Protein AF-A0A9P5NWN6-F1 (afdb_monomer_lite)

Structure (mmCIF, N/CA/C/O backbone):
data_AF-A0A9P5NWN6-F1
#
_entry.id   AF-A0A9P5NWN6-F1
#
loop_
_atom_site.group_PDB
_atom_site.id
_atom_site.type_symbol
_atom_site.label_atom_id
_atom_site.label_alt_id
_atom_site.label_comp_id
_atom_site.label_asym_id
_atom_site.label_entity_id
_atom_site.label_seq_id
_atom_site.pdbx_PDB_ins_code
_atom_site.Cartn_x
_atom_site.Cartn_y
_atom_site.Cartn_z
_atom_site.occupancy
_atom_site.B_iso_or_equiv
_atom_site.auth_seq_id
_atom_site.auth_comp_id
_atom_site.auth_asym_id
_atom_site.auth_atom_id
_atom_site.pdbx_PDB_model_num
ATOM 1 N N . MET A 1 1 ? -27.347 -5.278 5.185 1.00 43.38 1 MET A N 1
ATOM 2 C CA . MET A 1 1 ? -27.147 -4.968 3.751 1.00 43.38 1 MET A CA 1
ATOM 3 C C . MET A 1 1 ? -25.757 -5.429 3.345 1.00 43.38 1 MET A C 1
ATOM 5 O O . MET A 1 1 ? -24.792 -4.898 3.877 1.00 43.38 1 MET A O 1
ATOM 9 N N . MET A 1 2 ? -25.639 -6.427 2.467 1.00 36.03 2 MET A N 1
ATOM 10 C CA . MET A 1 2 ? -24.333 -6.856 1.949 1.00 36.03 2 MET A CA 1
ATOM 11 C C . MET A 1 2 ? -23.896 -5.915 0.822 1.00 36.03 2 MET A C 1
ATOM 13 O O . MET A 1 2 ? -24.637 -5.725 -0.140 1.00 36.03 2 MET A O 1
ATOM 17 N N . LYS A 1 3 ? -22.703 -5.320 0.935 1.00 46.72 3 LYS A N 1
ATOM 18 C CA . LYS A 1 3 ? -22.084 -4.582 -0.174 1.00 46.72 3 LYS A CA 1
ATOM 19 C C . LYS A 1 3 ? -21.590 -5.601 -1.198 1.00 46.72 3 LYS A C 1
ATOM 21 O O . LYS A 1 3 ? -20.568 -6.240 -0.972 1.00 46.72 3 LYS A O 1
ATOM 26 N N . GLY A 1 4 ? -22.325 -5.763 -2.297 1.00 46.88 4 GLY A N 1
ATOM 27 C CA . GLY A 1 4 ? -21.893 -6.601 -3.411 1.00 46.88 4 GLY A CA 1
ATOM 28 C C . GLY A 1 4 ? -20.606 -6.050 -4.017 1.0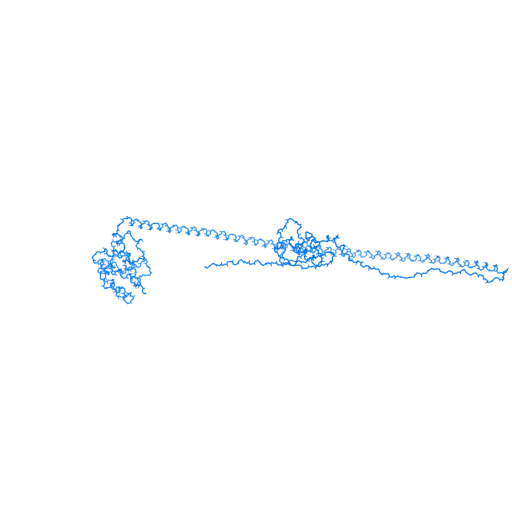0 46.88 4 GLY A C 1
ATOM 29 O O . GLY A 1 4 ? -20.608 -4.971 -4.607 1.00 46.88 4 GLY A O 1
ATOM 30 N N . THR A 1 5 ? -19.504 -6.780 -3.868 1.00 45.19 5 THR A N 1
ATOM 31 C CA . THR A 1 5 ? -18.236 -6.482 -4.533 1.00 45.19 5 THR A CA 1
ATOM 32 C C . THR A 1 5 ? -18.350 -6.844 -6.009 1.00 45.19 5 THR A C 1
ATOM 34 O O . THR A 1 5 ? -18.075 -7.969 -6.423 1.00 45.19 5 THR A O 1
ATOM 37 N N . THR A 1 6 ? -18.755 -5.873 -6.829 1.00 50.19 6 THR A N 1
ATOM 38 C CA . THR A 1 6 ? -18.629 -5.964 -8.287 1.00 50.19 6 THR A CA 1
ATOM 39 C 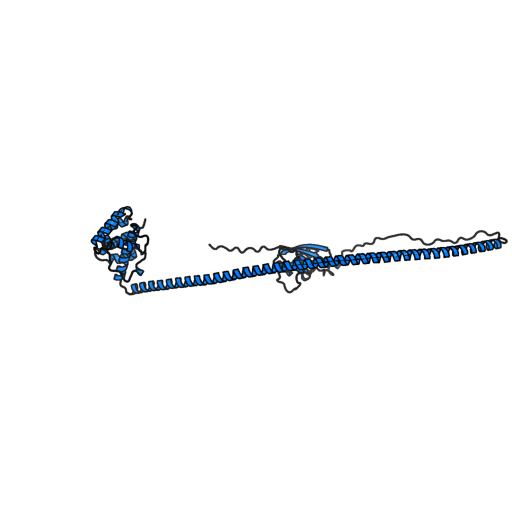C . THR A 1 6 ? -17.161 -6.189 -8.637 1.00 50.19 6 THR A C 1
ATOM 41 O O . THR A 1 6 ? -16.357 -5.259 -8.543 1.00 50.19 6 THR A O 1
ATOM 44 N N . ARG A 1 7 ? -16.803 -7.423 -9.022 1.00 41.00 7 ARG A N 1
ATOM 45 C CA . ARG A 1 7 ? -15.485 -7.714 -9.599 1.00 41.00 7 ARG A CA 1
ATOM 46 C C . ARG A 1 7 ? -15.265 -6.755 -10.776 1.00 41.00 7 ARG A C 1
ATOM 48 O O . ARG A 1 7 ? -16.168 -6.646 -11.609 1.00 41.00 7 ARG A O 1
ATOM 55 N N . PRO A 1 8 ? -14.115 -6.064 -10.864 1.00 49.09 8 PRO A N 1
ATOM 56 C CA . PRO A 1 8 ? -13.822 -5.248 -12.030 1.00 49.09 8 PRO A CA 1
ATOM 57 C C . PRO A 1 8 ? -13.827 -6.157 -13.261 1.00 49.09 8 PRO A C 1
ATOM 59 O O . PRO A 1 8 ? -13.114 -7.160 -13.295 1.00 49.09 8 PRO A O 1
ATOM 62 N N . GLN A 1 9 ? -14.649 -5.828 -14.259 1.00 56.06 9 GLN A N 1
ATOM 63 C CA . GLN A 1 9 ? -14.560 -6.484 -15.558 1.00 56.06 9 GLN A CA 1
ATOM 64 C C . GLN A 1 9 ? -13.173 -6.184 -16.125 1.00 56.06 9 GLN A C 1
ATOM 66 O O . GLN A 1 9 ? -12.845 -5.022 -16.378 1.00 56.06 9 GLN A O 1
ATOM 71 N N . ALA A 1 10 ? -12.359 -7.227 -16.299 1.00 63.12 10 ALA A N 1
ATOM 72 C CA . ALA A 1 10 ? -11.105 -7.112 -17.021 1.00 63.12 10 ALA A CA 1
ATOM 73 C C . ALA A 1 10 ? -11.423 -6.557 -18.414 1.00 63.12 10 ALA A C 1
ATOM 75 O O . ALA A 1 10 ? -12.224 -7.134 -19.154 1.00 63.12 10 ALA A O 1
ATOM 76 N N . ARG A 1 11 ? -10.850 -5.397 -18.752 1.00 72.12 11 ARG A N 1
ATOM 77 C CA . ARG A 1 11 ? -10.990 -4.844 -20.098 1.00 72.12 11 ARG A CA 1
ATOM 78 C C . ARG A 1 11 ? -10.279 -5.800 -21.043 1.00 72.12 11 ARG A C 1
ATOM 80 O O . ARG A 1 11 ? -9.064 -5.929 -20.957 1.00 72.12 11 ARG A O 1
ATOM 87 N N . ILE A 1 12 ? -11.036 -6.444 -21.927 1.00 78.19 12 ILE A N 1
ATOM 88 C CA . ILE A 1 12 ? -10.478 -7.272 -22.994 1.00 78.19 12 ILE A CA 1
ATOM 89 C C . ILE A 1 12 ? -9.645 -6.345 -23.882 1.00 78.19 12 ILE A C 1
ATOM 91 O O . ILE A 1 12 ? -10.190 -5.534 -24.633 1.00 78.19 12 ILE A O 1
ATOM 95 N N . GLN A 1 13 ? -8.323 -6.409 -23.735 1.00 87.06 13 GLN A N 1
ATOM 96 C CA . GLN A 1 13 ? -7.394 -5.688 -24.594 1.00 87.06 13 GLN A CA 1
ATOM 97 C C . GLN A 1 13 ? -7.451 -6.305 -25.994 1.00 87.06 13 GLN A C 1
ATOM 99 O O . GLN A 1 13 ? -7.489 -7.526 -26.141 1.00 87.06 13 GLN A O 1
ATOM 104 N N . SER A 1 14 ? -7.470 -5.464 -27.027 1.00 91.31 14 SER A N 1
ATOM 105 C CA . SER A 1 14 ? -7.452 -5.901 -28.423 1.00 91.31 14 SER A CA 1
ATOM 106 C C . SER A 1 14 ? -6.210 -5.356 -29.112 1.00 91.31 14 SER A C 1
ATOM 108 O O . SER A 1 14 ? -6.059 -4.136 -29.216 1.00 91.31 14 SER A O 1
ATOM 110 N N . PHE A 1 15 ? -5.365 -6.242 -29.620 1.00 93.12 15 PHE A N 1
ATOM 111 C CA . PHE A 1 15 ? -4.139 -5.883 -30.320 1.00 93.12 15 PHE A CA 1
ATOM 112 C C . PHE A 1 15 ? -4.365 -5.851 -31.836 1.00 93.12 15 PHE A C 1
ATOM 114 O O . PHE A 1 15 ? -5.193 -6.589 -32.374 1.00 93.12 15 PHE A O 1
ATOM 121 N N . SER A 1 16 ? -3.626 -4.986 -32.533 1.00 93.00 16 SER A N 1
ATOM 122 C CA . SER A 1 16 ? -3.608 -4.922 -33.998 1.00 93.00 16 SER A CA 1
ATOM 123 C C . SER A 1 16 ? -2.341 -5.602 -34.504 1.00 93.00 16 SER A C 1
ATOM 125 O O . SER A 1 16 ? -1.251 -5.062 -34.327 1.00 93.00 16 SER A O 1
ATOM 127 N N . VAL A 1 17 ? -2.480 -6.748 -35.168 1.00 94.19 17 VAL A N 1
ATOM 128 C CA . VAL A 1 17 ? -1.347 -7.475 -35.752 1.00 94.19 17 VAL A CA 1
ATOM 129 C C . VAL A 1 17 ? -1.220 -7.093 -37.223 1.00 94.19 17 VAL A C 1
ATOM 131 O O . VAL A 1 17 ? -2.177 -7.219 -37.986 1.00 94.19 17 VAL A O 1
ATOM 134 N N . THR A 1 18 ? -0.045 -6.610 -37.625 1.00 95.00 18 THR A N 1
ATOM 135 C CA . THR A 1 18 ? 0.286 -6.346 -39.029 1.00 95.00 18 THR A CA 1
ATOM 136 C C . THR A 1 18 ? 0.988 -7.570 -39.604 1.00 95.00 18 THR A C 1
ATOM 138 O O . THR A 1 18 ? 2.105 -7.903 -39.211 1.00 95.00 18 THR A O 1
ATOM 141 N N . CYS A 1 19 ? 0.324 -8.253 -40.524 1.00 91.88 19 CYS A N 1
ATOM 142 C CA . CYS A 1 19 ? 0.819 -9.450 -41.184 1.00 91.88 19 CYS A CA 1
ATOM 143 C C . CYS A 1 19 ? 1.574 -9.049 -42.455 1.00 91.88 19 CYS A C 1
ATOM 145 O O . CYS A 1 19 ? 1.021 -8.347 -43.300 1.00 91.88 19 CYS A O 1
ATOM 147 N N . HIS A 1 20 ? 2.823 -9.489 -42.584 1.00 90.69 20 HIS A N 1
ATOM 148 C CA . HIS A 1 20 ? 3.736 -9.201 -43.687 1.00 90.69 20 HIS A CA 1
ATOM 149 C C . HIS A 1 20 ? 3.943 -10.474 -44.505 1.00 90.69 20 HIS A C 1
ATOM 151 O O . HIS A 1 20 ? 4.492 -11.460 -44.004 1.00 90.69 20 HIS A O 1
ATOM 157 N N . PHE A 1 21 ? 3.506 -10.455 -45.763 1.00 84.94 21 PHE A N 1
ATOM 158 C CA . PHE A 1 21 ? 3.665 -11.579 -46.681 1.00 84.94 21 PHE A CA 1
ATOM 159 C C . PHE A 1 21 ? 4.867 -11.344 -47.604 1.00 84.94 21 PHE A C 1
ATOM 161 O O . PHE A 1 21 ? 4.819 -10.484 -48.489 1.00 84.94 21 PHE A O 1
ATOM 168 N N . ALA A 1 22 ? 5.943 -12.105 -47.385 1.00 77.44 22 ALA A N 1
ATOM 169 C CA . ALA A 1 22 ? 7.267 -11.819 -47.942 1.00 77.44 22 ALA A CA 1
ATOM 170 C C . ALA A 1 22 ? 7.325 -11.808 -49.484 1.00 77.44 22 ALA A C 1
ATOM 172 O O . ALA A 1 22 ? 8.003 -10.962 -50.057 1.00 77.44 22 ALA A O 1
ATOM 173 N N . GLU A 1 23 ? 6.601 -12.702 -50.165 1.00 73.06 23 GLU A N 1
ATOM 174 C CA . GLU A 1 23 ? 6.705 -12.862 -51.629 1.00 73.06 23 GLU A CA 1
ATOM 175 C C . GLU A 1 23 ? 5.893 -11.863 -52.456 1.00 73.06 23 GLU A C 1
ATOM 177 O O . GLU A 1 23 ? 6.243 -11.584 -53.600 1.00 73.06 23 GLU A O 1
ATOM 182 N N . ARG A 1 24 ? 4.788 -11.340 -51.914 1.00 70.25 24 ARG A N 1
ATOM 183 C CA . ARG A 1 24 ? 3.866 -10.443 -52.645 1.00 70.25 24 ARG A CA 1
ATOM 184 C C . ARG A 1 24 ? 3.896 -9.007 -52.128 1.00 70.25 24 ARG A C 1
ATOM 186 O O . ARG A 1 24 ? 3.017 -8.225 -52.480 1.00 70.25 24 ARG A O 1
A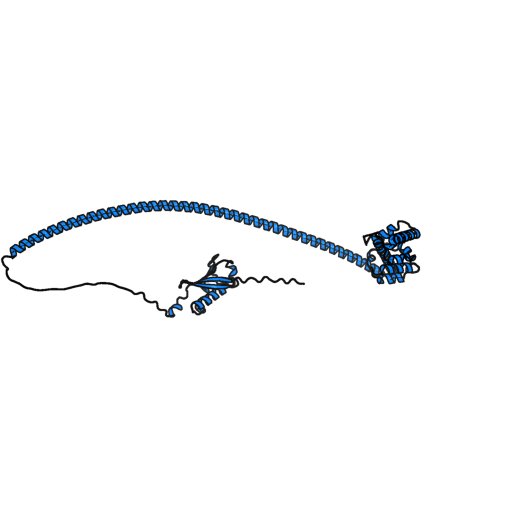TOM 193 N N . SER A 1 25 ? 4.844 -8.669 -51.247 1.00 79.81 25 SER A N 1
ATOM 194 C CA . SER A 1 25 ? 4.958 -7.351 -50.593 1.00 79.81 25 SER A CA 1
ATOM 195 C C . SER A 1 25 ? 3.626 -6.836 -50.021 1.00 79.81 25 SER A C 1
ATOM 197 O O . SER A 1 25 ? 3.357 -5.636 -49.998 1.00 79.81 25 SER A O 1
ATOM 199 N N . THR A 1 26 ? 2.757 -7.760 -49.606 1.00 81.94 26 THR A N 1
ATOM 200 C CA . THR A 1 26 ? 1.374 -7.481 -49.207 1.00 81.94 26 THR A CA 1
ATOM 201 C C . THR A 1 26 ? 1.302 -7.415 -47.689 1.00 81.94 26 THR A C 1
ATOM 203 O O . THR A 1 26 ? 1.923 -8.230 -47.001 1.00 81.94 26 THR A O 1
ATOM 206 N N . THR A 1 27 ? 0.543 -6.451 -47.165 1.00 89.12 27 THR A N 1
ATOM 207 C CA . THR A 1 27 ? 0.310 -6.315 -45.724 1.00 89.12 27 THR A CA 1
ATOM 208 C C . THR A 1 27 ? -1.176 -6.334 -45.401 1.00 89.12 27 THR A C 1
ATOM 210 O O . THR A 1 27 ? -1.978 -5.685 -46.071 1.00 89.12 27 THR A O 1
ATOM 213 N N . ILE A 1 28 ? -1.540 -7.087 -44.366 1.00 91.38 28 ILE A N 1
ATOM 214 C CA . ILE A 1 28 ? -2.910 -7.213 -43.850 1.00 91.38 28 ILE A CA 1
ATOM 215 C C . ILE A 1 28 ? -2.882 -6.813 -42.373 1.00 91.38 28 ILE A C 1
ATOM 217 O O . ILE A 1 28 ? -1.877 -7.018 -41.695 1.00 91.38 28 ILE A O 1
ATOM 221 N N . LYS A 1 29 ? -3.962 -6.218 -41.859 1.00 93.94 29 LYS A N 1
ATOM 222 C CA . LYS A 1 29 ? -4.098 -5.904 -40.431 1.00 93.94 29 LYS A CA 1
ATOM 223 C C . LYS A 1 29 ? -5.278 -6.657 -39.837 1.00 93.94 29 LYS A C 1
ATOM 225 O O . LYS A 1 29 ? -6.419 -6.317 -40.137 1.00 93.94 29 LYS A O 1
ATOM 230 N N . THR A 1 30 ? -4.986 -7.620 -38.968 1.00 94.44 30 THR A N 1
ATOM 231 C CA . THR A 1 30 ? -5.991 -8.325 -38.163 1.00 94.44 30 THR A CA 1
ATOM 232 C C . THR A 1 30 ? -6.085 -7.722 -36.758 1.00 94.44 30 THR A C 1
ATOM 234 O O . THR A 1 30 ? -5.161 -7.051 -36.283 1.00 94.44 30 THR A O 1
ATOM 237 N N . ARG A 1 31 ? -7.211 -7.951 -36.076 1.00 94.06 31 ARG A N 1
ATOM 238 C CA . ARG A 1 31 ? -7.398 -7.625 -34.656 1.00 94.06 31 ARG A CA 1
ATOM 239 C C . ARG A 1 31 ? -7.583 -8.898 -33.852 1.00 94.06 31 ARG A C 1
ATOM 241 O O . ARG A 1 31 ? -8.488 -9.676 -34.141 1.00 94.06 31 ARG A O 1
ATOM 248 N N . VAL A 1 32 ? -6.787 -9.057 -32.802 1.00 94.75 32 VAL A N 1
ATOM 249 C CA . VAL A 1 32 ? -6.764 -10.272 -31.977 1.00 94.75 32 VAL A CA 1
ATOM 250 C C . VAL A 1 32 ? -6.934 -9.911 -30.500 1.00 94.75 32 VAL A C 1
ATOM 252 O O . VAL A 1 32 ? -6.610 -8.795 -30.087 1.00 94.75 32 VAL A O 1
ATOM 255 N N . SER A 1 33 ? -7.507 -10.821 -29.710 1.00 94.56 33 SER A N 1
ATOM 256 C CA . SER A 1 33 ? -7.668 -10.617 -28.265 1.00 94.56 33 SER A CA 1
ATOM 257 C C . SER A 1 33 ? -6.319 -10.752 -27.562 1.00 94.56 33 SER A C 1
ATOM 259 O O . SER A 1 33 ? -5.540 -11.637 -27.903 1.00 94.56 33 SER A O 1
ATOM 261 N N . GLY A 1 34 ? -6.061 -9.934 -26.542 1.00 92.25 34 GLY A N 1
ATOM 262 C CA . GLY A 1 34 ? -4.917 -10.128 -25.643 1.00 92.25 34 GLY A CA 1
ATOM 263 C C . GLY A 1 34 ? -4.969 -11.458 -24.889 1.00 92.25 34 GLY A C 1
ATOM 264 O O . GLY A 1 34 ? -3.934 -12.025 -24.570 1.00 92.25 34 GLY A O 1
ATOM 265 N N . SER A 1 35 ? -6.182 -11.978 -24.677 1.00 94.38 35 SER A N 1
ATOM 266 C CA . SER A 1 35 ? -6.447 -13.271 -24.042 1.00 94.38 35 SER A CA 1
ATOM 267 C C . SER A 1 35 ? -6.341 -14.477 -24.985 1.00 94.38 35 SER A C 1
ATOM 269 O O . SER A 1 35 ? -6.775 -15.554 -24.593 1.00 94.38 35 SER A O 1
ATOM 271 N N . SER A 1 36 ? -5.892 -14.297 -26.230 1.00 94.50 36 SER A N 1
ATOM 272 C CA . SER A 1 36 ? -5.654 -15.414 -27.150 1.00 94.50 36 SER A CA 1
ATOM 273 C C . SER A 1 36 ? -4.233 -15.937 -26.998 1.00 94.50 36 SER A C 1
ATOM 275 O O . SER A 1 36 ? -3.295 -15.149 -26.846 1.00 94.50 36 SER A O 1
ATOM 277 N N . THR A 1 37 ? -4.073 -17.256 -27.076 1.00 94.62 37 THR A N 1
ATOM 278 C CA . THR A 1 37 ? -2.755 -17.904 -27.057 1.00 94.62 37 THR A CA 1
ATOM 279 C C . THR A 1 37 ? -2.029 -17.708 -28.388 1.00 94.62 37 THR A C 1
ATOM 281 O O . THR A 1 37 ? -2.663 -17.498 -29.426 1.00 94.62 37 THR A O 1
ATOM 284 N N . LEU A 1 38 ? -0.695 -17.785 -28.412 1.00 92.50 38 LEU A N 1
ATOM 285 C CA . LEU A 1 38 ? 0.066 -17.644 -29.665 1.00 92.50 38 LEU A CA 1
ATOM 286 C C . LEU A 1 38 ? -0.390 -18.620 -30.783 1.00 92.50 38 LEU A C 1
ATOM 288 O O . LEU A 1 38 ? -0.484 -18.170 -31.931 1.00 92.50 38 LEU A O 1
ATOM 292 N N . PRO A 1 39 ? -0.745 -19.897 -30.513 1.00 93.38 39 PRO A N 1
ATOM 293 C CA . PRO A 1 39 ? -1.383 -20.777 -31.500 1.00 93.38 39 PRO A CA 1
ATOM 294 C C . PRO A 1 39 ? -2.722 -20.260 -32.055 1.00 93.38 39 PRO A C 1
ATOM 296 O O . PRO A 1 39 ? -2.939 -20.326 -33.269 1.00 93.38 39 PRO A O 1
ATOM 299 N N . GLU A 1 40 ? -3.605 -19.696 -31.221 1.00 94.56 40 GLU A N 1
ATOM 300 C CA . GLU A 1 40 ? -4.854 -19.069 -31.687 1.00 94.56 40 GLU A CA 1
ATOM 301 C C . GLU A 1 40 ? -4.575 -17.854 -32.58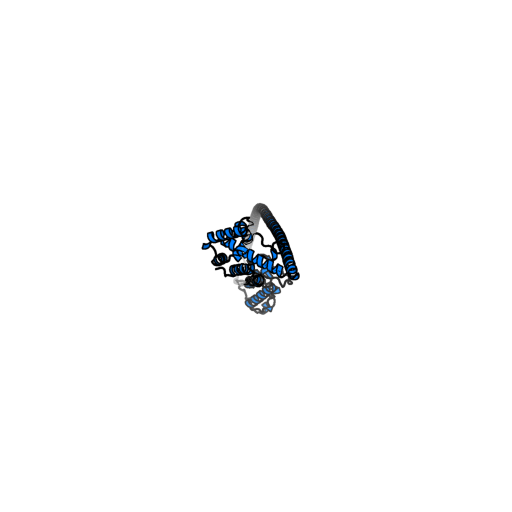0 1.00 94.56 40 GLU A C 1
ATOM 303 O O . GLU A 1 40 ? -5.197 -17.697 -33.634 1.00 94.56 40 GLU A O 1
ATOM 308 N N . VAL A 1 41 ? -3.614 -17.007 -32.185 1.00 93.81 41 VAL A N 1
ATOM 309 C CA . VAL A 1 41 ? -3.185 -15.839 -32.970 1.00 93.81 41 VAL A CA 1
ATOM 310 C C . VAL A 1 41 ? -2.703 -16.279 -34.355 1.00 93.81 41 VAL A C 1
ATOM 312 O O . VAL A 1 41 ? -3.166 -15.736 -35.361 1.00 93.81 41 VAL A O 1
ATOM 315 N N . ARG A 1 42 ? -1.827 -17.292 -34.426 1.00 92.75 42 ARG A N 1
ATOM 316 C CA . ARG A 1 42 ? -1.334 -17.870 -35.690 1.00 92.75 42 ARG A CA 1
ATOM 317 C C . ARG A 1 42 ? -2.475 -18.420 -36.549 1.00 92.75 42 ARG A C 1
ATOM 319 O O . ARG A 1 42 ? -2.565 -18.070 -37.723 1.00 92.75 42 ARG A O 1
ATOM 326 N N . SER A 1 43 ? -3.365 -19.221 -35.965 1.00 93.69 43 SER A N 1
ATOM 327 C CA . SER A 1 43 ? -4.495 -19.842 -36.677 1.00 93.69 43 SER A CA 1
ATOM 328 C C . SER A 1 43 ? -5.434 -18.788 -37.269 1.00 93.69 43 SER A C 1
ATOM 330 O O . SER A 1 43 ? -5.797 -18.851 -38.441 1.00 93.69 43 SER A O 1
ATOM 332 N N . ARG A 1 44 ? -5.743 -17.736 -36.504 1.00 94.81 44 ARG A N 1
ATOM 333 C CA . ARG A 1 44 ? -6.563 -16.616 -36.980 1.00 94.81 44 ARG A CA 1
ATOM 334 C C . ARG A 1 44 ? -5.908 -15.839 -38.124 1.00 94.81 44 ARG A C 1
ATOM 336 O O . ARG A 1 44 ? -6.595 -15.459 -39.070 1.00 94.81 44 ARG A O 1
ATOM 343 N N . ILE A 1 45 ? -4.596 -15.604 -38.051 1.00 93.19 45 ILE A N 1
ATOM 344 C CA . ILE A 1 45 ? -3.843 -14.962 -39.138 1.00 93.19 45 ILE A CA 1
ATOM 345 C C . ILE A 1 45 ? -3.862 -15.844 -40.391 1.00 93.19 45 ILE A C 1
ATOM 347 O O . ILE A 1 45 ? -4.036 -15.316 -41.488 1.00 93.19 45 ILE A O 1
ATOM 351 N N . ALA A 1 46 ? -3.720 -17.164 -40.241 1.00 92.06 46 ALA A N 1
ATOM 352 C CA . ALA A 1 46 ? -3.794 -18.106 -41.353 1.00 92.06 46 ALA A CA 1
ATOM 353 C C . ALA A 1 46 ? -5.169 -18.067 -42.042 1.00 92.06 46 ALA A C 1
ATOM 355 O O . ALA A 1 46 ? -5.227 -17.911 -43.262 1.00 92.06 46 ALA A O 1
ATOM 356 N N . ALA A 1 47 ? -6.260 -18.096 -41.270 1.00 93.00 47 ALA A N 1
ATOM 357 C CA . ALA A 1 47 ? -7.626 -18.002 -41.783 1.00 93.00 47 ALA A CA 1
ATOM 358 C C . ALA A 1 47 ? -7.906 -16.671 -42.514 1.00 93.00 47 ALA A C 1
ATOM 360 O O . ALA A 1 47 ? -8.411 -16.675 -43.639 1.00 93.00 47 ALA A O 1
ATOM 361 N N . GLU A 1 48 ? -7.539 -15.525 -41.923 1.00 92.19 48 GLU A N 1
ATOM 362 C CA . GLU A 1 48 ? -7.720 -14.209 -42.564 1.00 92.19 48 GLU A CA 1
ATOM 363 C C . GLU A 1 48 ? -6.834 -14.049 -43.816 1.00 92.19 48 GLU A C 1
ATOM 365 O O . GLU A 1 48 ? -7.270 -13.457 -44.808 1.00 92.19 48 GLU A O 1
ATOM 370 N N . LEU A 1 49 ? -5.620 -14.616 -43.825 1.00 88.94 49 LEU A N 1
ATOM 371 C CA . LEU A 1 49 ? -4.749 -14.628 -45.004 1.00 88.94 49 LEU A CA 1
ATOM 372 C C . LEU A 1 49 ? -5.311 -15.520 -46.119 1.00 88.94 49 LEU A C 1
ATOM 374 O O . LEU A 1 49 ? -5.338 -15.091 -47.272 1.00 88.94 49 LEU A O 1
ATOM 378 N N . ALA A 1 50 ? -5.787 -16.725 -45.791 1.00 89.50 50 ALA A N 1
ATOM 379 C CA . ALA A 1 50 ? -6.417 -17.632 -46.748 1.00 89.50 50 ALA A CA 1
ATOM 380 C C . ALA A 1 50 ? -7.646 -16.975 -47.394 1.00 89.50 50 ALA A C 1
ATOM 382 O O . ALA A 1 50 ? -7.749 -16.930 -48.622 1.00 89.50 50 ALA A O 1
ATOM 383 N N . GLN A 1 51 ? -8.507 -16.346 -46.584 1.00 91.81 51 GLN A N 1
ATOM 384 C CA . GLN A 1 51 ? -9.656 -15.577 -47.066 1.00 91.81 51 GLN A CA 1
ATOM 385 C C . GLN A 1 51 ? -9.242 -14.415 -47.986 1.00 91.81 51 GLN A C 1
ATOM 387 O O . GLN A 1 51 ? -9.888 -14.186 -49.008 1.00 91.81 51 GLN A O 1
ATOM 392 N N . HIS A 1 52 ? -8.175 -13.681 -47.652 1.00 87.81 52 HIS A N 1
ATOM 393 C CA . HIS A 1 52 ? -7.707 -12.547 -48.456 1.00 87.81 52 HIS A CA 1
ATOM 394 C C . HIS A 1 52 ? -7.032 -12.967 -49.772 1.00 87.81 52 HIS A C 1
ATOM 396 O O . HIS A 1 52 ? -7.091 -12.230 -50.755 1.00 87.81 52 HIS A O 1
ATOM 402 N N . LEU A 1 53 ? -6.392 -14.141 -49.805 1.00 85.88 53 LEU A N 1
ATOM 403 C CA . LEU A 1 53 ? -5.708 -14.678 -50.986 1.00 85.88 53 LEU A CA 1
ATOM 404 C C . LEU A 1 53 ? -6.581 -15.607 -51.847 1.00 85.88 53 LEU A C 1
ATOM 406 O O . LEU A 1 53 ? -6.158 -15.961 -52.947 1.00 85.88 53 LEU A O 1
ATOM 410 N N . GLY A 1 54 ? -7.773 -15.990 -51.379 1.00 88.00 54 GLY A N 1
ATOM 411 C CA . GLY A 1 54 ? -8.651 -16.947 -52.062 1.00 88.00 54 GLY A CA 1
ATOM 412 C C . GLY A 1 54 ? -8.158 -18.398 -51.992 1.00 88.00 54 GLY A C 1
ATOM 413 O O . GLY A 1 54 ? -8.434 -19.175 -52.903 1.00 88.00 54 GLY A O 1
ATOM 414 N N . LEU A 1 55 ? -7.410 -18.744 -50.941 1.00 86.62 55 LEU A N 1
ATOM 415 C CA . LEU A 1 55 ? -6.882 -20.088 -50.675 1.00 86.62 55 LEU A CA 1
ATOM 416 C C . LEU A 1 55 ? -7.785 -20.842 -49.687 1.00 86.62 55 LEU A C 1
ATOM 418 O O . LEU A 1 55 ? -8.620 -20.228 -49.017 1.00 86.62 55 LEU A O 1
ATOM 422 N N . GLN A 1 56 ? -7.610 -22.159 -49.553 1.00 87.31 56 GLN A N 1
ATOM 423 C CA . GLN A 1 56 ? -8.194 -22.877 -48.419 1.00 87.31 56 GLN A CA 1
ATOM 424 C C . GLN A 1 56 ? -7.353 -22.622 -47.163 1.00 87.31 56 GLN A C 1
ATOM 426 O O . GLN A 1 56 ? -6.144 -22.422 -47.235 1.00 87.31 56 GLN A O 1
ATOM 431 N N . GLU A 1 57 ? -7.980 -22.648 -45.987 1.00 84.38 57 GLU A N 1
ATOM 432 C CA . GLU A 1 57 ? -7.283 -22.442 -44.707 1.00 84.38 57 GLU A CA 1
ATOM 433 C C . GLU A 1 57 ? -6.163 -23.478 -44.486 1.00 84.38 57 GLU A C 1
ATOM 435 O O . GLU A 1 57 ? -5.094 -23.140 -43.986 1.00 84.38 57 GLU A O 1
ATOM 440 N N . ALA A 1 58 ? -6.360 -24.711 -44.968 1.00 83.81 58 ALA A N 1
ATOM 441 C CA . ALA A 1 58 ? -5.361 -25.780 -44.941 1.00 83.81 58 ALA A CA 1
ATOM 442 C C . ALA A 1 58 ? -4.111 -25.510 -45.809 1.00 83.81 58 ALA A C 1
ATOM 444 O O . ALA A 1 58 ? -3.078 -26.137 -45.580 1.00 83.81 58 ALA A O 1
ATOM 445 N N . ASP A 1 59 ? -4.173 -24.579 -46.771 1.00 83.25 59 ASP A N 1
ATOM 446 C CA . ASP A 1 59 ? -3.031 -24.200 -47.618 1.00 83.25 59 ASP A CA 1
ATOM 447 C C . ASP A 1 59 ? -2.067 -23.224 -46.908 1.00 83.25 59 ASP A C 1
ATOM 449 O O . ASP A 1 59 ? -0.990 -22.916 -47.428 1.00 83.25 59 ASP A O 1
ATOM 453 N N . VAL A 1 60 ? -2.438 -22.714 -45.724 1.00 85.00 60 VAL A N 1
ATOM 454 C CA . VAL A 1 60 ? -1.650 -21.751 -44.944 1.00 85.00 60 VAL A CA 1
ATOM 455 C C . VAL A 1 60 ? -1.175 -22.400 -43.639 1.00 85.00 60 VAL A C 1
ATOM 457 O O . VAL A 1 60 ? -1.901 -22.460 -42.651 1.00 85.00 60 VAL A O 1
ATOM 460 N N . GLU A 1 61 ? 0.079 -22.867 -43.620 1.00 88.25 61 GLU A N 1
ATOM 461 C CA . GLU A 1 61 ? 0.703 -23.516 -42.453 1.00 88.25 61 GLU A CA 1
ATOM 462 C C . GLU A 1 61 ? 0.819 -22.538 -41.260 1.00 88.25 61 GLU A C 1
ATOM 464 O O . GLU A 1 61 ? 1.802 -21.805 -41.124 1.00 88.25 61 GLU A O 1
ATOM 469 N N . ALA A 1 62 ? -0.182 -22.535 -40.371 1.00 87.69 62 ALA A N 1
ATOM 470 C CA . ALA A 1 62 ? -0.248 -21.638 -39.213 1.00 87.69 62 ALA A CA 1
ATOM 471 C C . ALA A 1 62 ? 0.970 -21.768 -38.277 1.00 87.69 62 ALA A C 1
ATOM 473 O O . ALA A 1 62 ? 1.475 -20.766 -37.772 1.00 87.69 62 ALA A O 1
ATOM 474 N N . THR A 1 63 ? 1.495 -22.984 -38.096 1.00 86.06 63 THR A N 1
ATOM 475 C CA . THR A 1 63 ? 2.718 -23.271 -37.319 1.00 86.06 63 THR A CA 1
ATOM 476 C C . THR A 1 63 ? 3.966 -22.585 -37.878 1.00 86.06 63 THR A C 1
ATOM 478 O O . THR A 1 63 ? 4.897 -22.322 -37.121 1.00 86.06 63 THR A O 1
ATOM 481 N N . GLY A 1 64 ? 3.986 -22.248 -39.171 1.00 86.25 64 GLY A N 1
ATOM 482 C CA . GLY A 1 64 ? 5.072 -21.502 -39.805 1.00 86.25 64 GLY A CA 1
ATOM 483 C C . GLY A 1 64 ? 5.035 -19.991 -39.547 1.00 86.25 64 GLY A C 1
ATOM 484 O O . GLY A 1 64 ? 5.995 -19.299 -39.883 1.00 86.25 64 GLY A O 1
ATOM 485 N N . ILE A 1 65 ? 3.960 -19.441 -38.973 1.00 90.12 65 ILE A N 1
ATOM 486 C CA . ILE A 1 65 ? 3.808 -17.989 -38.807 1.00 90.12 65 ILE A CA 1
ATOM 487 C C . ILE A 1 65 ? 4.683 -17.488 -37.651 1.00 90.12 65 ILE A C 1
ATOM 489 O O . ILE A 1 65 ? 4.468 -17.792 -36.472 1.00 90.12 65 ILE A O 1
ATOM 493 N N . ILE A 1 66 ? 5.675 -16.670 -38.004 1.00 91.81 66 ILE A N 1
ATOM 494 C CA . ILE A 1 66 ? 6.606 -16.032 -37.074 1.00 91.81 66 ILE A CA 1
ATOM 495 C C . ILE A 1 66 ? 5.927 -14.799 -36.475 1.00 91.81 66 ILE A C 1
ATOM 497 O O . ILE A 1 66 ? 5.507 -13.915 -37.218 1.00 91.81 66 ILE A O 1
ATOM 501 N N . ILE A 1 67 ? 5.848 -14.705 -35.147 1.00 92.75 67 ILE A N 1
ATOM 502 C CA . ILE A 1 67 ? 5.340 -13.511 -34.457 1.00 92.75 67 ILE A CA 1
ATOM 503 C C . ILE A 1 67 ? 6.526 -12.726 -33.890 1.00 92.75 67 ILE A C 1
ATOM 505 O O . ILE A 1 67 ? 7.454 -13.295 -33.317 1.00 92.75 67 ILE A O 1
ATOM 509 N N . ALA A 1 68 ? 6.487 -11.411 -34.060 1.00 92.88 68 ALA A N 1
ATOM 510 C CA . ALA A 1 68 ? 7.415 -10.453 -33.486 1.00 92.88 68 ALA A CA 1
ATOM 511 C C . ALA A 1 68 ? 6.649 -9.261 -32.892 1.00 92.88 68 ALA A C 1
ATOM 513 O O . ALA A 1 68 ? 5.530 -8.963 -33.317 1.00 92.88 68 ALA A O 1
ATOM 514 N N . SER A 1 69 ? 7.252 -8.556 -31.942 1.00 93.62 69 SER A N 1
ATOM 515 C CA . SER A 1 69 ? 6.740 -7.296 -31.397 1.00 93.62 69 SER A CA 1
ATOM 516 C C . SER A 1 69 ? 7.802 -6.198 -31.439 1.00 93.62 69 SER A C 1
ATOM 518 O O . SER A 1 69 ? 9.002 -6.481 -31.424 1.00 93.62 69 SER A O 1
ATOM 520 N N . ASP A 1 70 ? 7.368 -4.937 -31.480 1.00 89.88 70 ASP A N 1
ATOM 521 C CA . ASP A 1 70 ? 8.275 -3.776 -31.506 1.00 89.88 70 ASP A CA 1
ATOM 522 C C . ASP A 1 70 ? 9.210 -3.704 -30.281 1.00 89.88 70 ASP A C 1
ATOM 524 O O . ASP A 1 70 ? 10.313 -3.167 -30.369 1.00 89.88 70 ASP A O 1
ATOM 528 N N . ASP A 1 71 ? 8.767 -4.223 -29.131 1.00 89.25 71 ASP A N 1
ATOM 529 C CA . ASP A 1 71 ? 9.461 -4.136 -27.841 1.00 89.25 71 ASP A CA 1
ATOM 530 C C . ASP A 1 71 ? 10.399 -5.319 -27.548 1.00 89.25 71 ASP A C 1
ATOM 532 O O . ASP A 1 71 ? 11.420 -5.128 -26.884 1.00 89.25 71 ASP A O 1
ATOM 536 N N . LYS A 1 72 ? 10.085 -6.527 -28.039 1.00 85.19 72 LYS A N 1
ATOM 537 C CA . LYS A 1 72 ? 10.855 -7.759 -27.766 1.00 85.19 72 LYS A CA 1
ATOM 538 C C . LYS A 1 72 ? 11.487 -8.396 -29.008 1.00 85.19 72 LYS A C 1
ATOM 540 O O . LYS A 1 72 ? 12.286 -9.319 -28.870 1.00 85.19 72 LYS A O 1
ATOM 545 N N . GLY A 1 73 ? 11.196 -7.898 -30.209 1.00 90.25 73 GLY A N 1
ATOM 546 C CA . GLY A 1 73 ? 11.666 -8.496 -31.458 1.00 90.25 73 GLY A CA 1
ATOM 547 C C . GLY A 1 73 ? 10.944 -9.811 -31.751 1.00 90.25 73 GLY A C 1
ATOM 548 O O . GLY A 1 73 ? 9.743 -9.921 -31.527 1.00 90.25 73 GLY A O 1
ATOM 549 N N . PHE A 1 74 ? 11.656 -10.808 -32.279 1.00 89.44 74 PHE A N 1
ATOM 550 C CA . PHE A 1 74 ? 11.085 -12.132 -32.545 1.00 89.44 74 PHE A CA 1
ATOM 551 C C . PHE A 1 74 ? 10.709 -12.841 -31.242 1.00 89.44 74 PHE A C 1
ATOM 553 O O . PHE A 1 74 ? 11.553 -13.008 -30.362 1.00 89.44 74 PHE A O 1
ATOM 560 N N . LEU A 1 75 ? 9.457 -13.285 -31.140 1.00 85.00 75 LEU A N 1
ATOM 561 C CA . LEU A 1 75 ? 9.001 -14.064 -29.994 1.00 85.00 75 LEU A CA 1
ATOM 562 C C . LEU A 1 75 ? 9.552 -15.500 -30.098 1.00 85.00 75 LEU A C 1
ATOM 564 O O . LEU A 1 75 ? 9.685 -16.009 -31.219 1.00 85.00 75 LEU A O 1
ATOM 568 N N . PRO A 1 76 ? 9.914 -16.145 -28.970 1.00 74.88 76 PRO A N 1
ATOM 569 C CA . PRO A 1 76 ? 10.522 -17.473 -28.983 1.00 74.88 76 PRO A CA 1
ATOM 570 C C . PRO A 1 76 ? 9.627 -18.499 -29.684 1.00 74.88 76 PRO A C 1
ATOM 572 O O . PRO A 1 76 ? 8.399 -18.436 -29.632 1.00 74.88 76 PRO A O 1
ATOM 575 N N . TYR A 1 77 ? 10.273 -19.428 -30.387 1.00 65.00 77 TYR A N 1
ATOM 576 C CA . TYR A 1 77 ? 9.619 -20.345 -31.321 1.00 65.00 77 TYR A CA 1
ATOM 577 C C . TYR A 1 77 ? 9.285 -21.711 -30.715 1.00 65.00 77 TYR A C 1
ATOM 579 O O . TYR A 1 77 ? 8.993 -22.644 -31.460 1.00 65.00 77 TYR A O 1
ATOM 587 N N . ASP A 1 78 ? 9.350 -21.836 -29.391 1.00 67.56 78 ASP A N 1
ATOM 588 C CA . ASP A 1 78 ? 9.141 -23.108 -28.711 1.00 67.56 78 ASP A CA 1
ATOM 589 C C . ASP A 1 78 ? 7.684 -23.543 -28.884 1.00 67.56 78 ASP A C 1
ATOM 591 O O . ASP A 1 78 ? 6.749 -22.981 -28.316 1.00 67.56 78 ASP A O 1
ATOM 595 N N . THR A 1 79 ? 7.496 -24.552 -29.731 1.00 57.25 79 THR A N 1
ATOM 596 C CA . THR A 1 79 ? 6.195 -25.114 -30.119 1.00 57.25 79 THR A CA 1
ATOM 597 C C . THR A 1 79 ? 5.488 -25.864 -28.989 1.00 57.25 79 THR A C 1
ATOM 599 O O . THR A 1 79 ? 4.408 -26.394 -29.214 1.00 57.25 79 THR A O 1
ATOM 602 N N . GLU A 1 80 ? 6.103 -25.937 -27.810 1.00 66.94 80 GLU A N 1
ATOM 603 C CA . GLU A 1 80 ? 5.596 -26.638 -26.626 1.00 66.94 80 GLU A CA 1
ATOM 604 C C . GLU A 1 80 ? 4.829 -25.708 -25.666 1.00 66.94 80 GLU A C 1
ATOM 606 O O . GLU A 1 80 ? 4.121 -26.196 -24.789 1.00 66.94 80 GLU A O 1
ATOM 611 N N . ASP A 1 81 ? 4.924 -24.382 -25.834 1.00 78.31 81 ASP A N 1
ATOM 612 C CA . ASP A 1 81 ? 4.199 -23.409 -25.007 1.00 78.31 81 ASP A CA 1
ATOM 613 C C . ASP A 1 81 ? 2.854 -23.026 -25.660 1.00 78.31 81 ASP A C 1
ATOM 615 O O . ASP A 1 81 ? 2.700 -21.988 -26.313 1.00 78.31 81 ASP A O 1
ATOM 619 N N . GLU A 1 82 ? 1.877 -23.931 -25.540 1.00 83.19 82 GLU A N 1
ATOM 620 C CA . GLU A 1 82 ? 0.520 -23.746 -26.080 1.00 83.19 82 GLU A CA 1
ATOM 621 C C . GLU A 1 82 ? -0.305 -22.702 -25.299 1.00 83.19 82 GLU A C 1
ATOM 623 O O . GLU A 1 82 ? -1.234 -22.114 -25.860 1.00 83.19 82 GLU A O 1
ATOM 628 N N . ASP A 1 83 ? 0.056 -22.447 -24.036 1.00 91.19 83 ASP A N 1
ATOM 629 C CA . ASP A 1 83 ? -0.705 -21.631 -23.080 1.00 91.19 83 ASP A CA 1
ATOM 630 C C . ASP A 1 83 ? -0.293 -20.143 -23.053 1.00 91.19 83 ASP A C 1
ATOM 632 O O . ASP A 1 83 ? -1.036 -19.313 -22.520 1.00 91.19 83 ASP A O 1
ATOM 636 N N . THR A 1 84 ? 0.856 -19.763 -23.631 1.00 90.75 84 THR A N 1
ATOM 637 C CA . THR A 1 84 ? 1.327 -18.366 -23.633 1.00 90.75 84 THR A CA 1
ATOM 638 C C . THR A 1 84 ? 0.328 -17.409 -24.296 1.00 90.75 84 THR A C 1
ATOM 640 O O . THR A 1 84 ? 0.077 -17.461 -25.507 1.00 90.75 84 THR A O 1
ATOM 643 N N . LEU A 1 85 ? -0.195 -16.472 -23.496 1.00 93.06 85 LEU A N 1
ATOM 644 C CA . LEU A 1 85 ? -1.132 -15.428 -23.912 1.00 93.06 85 LEU A CA 1
ATOM 645 C C . LEU A 1 85 ? -0.420 -14.255 -24.590 1.00 93.06 85 LEU A C 1
ATOM 647 O O . LEU A 1 85 ? 0.653 -13.817 -24.169 1.00 93.06 85 LEU A O 1
ATOM 651 N N . LEU A 1 86 ? -1.069 -13.660 -25.592 1.00 91.38 86 LEU A N 1
ATOM 652 C CA . LEU A 1 86 ? -0.537 -12.502 -26.315 1.00 91.38 86 LEU A CA 1
ATOM 653 C C . LEU A 1 86 ? -0.239 -11.301 -25.393 1.00 91.38 86 LEU A C 1
ATOM 655 O O . LEU A 1 86 ? 0.756 -10.607 -25.607 1.00 91.38 86 LEU A O 1
ATOM 659 N N . SER A 1 87 ? -1.062 -11.082 -24.358 1.00 92.62 87 SER A N 1
ATOM 660 C CA . SER A 1 87 ? -0.878 -10.028 -23.343 1.00 92.62 87 SER A CA 1
ATOM 661 C C . SER A 1 87 ? 0.403 -10.159 -22.522 1.00 92.62 87 SER A C 1
ATOM 663 O O . SER A 1 87 ? 0.927 -9.161 -22.035 1.00 92.62 87 SER A O 1
ATOM 665 N N . ASP A 1 88 ? 0.908 -11.377 -22.356 1.00 90.56 88 ASP A N 1
ATOM 666 C CA . ASP A 1 88 ? 2.040 -11.645 -21.467 1.00 90.56 88 ASP A CA 1
ATOM 667 C C . ASP A 1 88 ? 3.361 -11.413 -22.219 1.00 90.56 88 ASP A C 1
ATOM 669 O O . ASP A 1 88 ? 4.389 -11.017 -21.650 1.00 90.56 88 ASP A O 1
ATOM 673 N N . VAL A 1 89 ? 3.319 -11.576 -23.546 1.00 87.50 89 VAL A N 1
ATOM 674 C CA . VAL A 1 89 ? 4.465 -11.346 -24.423 1.00 87.50 89 VAL A CA 1
ATOM 675 C C . VAL A 1 89 ? 4.509 -9.930 -24.997 1.00 87.50 89 VAL A C 1
ATOM 677 O O . VAL A 1 89 ? 5.614 -9.444 -25.217 1.00 87.50 89 VAL A O 1
ATOM 680 N N . VAL A 1 90 ? 3.393 -9.223 -25.173 1.00 87.88 90 VAL A N 1
ATOM 681 C CA . VAL A 1 90 ? 3.372 -7.901 -25.831 1.00 87.88 90 VAL A CA 1
ATOM 682 C C . VAL A 1 90 ? 2.883 -6.806 -24.883 1.00 87.88 90 VAL A C 1
ATOM 684 O O . VAL A 1 90 ? 1.775 -6.884 -24.362 1.00 87.88 90 VAL A O 1
ATOM 687 N N . GLY A 1 91 ? 3.677 -5.746 -24.689 1.00 85.25 91 GLY A N 1
ATOM 688 C CA . GLY A 1 91 ? 3.249 -4.595 -23.886 1.00 85.25 91 GLY A CA 1
ATOM 689 C C . GLY A 1 91 ? 2.098 -3.795 -24.519 1.00 85.25 91 GLY A C 1
ATOM 690 O O . GLY A 1 91 ? 2.012 -3.684 -25.740 1.00 85.25 91 GLY A O 1
ATOM 691 N N . ASP A 1 92 ? 1.270 -3.150 -23.684 1.00 82.69 92 ASP A N 1
ATOM 692 C CA . ASP A 1 92 ? 0.044 -2.385 -24.021 1.00 82.69 92 ASP A CA 1
ATOM 693 C C . ASP A 1 92 ? 0.107 -1.413 -25.227 1.00 82.69 92 ASP A C 1
ATOM 695 O O . ASP A 1 92 ? -0.935 -0.963 -25.708 1.00 82.69 92 ASP A O 1
ATOM 699 N N . GLN A 1 93 ? 1.302 -1.022 -25.683 1.00 79.50 93 GLN A N 1
ATOM 700 C CA . GLN A 1 93 ? 1.522 -0.058 -26.771 1.00 79.50 93 GLN A CA 1
ATOM 701 C C . GLN A 1 93 ? 2.385 -0.587 -27.929 1.00 79.50 93 GLN A C 1
ATOM 703 O O . GLN A 1 93 ? 2.613 0.157 -28.883 1.00 79.50 93 GLN A O 1
ATOM 708 N N . ALA A 1 94 ? 2.878 -1.826 -27.870 1.00 81.25 94 ALA A N 1
ATOM 709 C CA . ALA A 1 94 ? 3.748 -2.374 -28.908 1.00 81.25 94 ALA A CA 1
ATOM 710 C C . ALA A 1 94 ? 2.947 -2.830 -30.141 1.00 81.25 94 ALA A C 1
ATOM 712 O O . ALA A 1 94 ? 1.889 -3.458 -30.028 1.00 81.25 94 ALA A O 1
ATOM 713 N N . GLY A 1 95 ? 3.459 -2.532 -31.336 1.00 87.31 95 GLY A N 1
ATOM 714 C CA . GLY A 1 95 ? 2.978 -3.129 -32.573 1.00 87.31 95 GLY A CA 1
ATOM 715 C C . GLY A 1 95 ? 3.349 -4.607 -32.631 1.00 87.31 95 GLY A C 1
ATOM 716 O O . GLY A 1 95 ? 4.436 -5.012 -32.216 1.00 87.31 95 GLY A O 1
ATOM 717 N N . ILE A 1 96 ? 2.431 -5.421 -33.156 1.00 92.50 96 ILE A N 1
ATOM 718 C CA . ILE A 1 96 ? 2.649 -6.853 -33.369 1.00 92.50 96 ILE A CA 1
ATOM 719 C C . ILE A 1 96 ? 2.786 -7.101 -34.864 1.00 92.50 96 ILE A C 1
ATOM 721 O O . ILE A 1 96 ? 1.979 -6.631 -35.671 1.00 92.50 96 ILE A O 1
ATOM 725 N N . HIS A 1 97 ? 3.815 -7.850 -35.224 1.00 93.81 97 HIS A N 1
ATOM 726 C CA . HIS A 1 97 ? 4.205 -8.158 -36.585 1.00 93.81 97 HIS A CA 1
ATOM 727 C C . HIS A 1 97 ? 4.137 -9.670 -36.774 1.00 93.81 97 HIS A C 1
ATOM 729 O O . HIS A 1 97 ? 4.790 -10.417 -36.055 1.00 93.81 97 HIS A O 1
ATOM 735 N N . ALA A 1 98 ? 3.356 -10.129 -37.747 1.00 91.50 98 ALA A N 1
ATOM 736 C CA . ALA A 1 98 ? 3.345 -11.532 -38.143 1.00 91.50 98 ALA A CA 1
ATOM 737 C C . ALA A 1 98 ? 4.052 -11.668 -39.489 1.00 91.50 98 ALA A C 1
ATOM 739 O O . ALA A 1 98 ? 3.618 -11.073 -40.471 1.00 91.50 98 ALA A O 1
ATOM 740 N N . ILE A 1 99 ? 5.145 -12.416 -39.545 1.00 90.38 99 ILE A N 1
ATOM 741 C CA . ILE A 1 99 ? 5.883 -12.695 -40.776 1.00 90.38 99 ILE A CA 1
ATOM 742 C C . ILE A 1 99 ? 5.494 -14.099 -41.220 1.00 90.38 99 ILE A C 1
ATOM 744 O O . ILE A 1 99 ? 5.693 -15.070 -40.489 1.00 90.38 99 ILE A O 1
ATOM 748 N N . VAL A 1 100 ? 4.920 -14.194 -42.416 1.00 86.06 100 VAL A N 1
ATOM 749 C CA . VAL A 1 100 ? 4.492 -15.465 -43.005 1.00 86.06 100 VAL A CA 1
ATOM 750 C C . VAL A 1 100 ? 5.591 -15.927 -43.967 1.00 86.06 100 VAL A C 1
ATOM 752 O O . VAL A 1 100 ? 5.723 -15.339 -45.046 1.00 86.06 100 VAL A O 1
ATOM 755 N N . PRO A 1 101 ? 6.431 -16.913 -43.593 1.00 77.31 101 PRO A N 1
ATOM 756 C CA . PRO A 1 101 ? 7.463 -17.435 -44.478 1.00 77.31 101 PRO A CA 1
ATOM 757 C C . PRO A 1 101 ? 6.813 -18.236 -45.607 1.00 77.31 101 PRO A C 1
ATOM 759 O O . PRO A 1 101 ? 5.884 -19.015 -45.386 1.00 77.31 101 PRO A O 1
ATOM 762 N N . SER A 1 102 ? 7.303 -18.069 -46.832 1.00 63.19 102 SER A N 1
ATOM 763 C CA . SER A 1 102 ? 6.698 -18.709 -47.993 1.00 63.19 102 SER A CA 1
ATOM 764 C C . SER A 1 102 ? 7.110 -20.173 -48.148 1.00 63.19 102 SER A C 1
ATOM 766 O O . SER A 1 102 ? 7.977 -20.545 -48.934 1.00 63.19 102 SER A O 1
ATOM 768 N N . LYS A 1 103 ? 6.400 -21.045 -47.433 1.00 56.19 103 LYS A N 1
ATOM 769 C CA . LYS A 1 103 ? 6.284 -22.461 -47.811 1.00 56.19 103 LYS A CA 1
ATOM 770 C C . LYS A 1 103 ? 5.173 -22.731 -48.836 1.00 56.19 103 LYS A C 1
ATOM 772 O O . LYS A 1 103 ? 5.008 -23.869 -49.260 1.00 56.19 103 LYS A O 1
ATOM 777 N N . ILE A 1 104 ? 4.473 -21.699 -49.320 1.00 50.66 104 ILE A N 1
ATOM 778 C CA . ILE A 1 104 ? 3.512 -21.795 -50.438 1.00 50.66 104 ILE A CA 1
ATOM 779 C C . ILE A 1 104 ? 4.267 -21.822 -51.787 1.00 50.66 104 ILE A C 1
ATOM 781 O O . ILE A 1 104 ? 3.995 -21.055 -52.705 1.00 50.66 104 ILE A O 1
ATOM 785 N N . SER A 1 105 ? 5.228 -22.742 -51.913 1.00 43.56 105 SER A N 1
ATOM 786 C CA . SER A 1 105 ? 5.997 -23.006 -53.135 1.00 43.56 105 SER A CA 1
ATOM 787 C C . SER A 1 105 ? 5.780 -24.449 -53.599 1.00 43.56 105 SER A C 1
ATOM 789 O O . SER A 1 105 ? 6.711 -25.239 -53.728 1.00 43.56 105 SER A O 1
ATOM 791 N N . GLN A 1 106 ? 4.507 -24.800 -53.815 1.00 44.88 106 GLN A N 1
ATOM 792 C CA . GLN A 1 106 ? 4.116 -25.886 -54.724 1.00 44.88 106 GLN A CA 1
ATOM 793 C C . GLN A 1 106 ? 2.648 -25.773 -55.168 1.00 44.88 106 GLN A C 1
ATOM 795 O O . GLN A 1 106 ? 2.390 -25.811 -56.364 1.00 44.88 106 GLN A O 1
ATOM 800 N N . ALA A 1 107 ? 1.701 -25.495 -54.262 1.00 45.09 107 ALA A N 1
ATOM 801 C CA . ALA A 1 107 ? 0.276 -25.384 -54.620 1.00 45.09 107 ALA A CA 1
ATOM 802 C C . ALA A 1 107 ? -0.082 -24.145 -55.480 1.00 45.09 107 ALA A C 1
ATOM 804 O O . ALA A 1 107 ? -1.022 -24.178 -56.267 1.00 45.09 107 ALA A O 1
ATOM 805 N N . GLY A 1 108 ? 0.670 -23.043 -55.359 1.00 45.31 108 GLY A N 1
ATOM 806 C CA . GLY A 1 108 ? 0.374 -21.783 -56.061 1.00 45.31 108 GLY A CA 1
ATOM 807 C C . GLY A 1 108 ? 0.813 -21.716 -57.531 1.00 45.31 108 GLY A C 1
ATOM 808 O O . GLY A 1 108 ? 0.418 -20.784 -58.231 1.00 45.31 108 GLY A O 1
ATOM 809 N N . LEU A 1 109 ? 1.626 -22.668 -58.004 1.00 47.41 109 LEU A N 1
ATOM 810 C CA . LEU A 1 109 ? 2.131 -22.705 -59.387 1.00 47.41 109 LEU A CA 1
ATOM 811 C C . LEU A 1 109 ? 1.159 -23.390 -60.363 1.00 47.41 109 LEU A C 1
ATOM 813 O O . LEU A 1 109 ? 1.160 -23.057 -61.547 1.00 47.41 109 LEU A O 1
ATOM 817 N N . ASP A 1 110 ? 0.267 -24.249 -59.864 1.00 45.25 110 ASP A N 1
ATOM 818 C CA . ASP A 1 110 ? -0.738 -24.956 -60.675 1.00 45.25 110 ASP A CA 1
ATOM 819 C C . ASP A 1 110 ? -1.987 -24.101 -60.994 1.00 45.25 110 ASP A C 1
ATOM 821 O O . ASP A 1 110 ? -2.869 -24.525 -61.741 1.00 45.25 110 ASP A O 1
ATOM 825 N N . ALA A 1 111 ? -2.060 -22.863 -60.487 1.00 49.06 111 ALA A N 1
ATOM 826 C CA . ALA A 1 111 ? -3.194 -21.948 -60.674 1.00 49.06 111 ALA A CA 1
ATOM 827 C C . ALA A 1 111 ? -3.153 -21.102 -61.973 1.00 49.06 111 ALA A C 1
ATOM 829 O O . ALA A 1 111 ? -4.018 -20.252 -62.183 1.00 49.06 111 ALA A O 1
ATOM 830 N N . GLY A 1 112 ? -2.172 -21.319 -62.859 1.00 47.00 112 GLY A N 1
ATOM 831 C CA . GLY A 1 112 ? -2.263 -20.909 -64.271 1.00 47.00 112 GLY A CA 1
ATOM 832 C C . GLY A 1 112 ? -2.303 -19.401 -64.578 1.00 47.00 112 GLY A C 1
ATOM 833 O O . GLY A 1 112 ? -2.974 -18.999 -65.528 1.00 47.00 112 GLY A O 1
ATOM 834 N N . VAL A 1 113 ? -1.587 -18.556 -63.827 1.00 37.97 113 VAL A N 1
ATOM 835 C CA . VAL A 1 113 ? -1.468 -17.114 -64.139 1.00 37.97 113 VAL A CA 1
ATOM 836 C C . VAL A 1 113 ? -0.289 -16.864 -65.100 1.00 37.97 113 VAL A C 1
ATOM 838 O O . VAL A 1 113 ? 0.843 -17.214 -64.764 1.00 37.97 113 VAL A O 1
ATOM 841 N N . PRO A 1 114 ? -0.501 -16.260 -66.288 1.00 40.72 114 PRO A N 1
ATOM 842 C CA . PRO A 1 114 ? 0.542 -16.136 -67.304 1.00 40.72 114 PRO A CA 1
ATOM 843 C C . PRO A 1 114 ? 1.542 -15.014 -66.993 1.00 40.72 114 PRO A C 1
ATOM 845 O O . PRO A 1 114 ? 1.186 -13.838 -66.922 1.00 40.72 114 PRO A O 1
ATOM 848 N N . THR A 1 115 ? 2.827 -15.361 -66.912 1.00 35.91 115 THR A N 1
ATOM 849 C CA . THR A 1 115 ? 3.934 -14.398 -66.928 1.00 35.91 115 THR A CA 1
ATOM 850 C C . THR A 1 115 ? 4.149 -13.864 -68.343 1.00 35.91 115 THR A C 1
ATOM 852 O O . THR A 1 115 ? 4.896 -14.413 -69.154 1.00 35.91 115 THR A O 1
ATOM 855 N N . SER A 1 116 ? 3.478 -12.756 -68.655 1.00 36.62 116 SER A N 1
ATOM 856 C CA . SER A 1 116 ? 3.691 -12.020 -69.898 1.00 36.62 116 SER A CA 1
ATOM 857 C C . SER A 1 116 ? 5.123 -11.483 -69.989 1.00 36.62 116 SER A C 1
ATOM 859 O O . SER A 1 116 ? 5.511 -10.576 -69.257 1.00 36.62 116 SER A O 1
ATOM 861 N N . VAL A 1 117 ? 5.884 -12.054 -70.923 1.00 37.91 117 VAL A N 1
ATOM 862 C CA . VAL A 1 117 ? 6.440 -11.341 -72.086 1.00 37.91 117 VAL A CA 1
ATOM 863 C C . VAL A 1 117 ? 6.839 -9.878 -71.836 1.00 37.91 117 VAL A C 1
ATOM 865 O O . VAL A 1 117 ? 6.001 -8.982 -71.881 1.00 37.91 117 VAL A O 1
ATOM 868 N N . ILE A 1 118 ? 8.149 -9.633 -71.747 1.00 31.41 118 ILE A N 1
ATOM 869 C CA . ILE A 1 118 ? 8.757 -8.387 -72.232 1.00 31.41 118 ILE A CA 1
ATOM 870 C C . ILE A 1 118 ? 9.803 -8.767 -73.280 1.00 31.41 118 ILE A C 1
ATOM 872 O O . ILE A 1 118 ? 10.969 -9.023 -72.983 1.00 31.41 118 ILE A O 1
ATOM 876 N N . THR A 1 119 ? 9.349 -8.820 -74.528 1.00 32.88 119 THR A N 1
ATOM 877 C CA . THR A 1 119 ? 10.190 -8.815 -75.724 1.00 32.88 119 THR A CA 1
ATOM 878 C C . THR A 1 119 ? 9.842 -7.581 -76.537 1.00 32.88 119 THR A C 1
ATOM 880 O O . THR A 1 119 ? 8.826 -7.594 -77.224 1.00 32.88 119 THR A O 1
ATOM 883 N N . GLU A 1 120 ? 10.698 -6.561 -76.528 1.00 30.77 120 GLU A N 1
ATOM 884 C CA . GLU A 1 120 ? 10.750 -5.582 -77.618 1.00 30.77 120 GLU A CA 1
ATOM 885 C C . GLU A 1 120 ? 12.208 -5.337 -78.028 1.00 30.77 120 GLU A C 1
ATOM 887 O O . GLU A 1 120 ? 13.076 -4.996 -77.228 1.00 30.77 120 GLU A O 1
ATOM 892 N N . SER A 1 121 ? 12.472 -5.620 -79.304 1.00 31.91 121 SER A N 1
ATOM 893 C CA . SER A 1 121 ? 13.682 -5.262 -80.065 1.00 31.91 121 SER A CA 1
ATOM 894 C C . SER A 1 121 ? 13.386 -3.931 -80.807 1.00 31.91 121 SER A C 1
ATOM 896 O O . SER A 1 121 ? 12.483 -3.222 -80.369 1.00 31.91 121 SER A O 1
ATOM 898 N N . PRO A 1 122 ? 13.959 -3.587 -81.984 1.00 48.69 122 PRO A N 1
ATOM 899 C CA . PRO A 1 122 ? 15.242 -3.931 -82.619 1.00 48.69 122 PRO A CA 1
ATOM 900 C C . PRO A 1 122 ? 16.047 -2.660 -83.024 1.00 48.69 122 PRO A C 1
ATOM 902 O O . PRO A 1 122 ? 15.619 -1.532 -82.794 1.00 48.69 122 PRO A O 1
ATOM 905 N N . SER A 1 123 ? 17.227 -2.781 -83.653 1.00 30.39 123 SER A N 1
ATOM 906 C CA . SER A 1 123 ? 17.446 -2.566 -85.115 1.00 30.39 123 SER A CA 1
ATOM 907 C C . SER A 1 123 ? 18.783 -1.789 -85.333 1.00 30.39 123 SER A C 1
ATOM 909 O O . SER A 1 123 ? 19.384 -1.402 -84.335 1.00 30.39 123 SER A O 1
ATOM 911 N N . PHE A 1 124 ? 19.364 -1.534 -86.522 1.00 29.33 124 PHE A N 1
ATOM 912 C CA . PHE A 1 124 ? 19.011 -1.814 -87.931 1.00 29.33 124 PHE A CA 1
ATOM 913 C C . PHE A 1 124 ? 20.293 -1.785 -88.829 1.00 29.33 124 PHE A C 1
ATOM 915 O O . PHE A 1 124 ? 21.224 -1.051 -88.519 1.00 29.33 124 PHE A O 1
ATOM 922 N N . LEU A 1 125 ? 20.263 -2.489 -89.976 1.00 33.34 125 LEU A N 1
ATOM 923 C CA . LEU A 1 125 ? 21.072 -2.358 -91.220 1.00 33.34 125 LEU A CA 1
ATOM 924 C C . LEU A 1 125 ? 22.535 -2.862 -91.165 1.00 33.34 125 LEU A C 1
ATOM 926 O O . LEU A 1 125 ? 23.357 -2.294 -90.464 1.00 33.34 125 LEU A O 1
ATOM 930 N N . SER A 1 126 ? 22.974 -3.960 -91.801 1.00 32.03 126 SER A N 1
ATOM 931 C CA . SER A 1 126 ? 22.785 -4.522 -93.160 1.00 32.03 126 SER A CA 1
ATOM 932 C C . SER A 1 126 ? 23.379 -3.694 -94.308 1.00 32.03 126 SER A C 1
ATOM 934 O O . SER A 1 126 ? 22.732 -2.758 -94.764 1.00 32.03 126 SER A O 1
ATOM 936 N N . ASP A 1 127 ? 24.540 -4.121 -94.830 1.00 30.11 127 ASP A N 1
ATOM 937 C CA . ASP A 1 127 ? 24.771 -4.200 -96.286 1.00 30.11 127 ASP A CA 1
ATOM 938 C C . ASP A 1 127 ? 26.006 -5.058 -96.656 1.00 30.11 127 ASP A C 1
ATOM 940 O O . ASP A 1 127 ? 27.120 -4.781 -96.198 1.00 30.11 127 ASP A O 1
ATOM 944 N N . PRO A 1 128 ? 25.835 -6.108 -97.484 1.00 40.25 128 PRO A N 1
ATOM 945 C CA . PRO A 1 128 ? 26.926 -6.744 -98.218 1.00 40.25 128 PRO A CA 1
ATOM 946 C C . PRO A 1 128 ? 26.679 -6.833 -99.745 1.00 40.25 128 PRO A C 1
ATOM 948 O O . PRO A 1 128 ? 25.606 -7.220 -100.190 1.00 40.25 128 PRO A O 1
ATOM 951 N N . LEU A 1 129 ? 27.759 -6.650 -100.520 1.00 34.44 129 LEU A N 1
ATOM 952 C CA . LEU A 1 129 ? 27.969 -7.096 -101.918 1.00 34.44 129 LEU A CA 1
ATOM 953 C C . LEU A 1 129 ? 27.163 -6.457 -103.077 1.00 34.44 129 LEU A C 1
ATOM 955 O O . LEU A 1 129 ? 25.991 -6.737 -103.292 1.00 34.44 129 LEU A O 1
ATOM 959 N N . THR A 1 130 ? 27.904 -5.810 -103.986 1.00 32.91 130 THR A N 1
ATOM 960 C CA . THR A 1 130 ? 27.671 -5.744 -105.451 1.00 32.91 130 THR A CA 1
ATOM 961 C C . THR A 1 130 ? 29.057 -5.794 -106.139 1.00 32.91 130 THR A C 1
ATOM 963 O O . THR A 1 130 ? 29.979 -5.118 -105.695 1.00 32.91 130 THR A O 1
ATOM 966 N N . SER A 1 131 ? 29.394 -6.783 -106.990 1.00 30.06 131 SER A N 1
ATOM 967 C CA . SER A 1 131 ? 29.201 -6.852 -108.466 1.00 30.06 131 SER A CA 1
ATOM 968 C C . SER A 1 131 ? 29.672 -5.591 -109.221 1.00 30.06 131 SER A C 1
ATOM 970 O O . SER A 1 131 ? 29.299 -4.500 -108.819 1.00 30.06 131 SER A O 1
ATOM 972 N N . SER A 1 132 ? 30.419 -5.598 -110.336 1.00 31.86 132 SER A N 1
ATOM 973 C CA . SER A 1 132 ? 30.727 -6.591 -111.400 1.00 31.86 132 SER A CA 1
ATOM 974 C C . SER A 1 132 ? 32.002 -6.127 -112.157 1.00 31.86 132 SER A C 1
ATOM 976 O O . SER A 1 132 ? 32.245 -4.928 -112.221 1.00 31.86 132 SER A O 1
ATOM 978 N N . TRP A 1 133 ? 32.906 -6.944 -112.714 1.00 27.97 133 TRP A N 1
ATOM 979 C CA . TRP A 1 133 ? 32.783 -7.737 -113.959 1.00 27.97 133 TRP A CA 1
ATOM 980 C C . TRP A 1 133 ? 32.044 -7.070 -115.147 1.00 27.97 133 TRP A C 1
ATOM 982 O O . TRP A 1 133 ? 30.943 -7.464 -115.503 1.00 27.97 133 TRP A O 1
ATOM 992 N N . ASN A 1 134 ? 32.707 -6.107 -115.800 1.00 32.59 134 ASN A N 1
ATOM 993 C CA . ASN A 1 134 ? 32.533 -5.730 -117.218 1.00 32.59 134 ASN A CA 1
ATOM 994 C C . ASN A 1 134 ? 33.920 -5.269 -117.728 1.00 32.59 134 ASN A C 1
ATOM 996 O O . ASN A 1 134 ? 34.446 -4.286 -117.225 1.00 32.59 134 ASN A O 1
ATOM 1000 N N . ALA A 1 135 ? 34.697 -6.000 -118.533 1.00 31.11 135 ALA A N 1
ATOM 1001 C CA . ALA A 1 135 ? 34.448 -6.610 -119.846 1.00 31.11 135 ALA A CA 1
ATOM 1002 C C . ALA A 1 135 ? 34.451 -5.617 -121.038 1.00 31.11 135 ALA A C 1
ATOM 1004 O O . ALA A 1 135 ? 33.404 -5.216 -121.518 1.00 31.11 135 ALA A O 1
ATOM 1005 N N . ARG A 1 136 ? 35.669 -5.374 -121.564 1.00 32.28 136 ARG A N 1
ATOM 1006 C CA . ARG A 1 136 ? 36.050 -5.138 -122.984 1.00 32.28 136 ARG A CA 1
ATOM 1007 C C . ARG A 1 136 ? 35.477 -3.941 -123.777 1.00 32.28 136 ARG A C 1
ATOM 1009 O O . ARG A 1 136 ? 34.274 -3.826 -123.940 1.00 32.28 136 ARG A O 1
ATOM 1016 N N . MET A 1 137 ? 36.412 -3.221 -124.430 1.00 30.72 137 MET A N 1
ATOM 1017 C CA . MET A 1 137 ? 36.398 -2.500 -125.739 1.00 30.72 137 MET A CA 1
ATOM 1018 C C . MET A 1 137 ? 37.228 -1.203 -125.584 1.00 30.72 137 MET A C 1
ATOM 1020 O O . MET A 1 137 ? 36.977 -0.468 -124.640 1.00 30.72 137 MET A O 1
ATOM 1024 N N . MET A 1 138 ? 38.226 -0.816 -126.392 1.00 32.50 138 MET A N 1
ATOM 1025 C CA . MET A 1 138 ? 38.973 -1.377 -127.545 1.00 32.50 138 MET A CA 1
ATOM 1026 C C . MET A 1 138 ? 40.476 -1.052 -127.287 1.00 32.50 138 MET A C 1
ATOM 1028 O O . MET A 1 138 ? 40.757 -0.097 -126.573 1.00 32.50 138 MET A O 1
ATOM 1032 N N . THR A 1 139 ? 41.533 -1.766 -127.692 1.00 35.12 139 THR A N 1
ATOM 1033 C CA . THR A 1 139 ? 41.924 -2.378 -128.980 1.00 35.12 139 THR A CA 1
ATOM 1034 C C . THR A 1 139 ? 42.218 -1.383 -130.116 1.00 35.12 139 THR A C 1
ATOM 1036 O O . THR A 1 139 ? 41.367 -1.191 -130.971 1.00 35.12 139 THR A O 1
ATOM 1039 N N . LEU A 1 140 ? 43.439 -0.808 -130.133 1.00 32.16 140 LEU A N 1
ATOM 1040 C CA . LEU A 1 140 ? 44.340 -0.546 -131.293 1.00 32.16 140 LEU A CA 1
ATOM 1041 C C . LEU A 1 140 ? 45.272 0.656 -131.027 1.00 32.16 140 LEU A C 1
ATOM 1043 O O . LEU A 1 140 ? 44.814 1.766 -130.787 1.00 32.16 140 LEU A O 1
ATOM 1047 N N . GLY A 1 141 ? 46.593 0.432 -131.080 1.00 34.91 141 GLY A N 1
ATOM 1048 C CA . GLY A 1 141 ? 47.614 1.471 -130.836 1.00 34.91 141 GLY A CA 1
ATOM 1049 C C . GLY A 1 141 ? 48.870 0.994 -130.091 1.00 34.91 141 GLY A C 1
ATOM 1050 O O . GLY A 1 141 ? 49.499 1.775 -129.380 1.00 34.91 141 GLY A O 1
ATOM 1051 N N . ALA A 1 142 ? 49.215 -0.293 -130.194 1.00 42.00 142 ALA A N 1
ATOM 1052 C CA . ALA A 1 142 ? 50.248 -0.932 -129.383 1.00 42.00 142 ALA A CA 1
ATOM 1053 C C . ALA A 1 142 ? 51.487 -1.298 -130.214 1.00 42.00 142 ALA A C 1
ATOM 1055 O O . ALA A 1 142 ? 51.484 -2.345 -130.850 1.00 42.00 142 ALA A O 1
ATOM 1056 N N . GLN A 1 143 ? 52.525 -0.447 -130.172 1.00 42.84 143 GLN A N 1
ATOM 1057 C CA . GLN A 1 143 ? 53.947 -0.850 -130.298 1.00 42.84 143 GLN A CA 1
ATOM 1058 C C . GLN A 1 143 ? 54.989 0.267 -130.046 1.00 42.84 143 GLN A C 1
ATOM 1060 O O . GLN A 1 143 ? 56.178 0.016 -130.181 1.00 42.84 143 GLN A O 1
ATOM 1065 N N . LEU A 1 144 ? 54.581 1.474 -129.618 1.00 46.62 144 LEU A N 1
ATOM 1066 C CA . LEU A 1 144 ? 55.506 2.560 -129.215 1.00 46.62 144 LEU A CA 1
ATOM 1067 C C . LEU A 1 144 ? 55.149 3.235 -127.872 1.00 46.62 144 LEU A C 1
ATOM 1069 O O . LEU A 1 144 ? 55.695 4.278 -127.529 1.00 46.62 144 LEU A O 1
ATOM 1073 N N . LYS A 1 145 ? 54.211 2.653 -127.110 1.00 48.81 145 LYS A N 1
ATOM 1074 C CA . LYS A 1 145 ? 53.714 3.197 -125.830 1.00 48.81 145 LYS A CA 1
ATOM 1075 C C . LYS A 1 145 ? 54.159 2.411 -124.589 1.00 48.81 145 LYS A C 1
ATOM 1077 O O . LYS A 1 145 ? 53.901 2.877 -123.487 1.00 48.81 145 LYS A O 1
ATOM 1082 N N . ALA A 1 146 ? 54.783 1.243 -124.763 1.00 52.91 146 ALA A N 1
ATOM 1083 C CA . ALA A 1 146 ? 55.171 0.358 -123.662 1.00 52.91 146 ALA A CA 1
ATOM 1084 C C . ALA A 1 146 ? 56.312 0.961 -122.825 1.00 52.91 146 ALA A C 1
ATOM 1086 O O . ALA A 1 146 ? 56.144 1.165 -121.628 1.00 52.91 146 ALA A O 1
ATOM 1087 N N . ASP A 1 147 ? 57.406 1.358 -123.476 1.00 49.31 147 ASP A N 1
ATOM 1088 C CA . ASP A 1 147 ? 58.620 1.844 -122.806 1.00 49.31 147 ASP A CA 1
ATOM 1089 C C . ASP A 1 147 ? 58.386 3.145 -122.009 1.00 49.31 147 ASP A C 1
ATOM 1091 O O . ASP A 1 147 ? 58.969 3.345 -120.945 1.00 49.31 147 ASP A O 1
ATOM 1095 N N . LEU A 1 148 ? 57.482 4.017 -122.480 1.00 53.47 148 LEU A N 1
ATOM 1096 C CA . LEU A 1 148 ? 57.126 5.261 -121.783 1.00 53.47 148 LEU A CA 1
ATOM 1097 C C . LEU A 1 148 ? 56.228 5.012 -120.555 1.00 53.47 148 LEU A C 1
ATOM 1099 O O . LEU A 1 148 ? 56.341 5.716 -119.551 1.00 53.47 148 LEU A O 1
ATOM 1103 N N . LEU A 1 149 ? 55.342 4.012 -120.633 1.00 56.47 149 LEU A N 1
ATOM 1104 C CA . LEU A 1 149 ? 54.500 3.586 -119.512 1.00 56.47 149 LEU A CA 1
ATOM 1105 C C . LEU A 1 149 ? 55.335 2.900 -118.432 1.00 56.47 149 LEU A C 1
ATOM 1107 O O . LEU A 1 149 ? 55.176 3.225 -117.260 1.00 56.47 149 LEU A O 1
ATOM 1111 N N . GLU A 1 150 ? 56.280 2.037 -118.813 1.00 59.88 150 GLU A N 1
ATOM 1112 C CA . GLU A 1 150 ? 57.158 1.368 -117.850 1.00 59.88 150 GLU A CA 1
ATOM 1113 C C . GLU A 1 150 ? 58.040 2.375 -117.084 1.00 59.88 150 GLU A C 1
ATOM 1115 O O . GLU A 1 150 ? 58.289 2.214 -115.886 1.00 59.88 150 GLU A O 1
ATOM 1120 N N . GLU A 1 151 ? 58.470 3.470 -117.726 1.00 60.66 151 GLU A N 1
ATOM 1121 C CA . GLU A 1 151 ? 59.202 4.534 -117.030 1.00 60.66 151 GLU A CA 1
ATOM 1122 C C . GLU A 1 151 ? 58.304 5.383 -116.107 1.00 60.66 151 GLU A C 1
ATOM 1124 O O . GLU A 1 151 ? 58.736 5.753 -115.009 1.00 60.66 151 GLU A O 1
ATOM 1129 N N . GLN A 1 152 ? 57.049 5.658 -116.492 1.00 63.19 152 GLN A N 1
ATOM 1130 C CA . GLN A 1 152 ? 56.077 6.305 -115.598 1.00 63.19 152 GLN A CA 1
ATOM 1131 C C . GLN A 1 152 ? 55.747 5.421 -114.390 1.00 63.19 152 GLN A C 1
ATOM 1133 O O . GLN A 1 152 ? 55.814 5.904 -113.260 1.00 63.19 152 GLN A O 1
ATOM 1138 N N . GLU A 1 153 ? 55.481 4.130 -114.592 1.00 69.06 153 GLU A N 1
ATOM 1139 C CA . GLU A 1 153 ? 55.194 3.176 -113.515 1.00 69.06 153 GLU A CA 1
ATOM 1140 C C . GLU A 1 153 ? 56.372 3.047 -112.539 1.00 69.06 153 GLU A C 1
ATOM 1142 O O . GLU A 1 153 ? 56.166 3.051 -111.325 1.00 69.06 153 GLU A O 1
ATOM 1147 N N . ARG A 1 154 ? 57.621 3.040 -113.029 1.00 70.38 154 ARG A N 1
ATOM 1148 C CA . ARG A 1 154 ? 58.823 3.053 -112.170 1.00 70.38 154 ARG A CA 1
ATOM 1149 C C . ARG A 1 154 ? 58.973 4.351 -111.363 1.00 70.38 154 ARG A C 1
ATOM 1151 O O . ARG A 1 154 ? 59.465 4.303 -110.233 1.00 70.38 154 ARG A O 1
ATOM 1158 N N . ARG A 1 155 ? 58.551 5.506 -111.894 1.00 69.62 155 ARG A N 1
ATOM 1159 C CA . ARG A 1 155 ? 58.547 6.786 -111.152 1.00 69.62 155 ARG A CA 1
ATOM 1160 C C . ARG A 1 155 ? 57.401 6.852 -110.136 1.00 69.62 155 ARG A C 1
ATOM 1162 O O . ARG A 1 155 ? 57.628 7.275 -109.004 1.00 69.62 155 ARG A O 1
ATOM 1169 N N . GLU A 1 156 ? 56.208 6.375 -110.487 1.00 74.00 156 GLU A N 1
ATOM 1170 C CA . GLU A 1 156 ? 55.077 6.258 -109.557 1.00 74.00 156 GLU A CA 1
ATOM 1171 C C . GLU A 1 156 ? 55.347 5.257 -108.429 1.00 74.00 156 GLU A C 1
ATOM 1173 O O . GLU A 1 156 ? 54.988 5.521 -107.282 1.00 74.00 156 GLU A O 1
ATOM 1178 N N . ALA A 1 157 ? 56.014 4.135 -108.718 1.00 75.00 157 ALA A N 1
ATOM 1179 C CA . ALA A 1 157 ? 56.422 3.161 -107.711 1.00 75.00 157 ALA A CA 1
ATOM 1180 C C . ALA A 1 157 ? 57.348 3.793 -106.660 1.00 75.00 157 ALA A C 1
ATOM 1182 O O . ALA A 1 157 ? 57.064 3.686 -105.468 1.00 75.00 157 ALA A O 1
ATOM 1183 N N . LYS A 1 158 ? 58.380 4.535 -107.092 1.00 76.00 158 LYS A N 1
ATOM 1184 C CA . LYS A 1 158 ? 59.284 5.263 -106.183 1.00 76.00 158 LYS A CA 1
ATOM 1185 C C . LYS A 1 158 ? 58.568 6.335 -105.361 1.00 76.00 158 LYS A C 1
ATOM 1187 O O . LYS A 1 158 ? 58.803 6.438 -104.163 1.00 76.00 158 LYS A O 1
ATOM 1192 N N . LEU A 1 159 ? 57.658 7.101 -105.968 1.00 73.69 159 LEU A N 1
ATOM 1193 C CA . LEU A 1 159 ? 56.869 8.098 -105.234 1.00 73.69 159 LEU A CA 1
ATOM 1194 C C . LEU A 1 159 ? 55.931 7.452 -104.200 1.00 73.69 159 LEU A C 1
ATOM 1196 O O . LEU A 1 159 ? 55.790 7.984 -103.100 1.00 73.69 159 LEU A O 1
ATOM 1200 N N . ARG A 1 160 ? 55.336 6.290 -104.505 1.00 76.06 160 ARG A N 1
ATOM 1201 C CA . ARG A 1 160 ? 54.540 5.507 -103.541 1.00 76.06 160 ARG A CA 1
ATOM 1202 C C . ARG A 1 160 ? 55.397 4.910 -102.422 1.00 76.06 160 ARG A C 1
ATOM 1204 O O . ARG A 1 160 ? 54.911 4.791 -101.302 1.00 76.06 160 ARG A O 1
ATOM 1211 N N . GLU A 1 161 ? 56.640 4.530 -102.702 1.00 79.00 161 GLU A N 1
ATOM 1212 C CA . GLU A 1 161 ? 57.595 4.037 -101.701 1.00 79.00 161 GLU A CA 1
ATOM 1213 C C . GLU A 1 161 ? 58.029 5.166 -100.750 1.00 79.00 161 GLU A C 1
ATOM 1215 O O . GLU A 1 161 ? 57.849 5.045 -99.540 1.00 79.00 161 GLU A O 1
ATOM 1220 N N . GLU A 1 162 ? 58.432 6.328 -101.278 1.00 78.75 162 GLU A N 1
ATOM 1221 C CA . GLU A 1 162 ? 58.728 7.513 -100.459 1.00 78.75 162 GLU A CA 1
ATOM 1222 C C . GLU A 1 162 ? 57.522 8.001 -99.637 1.00 78.75 162 GLU A C 1
ATOM 1224 O O . GLU A 1 162 ? 57.692 8.466 -98.508 1.00 78.75 162 GLU A O 1
ATOM 1229 N N . GLN A 1 163 ? 56.301 7.914 -100.177 1.00 77.50 163 GLN A N 1
ATOM 1230 C CA . GLN A 1 163 ? 55.083 8.233 -99.424 1.00 77.50 163 GLN A CA 1
ATOM 1231 C C . GLN A 1 163 ? 54.859 7.248 -98.273 1.00 77.50 163 GLN A C 1
ATOM 1233 O O . GLN A 1 163 ? 54.622 7.693 -97.151 1.00 77.50 163 GLN A O 1
ATOM 1238 N N . LYS A 1 164 ? 55.010 5.937 -98.506 1.00 80.56 164 LYS A N 1
ATOM 1239 C CA . LYS A 1 164 ? 54.911 4.913 -97.451 1.00 80.56 164 LYS A CA 1
ATOM 1240 C C . LYS A 1 164 ? 55.951 5.114 -96.351 1.00 80.56 164 LYS A C 1
ATOM 1242 O O . LYS A 1 164 ? 55.598 5.019 -95.180 1.00 80.56 164 LYS A O 1
ATOM 1247 N N . ASP A 1 165 ? 57.189 5.457 -96.699 1.00 79.75 165 ASP A N 1
ATOM 1248 C CA . ASP A 1 165 ? 58.251 5.728 -95.722 1.00 79.75 165 ASP A CA 1
ATOM 1249 C C . ASP A 1 165 ? 57.988 6.997 -94.897 1.00 79.75 165 ASP A C 1
ATOM 1251 O O . ASP A 1 165 ? 58.252 7.031 -93.691 1.00 79.75 165 ASP A O 1
ATOM 1255 N N . ARG A 1 166 ? 57.435 8.050 -95.515 1.00 76.75 166 ARG A N 1
ATOM 1256 C CA . ARG A 1 166 ? 57.018 9.265 -94.794 1.00 76.75 166 ARG A CA 1
ATOM 1257 C C . ARG A 1 166 ? 55.811 8.997 -93.895 1.00 76.75 166 ARG A C 1
ATOM 1259 O O . ARG A 1 166 ? 55.812 9.444 -92.751 1.00 76.75 166 ARG A O 1
ATOM 1266 N N . GLU A 1 167 ? 54.821 8.235 -94.358 1.00 78.94 167 GLU A N 1
ATOM 1267 C CA . GLU A 1 167 ? 53.682 7.801 -93.538 1.00 78.94 167 GLU A CA 1
ATOM 1268 C C . GLU A 1 167 ? 54.109 6.891 -92.380 1.00 78.94 167 GLU A C 1
ATOM 1270 O O . GLU A 1 167 ? 53.590 7.033 -91.273 1.00 78.94 167 GLU A O 1
ATOM 1275 N N . ALA A 1 168 ? 55.073 5.991 -92.594 1.00 82.19 168 ALA A N 1
ATOM 1276 C CA . ALA A 1 168 ? 55.629 5.138 -91.549 1.00 82.19 168 ALA A CA 1
ATOM 1277 C C . ALA A 1 168 ? 56.306 5.973 -90.452 1.00 82.19 168 ALA A C 1
ATOM 1279 O O . ALA A 1 168 ? 55.964 5.817 -89.280 1.00 82.19 168 ALA A O 1
ATOM 1280 N N . LYS A 1 169 ? 57.172 6.925 -90.829 1.00 84.25 169 LYS A N 1
ATOM 1281 C CA . LYS A 1 169 ? 57.830 7.848 -89.885 1.00 84.25 169 LYS A CA 1
ATOM 1282 C C . LYS A 1 169 ? 56.834 8.736 -89.138 1.00 84.25 169 LYS A C 1
ATOM 1284 O O . LYS A 1 169 ? 56.967 8.913 -87.931 1.00 84.25 169 LYS A O 1
ATOM 1289 N N . LEU A 1 170 ? 55.805 9.252 -89.816 1.00 80.31 170 LEU A N 1
ATOM 1290 C CA . LEU A 1 170 ? 54.749 10.040 -89.170 1.00 80.31 170 LEU A CA 1
ATOM 1291 C C . LEU A 1 170 ? 53.906 9.200 -88.199 1.00 80.31 170 LEU A C 1
ATOM 1293 O O . LEU A 1 170 ? 53.567 9.686 -87.123 1.00 80.31 170 LEU A O 1
ATOM 1297 N N . ARG A 1 171 ? 53.603 7.937 -88.530 1.00 81.62 171 ARG A N 1
ATOM 1298 C CA . ARG A 1 171 ? 52.916 7.004 -87.618 1.00 81.62 171 ARG A CA 1
ATOM 1299 C C . ARG A 1 171 ? 53.777 6.619 -86.420 1.00 81.62 171 ARG A C 1
ATOM 1301 O O . ARG A 1 171 ? 53.243 6.463 -85.326 1.00 81.62 171 ARG A O 1
ATOM 1308 N N . GLU A 1 172 ? 55.081 6.452 -86.611 1.00 85.25 172 GLU A N 1
ATOM 1309 C CA . GLU A 1 172 ? 56.025 6.196 -85.523 1.00 85.25 172 GLU A CA 1
ATOM 1310 C C . GLU A 1 172 ? 56.096 7.407 -84.583 1.00 85.25 172 GLU A C 1
ATOM 1312 O O . GLU A 1 172 ? 55.864 7.256 -83.386 1.00 85.25 172 GLU A O 1
ATOM 1317 N N . GLU A 1 173 ? 56.254 8.623 -85.116 1.00 85.38 173 GLU A N 1
ATOM 1318 C CA . GLU A 1 173 ? 56.259 9.850 -84.311 1.00 85.38 173 GLU A CA 1
ATOM 1319 C C . GLU A 1 173 ? 54.911 10.109 -83.605 1.00 85.38 173 GLU A C 1
ATOM 1321 O O . GLU A 1 173 ? 54.889 10.558 -82.456 1.00 85.38 173 GLU A O 1
ATOM 1326 N N . GLN A 1 174 ? 53.778 9.797 -84.247 1.00 82.00 174 GLN A N 1
ATOM 1327 C CA . GLN A 1 174 ? 52.454 9.857 -83.614 1.00 82.00 174 GLN A CA 1
ATOM 1328 C C . GLN A 1 174 ? 52.345 8.884 -82.437 1.00 82.00 174 GLN A C 1
ATOM 1330 O O . GLN A 1 174 ? 52.001 9.326 -81.341 1.00 82.00 174 GLN A O 1
ATOM 1335 N N . LYS A 1 175 ? 52.719 7.609 -82.614 1.00 85.69 175 LYS A N 1
ATOM 1336 C CA . LYS A 1 175 ? 52.744 6.615 -81.524 1.00 85.69 175 LYS A CA 1
ATOM 1337 C C . LYS A 1 175 ? 53.635 7.058 -80.366 1.00 85.69 175 LYS A C 1
ATOM 1339 O O . LYS A 1 175 ? 53.264 6.905 -79.206 1.00 85.69 175 LYS A O 1
ATOM 1344 N N . ASP A 1 176 ? 54.780 7.656 -80.670 1.00 85.75 176 ASP A N 1
ATOM 1345 C CA . ASP A 1 176 ? 55.721 8.157 -79.671 1.00 85.75 176 ASP A CA 1
ATOM 1346 C C . ASP A 1 176 ? 55.147 9.340 -78.871 1.00 85.75 176 ASP A C 1
ATOM 1348 O O . ASP A 1 176 ? 55.310 9.430 -77.648 1.00 85.75 176 ASP A O 1
ATOM 1352 N N . ARG A 1 177 ? 54.430 10.249 -79.545 1.00 83.69 177 ARG A N 1
ATOM 1353 C CA . ARG A 1 177 ? 53.709 11.368 -78.916 1.00 83.69 177 ARG A CA 1
ATOM 1354 C C . ARG A 1 177 ? 52.522 10.874 -78.083 1.00 83.69 177 ARG A C 1
ATOM 1356 O O . ARG A 1 177 ? 52.340 11.360 -76.965 1.00 83.69 177 ARG A O 1
ATOM 1363 N N . GLU A 1 178 ? 51.767 9.896 -78.575 1.00 83.50 178 GLU A N 1
ATOM 1364 C CA . GLU A 1 178 ? 50.661 9.246 -77.861 1.00 83.50 178 GLU A CA 1
ATOM 1365 C C . GLU A 1 178 ? 51.156 8.524 -76.603 1.00 83.50 178 GLU A C 1
ATOM 1367 O O . GLU A 1 178 ? 50.643 8.792 -75.519 1.00 83.50 178 GLU A O 1
ATOM 1372 N N . ALA A 1 179 ? 52.218 7.720 -76.692 1.00 86.69 179 ALA A N 1
ATOM 1373 C CA . ALA A 1 179 ? 52.828 7.053 -75.541 1.00 86.69 179 ALA A CA 1
ATOM 1374 C C . ALA A 1 179 ? 53.340 8.059 -74.491 1.00 86.69 179 ALA A C 1
ATOM 1376 O O . ALA A 1 179 ? 53.124 7.887 -73.288 1.00 86.69 179 ALA A O 1
ATOM 1377 N N . LYS A 1 180 ? 53.964 9.166 -74.923 1.00 88.31 180 LYS A N 1
ATOM 1378 C CA . LYS A 1 180 ? 54.395 10.262 -74.030 1.00 88.31 180 LYS A CA 1
ATOM 1379 C C . LYS A 1 180 ? 53.210 10.977 -73.365 1.00 88.31 180 LYS A C 1
ATOM 1381 O O . LYS A 1 180 ? 53.319 11.359 -72.198 1.00 88.31 180 LYS A O 1
ATOM 1386 N N . LEU A 1 181 ? 52.086 11.152 -74.061 1.00 86.06 181 LEU A N 1
ATOM 1387 C CA . LEU A 1 181 ? 50.849 11.708 -73.495 1.00 86.06 181 LEU A CA 1
ATOM 1388 C C . LEU A 1 181 ? 50.184 10.731 -72.517 1.00 86.06 181 LEU A C 1
ATOM 1390 O O . LEU A 1 181 ? 49.840 11.132 -71.406 1.00 86.06 181 LEU A O 1
ATOM 1394 N N . GLN A 1 182 ? 50.073 9.455 -72.880 1.00 87.06 182 GLN A N 1
ATOM 1395 C CA . GLN A 1 182 ? 49.498 8.398 -72.049 1.00 87.06 182 GLN A CA 1
ATOM 1396 C C . GLN A 1 182 ? 50.288 8.226 -70.746 1.00 87.06 182 GLN A C 1
ATOM 1398 O O . GLN A 1 182 ? 49.695 8.222 -69.668 1.00 87.06 182 GLN A O 1
ATOM 1403 N N . ASN A 1 183 ? 51.623 8.217 -70.809 1.00 87.31 183 ASN A N 1
ATOM 1404 C CA . ASN A 1 183 ? 52.479 8.182 -69.620 1.00 87.31 183 ASN A CA 1
ATOM 1405 C C . ASN A 1 183 ? 52.305 9.429 -68.733 1.00 87.31 183 ASN A C 1
ATOM 1407 O O . ASN A 1 183 ? 52.243 9.304 -67.509 1.00 87.31 183 ASN A O 1
ATOM 1411 N N . LYS A 1 184 ? 52.153 10.629 -69.315 1.00 87.38 184 LYS A N 1
ATOM 1412 C CA . LYS A 1 184 ? 51.851 11.856 -68.549 1.00 87.38 184 LYS A CA 1
ATOM 1413 C C . LYS A 1 184 ? 50.469 11.817 -67.888 1.00 87.38 184 LYS A C 1
ATOM 1415 O O . LYS A 1 184 ? 50.329 12.303 -66.766 1.00 87.38 184 LYS A O 1
ATOM 1420 N N . LEU A 1 185 ? 49.459 11.250 -68.549 1.00 87.62 185 LEU A N 1
ATOM 1421 C CA . LEU A 1 185 ? 48.120 11.068 -67.980 1.00 87.62 185 LEU A CA 1
ATOM 1422 C C . LEU A 1 185 ? 48.133 10.044 -66.837 1.00 87.62 185 LEU A C 1
ATOM 1424 O O . LEU A 1 185 ? 47.591 10.324 -65.772 1.00 87.62 185 LEU A O 1
ATOM 1428 N N . MET A 1 186 ? 48.823 8.913 -67.012 1.00 87.50 186 MET A N 1
ATOM 1429 C CA . MET A 1 186 ? 48.995 7.895 -65.969 1.00 87.50 186 MET A CA 1
ATOM 1430 C C . MET A 1 186 ? 49.750 8.441 -64.749 1.00 87.50 186 MET A C 1
ATOM 1432 O O . MET A 1 186 ? 49.344 8.179 -63.618 1.00 87.50 186 MET A O 1
ATOM 1436 N N . ALA A 1 187 ? 50.790 9.258 -64.954 1.00 89.69 187 ALA A N 1
ATOM 1437 C CA . ALA A 1 187 ? 51.506 9.924 -63.865 1.00 89.69 187 ALA A CA 1
ATOM 1438 C C . ALA A 1 187 ? 50.599 10.884 -63.071 1.00 89.69 187 ALA A C 1
ATOM 1440 O O . ALA A 1 187 ? 50.557 10.806 -61.844 1.00 89.69 187 ALA A O 1
ATOM 1441 N N . LYS A 1 188 ? 49.807 11.725 -63.756 1.00 89.31 188 LYS A N 1
ATOM 1442 C CA . LYS A 1 188 ? 48.825 12.612 -63.102 1.00 89.31 188 LYS A CA 1
ATOM 1443 C C . LYS A 1 188 ? 47.737 11.839 -62.354 1.00 89.31 188 LYS A C 1
ATOM 1445 O O . LYS A 1 188 ? 47.380 12.218 -61.243 1.00 89.31 188 LYS A O 1
ATOM 1450 N N . ALA A 1 189 ? 47.236 10.744 -62.926 1.00 88.38 189 ALA A N 1
ATOM 1451 C CA . ALA A 1 189 ? 46.250 9.888 -62.271 1.00 88.38 189 ALA A CA 1
ATOM 1452 C C . ALA A 1 189 ? 46.823 9.206 -61.013 1.00 88.38 189 ALA A C 1
ATOM 1454 O O . ALA A 1 189 ? 46.128 9.087 -60.005 1.00 88.38 189 ALA A O 1
ATOM 1455 N N . ALA A 1 190 ? 48.094 8.794 -61.038 1.00 88.62 190 ALA A N 1
ATOM 1456 C CA . ALA A 1 190 ? 48.781 8.248 -59.868 1.00 88.62 190 ALA A CA 1
ATOM 1457 C C . ALA A 1 190 ? 49.009 9.307 -58.771 1.00 88.62 190 ALA A C 1
ATOM 1459 O O . ALA A 1 190 ? 48.875 9.002 -57.587 1.00 88.62 190 ALA A O 1
ATOM 1460 N N . GLU A 1 191 ? 49.312 10.552 -59.147 1.00 89.50 191 GLU A N 1
ATOM 1461 C CA . GLU A 1 191 ? 49.451 11.671 -58.208 1.00 89.50 191 GLU A CA 1
ATOM 1462 C C . GLU A 1 191 ? 48.111 12.044 -57.551 1.00 89.50 191 GLU A C 1
ATOM 1464 O O . GLU A 1 191 ? 48.050 12.182 -56.329 1.00 89.50 191 GLU A O 1
ATOM 1469 N N . GLN A 1 192 ? 47.020 12.108 -58.324 1.00 88.44 192 GLN A N 1
ATOM 1470 C CA . GLN A 1 192 ? 45.670 12.318 -57.785 1.00 88.44 192 GLN A CA 1
ATOM 1471 C C . GLN A 1 192 ? 45.264 11.209 -56.807 1.00 88.44 192 GLN A C 1
ATOM 1473 O O . GLN A 1 192 ? 44.830 11.513 -55.699 1.00 88.44 192 GLN A O 1
ATOM 1478 N N . ARG A 1 193 ? 45.494 9.932 -57.156 1.00 88.12 193 ARG A N 1
ATOM 1479 C CA . ARG A 1 193 ? 45.223 8.801 -56.249 1.00 88.12 193 ARG A CA 1
ATOM 1480 C C . ARG A 1 193 ? 45.957 8.938 -54.916 1.00 88.12 193 ARG A C 1
ATOM 1482 O O . ARG A 1 193 ? 45.326 8.762 -53.883 1.00 88.12 193 ARG A O 1
ATOM 1489 N N . LYS A 1 194 ? 47.235 9.333 -54.919 1.00 91.00 194 LYS A N 1
ATOM 1490 C CA . LYS A 1 194 ? 47.988 9.585 -53.675 1.00 91.00 194 LYS A CA 1
ATOM 1491 C C . LYS A 1 194 ? 47.383 10.713 -52.836 1.00 91.00 194 LYS A C 1
ATOM 1493 O O . LYS A 1 194 ? 47.261 10.562 -51.625 1.00 91.00 194 LYS A O 1
ATOM 1498 N N . GLN A 1 195 ? 46.976 11.821 -53.461 1.00 89.62 195 GLN A N 1
ATOM 1499 C CA . GLN A 1 195 ? 46.330 12.928 -52.744 1.00 89.62 195 GLN A CA 1
ATOM 1500 C C . GLN A 1 195 ? 44.970 12.526 -52.159 1.00 89.62 195 GLN A C 1
ATOM 1502 O O . GLN A 1 195 ? 44.613 12.966 -51.067 1.00 89.62 195 GLN A O 1
ATOM 1507 N N . ASP A 1 196 ? 44.200 11.698 -52.863 1.00 88.44 196 ASP A N 1
ATOM 1508 C CA . ASP A 1 196 ? 42.893 11.240 -52.390 1.00 88.44 196 ASP A CA 1
ATOM 1509 C C . ASP A 1 196 ? 43.020 10.145 -51.317 1.00 88.44 196 ASP A C 1
ATOM 1511 O O . ASP A 1 196 ? 42.267 10.161 -50.343 1.00 88.44 196 ASP A O 1
ATOM 1515 N N . GLU A 1 197 ? 44.029 9.272 -51.407 1.00 89.81 197 GLU A N 1
ATOM 1516 C CA . GLU A 1 197 ? 44.431 8.348 -50.336 1.00 89.81 197 GLU A CA 1
ATOM 1517 C C . GLU A 1 197 ? 44.857 9.102 -49.066 1.00 89.81 197 GLU A C 1
ATOM 1519 O O . GLU A 1 197 ? 44.424 8.744 -47.967 1.00 89.81 197 GLU A O 1
ATOM 1524 N N . GLU A 1 198 ? 45.641 10.178 -49.192 1.00 91.25 198 GLU A N 1
ATOM 1525 C CA . GLU A 1 198 ? 46.060 11.010 -48.058 1.00 91.25 198 GLU A CA 1
ATOM 1526 C C . GLU A 1 198 ? 44.868 11.736 -47.410 1.00 91.25 198 GLU A C 1
ATOM 1528 O O . GLU A 1 198 ? 44.685 11.661 -46.190 1.00 91.25 198 GLU A O 1
ATOM 1533 N N . LYS A 1 199 ? 43.989 12.360 -48.209 1.00 90.94 199 LYS A N 1
ATOM 1534 C CA . LYS A 1 199 ? 42.738 12.968 -47.710 1.00 90.94 199 LYS A CA 1
ATOM 1535 C C . LYS A 1 199 ? 41.852 11.933 -47.015 1.00 90.94 199 LYS A C 1
ATOM 1537 O O . LYS A 1 199 ? 41.339 12.206 -45.929 1.00 90.94 199 LYS A O 1
ATOM 1542 N N . ALA A 1 200 ? 41.697 10.741 -47.595 1.00 89.06 200 ALA A N 1
ATOM 1543 C CA . ALA A 1 200 ? 40.926 9.653 -47.000 1.00 89.06 200 ALA A CA 1
ATOM 1544 C C . ALA A 1 200 ? 41.550 9.161 -45.682 1.00 89.06 200 ALA A C 1
ATOM 1546 O O . ALA A 1 200 ? 40.824 8.898 -44.723 1.00 89.06 200 ALA A O 1
ATOM 1547 N N . ALA A 1 201 ? 42.880 9.082 -45.588 1.00 90.88 201 ALA A N 1
ATOM 1548 C CA . ALA A 1 201 ? 43.582 8.723 -44.357 1.00 90.88 201 ALA A CA 1
ATOM 1549 C C . ALA A 1 201 ? 43.407 9.784 -43.254 1.00 90.88 201 ALA A C 1
ATOM 1551 O O . ALA A 1 201 ? 43.152 9.431 -42.099 1.00 90.88 201 ALA A O 1
ATOM 1552 N N . VAL A 1 202 ? 43.480 11.076 -43.594 1.00 91.38 202 VAL A N 1
ATOM 1553 C CA . VAL A 1 202 ? 43.203 12.182 -42.658 1.00 91.38 202 VAL A CA 1
ATOM 1554 C C . VAL A 1 202 ? 41.745 12.160 -42.195 1.00 91.38 202 VAL A C 1
ATOM 1556 O O . VAL A 1 202 ? 41.483 12.312 -41.001 1.00 91.38 202 VAL A O 1
ATOM 1559 N N . GLN A 1 203 ? 40.798 11.929 -43.105 1.00 88.25 203 GLN A N 1
ATOM 1560 C CA . GLN A 1 203 ? 39.377 11.866 -42.768 1.00 88.25 203 GLN A CA 1
ATOM 1561 C C . GLN A 1 203 ? 39.067 10.678 -41.844 1.00 88.25 203 GLN A C 1
ATOM 1563 O O . GLN A 1 203 ? 38.461 10.870 -40.792 1.00 88.25 203 GLN A O 1
ATOM 1568 N N . ARG A 1 204 ? 39.592 9.481 -42.150 1.00 89.94 204 ARG A N 1
ATOM 1569 C CA . ARG A 1 204 ? 39.479 8.292 -41.282 1.00 89.94 204 ARG A CA 1
ATOM 1570 C C . ARG A 1 204 ? 40.015 8.539 -39.870 1.00 89.94 204 ARG A C 1
ATOM 1572 O O . ARG A 1 204 ? 39.392 8.091 -38.914 1.00 89.94 204 ARG A O 1
ATOM 1579 N N . LYS A 1 205 ? 41.128 9.271 -39.717 1.00 92.88 205 LYS A N 1
ATOM 1580 C CA . LYS A 1 205 ? 41.657 9.649 -38.391 1.00 92.88 205 LYS A CA 1
ATOM 1581 C C . LYS A 1 205 ? 40.699 10.571 -37.629 1.00 92.88 205 LYS A C 1
ATOM 1583 O O . LYS A 1 205 ? 40.415 10.299 -36.468 1.00 92.88 205 LYS A O 1
ATOM 1588 N N . LYS A 1 206 ? 40.159 11.607 -38.282 1.00 92.31 206 LYS A N 1
ATOM 1589 C CA . LYS A 1 206 ? 39.181 12.529 -37.668 1.00 92.31 206 LYS A CA 1
ATOM 1590 C C . LYS A 1 206 ? 37.895 11.822 -37.248 1.00 92.31 206 LYS A C 1
ATOM 1592 O O . LYS A 1 206 ? 37.341 12.130 -36.197 1.00 92.31 206 LYS A O 1
ATOM 1597 N N . ASP A 1 207 ? 37.407 10.890 -38.060 1.00 90.06 207 ASP A N 1
ATOM 1598 C CA . ASP A 1 207 ? 36.170 10.172 -37.754 1.00 90.06 207 ASP A CA 1
ATOM 1599 C C . ASP A 1 207 ? 36.386 9.096 -36.675 1.00 90.06 207 ASP A C 1
ATOM 1601 O O . ASP A 1 207 ? 35.518 8.919 -35.822 1.00 90.06 207 ASP A O 1
ATOM 1605 N N . ALA A 1 208 ? 37.570 8.472 -36.614 1.00 93.12 208 ALA A N 1
ATOM 1606 C CA . ALA A 1 208 ? 37.969 7.616 -35.493 1.00 93.12 208 ALA A CA 1
ATOM 1607 C C . ALA A 1 208 ? 38.078 8.395 -34.166 1.00 93.12 208 ALA A C 1
ATOM 1609 O O . ALA A 1 208 ? 37.562 7.938 -33.148 1.00 93.12 208 ALA A O 1
ATOM 1610 N N . GLU A 1 209 ? 38.679 9.589 -34.176 1.00 93.75 209 GLU A N 1
ATOM 1611 C CA . GLU A 1 209 ? 38.779 10.461 -32.995 1.00 93.75 209 GLU A CA 1
ATOM 1612 C C . GLU A 1 209 ? 37.390 10.891 -32.489 1.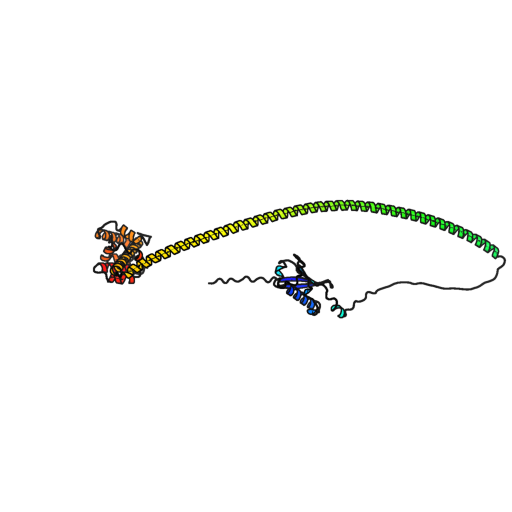00 93.75 209 GLU A C 1
ATOM 1614 O O . GLU A 1 209 ? 37.090 10.764 -31.300 1.00 93.75 209 GLU A O 1
ATOM 1619 N N . LYS A 1 210 ? 36.491 11.308 -33.393 1.00 93.94 210 LYS A N 1
ATOM 1620 C CA . LYS A 1 210 ? 35.087 11.600 -33.051 1.00 93.94 210 LYS A CA 1
ATOM 1621 C C . LYS A 1 210 ? 34.368 10.386 -32.463 1.00 93.94 210 LYS A C 1
ATOM 1623 O O . LYS A 1 210 ? 33.646 10.538 -31.480 1.00 93.94 210 LYS A O 1
ATOM 1628 N N . ALA A 1 211 ? 34.560 9.198 -33.039 1.00 91.56 211 ALA A N 1
ATOM 1629 C CA . ALA A 1 211 ? 33.956 7.966 -32.537 1.00 91.56 211 ALA A CA 1
ATOM 1630 C C . ALA A 1 211 ? 34.477 7.599 -31.135 1.00 91.56 211 ALA A C 1
ATOM 1632 O O . ALA A 1 211 ? 33.698 7.164 -30.288 1.00 91.56 211 ALA A O 1
ATOM 1633 N N . GLU A 1 212 ? 35.763 7.824 -30.847 1.00 94.44 212 GLU A N 1
ATOM 1634 C CA . GLU A 1 212 ? 36.328 7.602 -29.513 1.00 94.44 212 GLU A CA 1
ATOM 1635 C C . GLU A 1 212 ? 35.785 8.606 -28.482 1.00 94.44 212 GLU A C 1
ATOM 1637 O O . GLU A 1 212 ? 35.413 8.211 -27.373 1.00 94.44 212 GLU A O 1
ATOM 1642 N N . VAL A 1 213 ? 35.683 9.891 -28.842 1.00 94.56 213 VAL A N 1
ATOM 1643 C CA . VAL A 1 213 ? 35.075 10.929 -27.990 1.00 94.56 213 VAL A CA 1
ATOM 1644 C C . VAL A 1 213 ? 33.606 10.611 -27.702 1.00 94.56 213 VAL A C 1
ATOM 1646 O O . VAL A 1 213 ? 33.189 10.666 -26.543 1.00 94.56 213 VAL A O 1
ATOM 1649 N N . GLN A 1 214 ? 32.838 10.218 -28.721 1.00 92.50 214 GLN A N 1
ATOM 1650 C CA . GLN A 1 214 ? 31.438 9.832 -28.559 1.00 92.50 214 GLN A CA 1
ATOM 1651 C C . GLN A 1 214 ? 31.308 8.597 -27.655 1.00 92.50 214 GLN A C 1
ATOM 1653 O O . GLN A 1 214 ? 30.585 8.649 -26.665 1.00 92.50 214 GLN A O 1
ATOM 1658 N N . ARG A 1 215 ? 32.112 7.548 -27.876 1.00 92.81 215 ARG A N 1
ATOM 1659 C CA . ARG A 1 215 ? 32.136 6.353 -27.013 1.00 92.81 215 ARG A CA 1
ATOM 1660 C C . ARG A 1 215 ? 32.479 6.679 -25.555 1.00 92.81 215 ARG A C 1
ATOM 1662 O O . ARG A 1 215 ? 31.889 6.096 -24.649 1.00 92.81 215 ARG A O 1
ATOM 1669 N N . LYS A 1 216 ? 33.413 7.604 -25.299 1.00 95.19 216 LYS A N 1
ATOM 1670 C CA . LYS A 1 216 ? 33.738 8.069 -23.934 1.00 95.19 216 LYS A CA 1
ATOM 1671 C C . LYS A 1 216 ? 32.571 8.818 -23.290 1.00 95.19 216 LYS A C 1
ATOM 1673 O O . LYS A 1 216 ? 32.330 8.636 -22.097 1.00 95.19 216 LYS A O 1
ATOM 1678 N N . LYS A 1 217 ? 31.837 9.623 -24.064 1.00 95.62 217 LYS A N 1
ATOM 1679 C CA . LYS A 1 217 ? 30.618 10.296 -23.603 1.00 95.62 217 LYS A CA 1
ATOM 1680 C C . LYS A 1 217 ? 29.521 9.283 -23.268 1.00 95.62 217 LYS A C 1
ATOM 1682 O O . LYS A 1 217 ? 29.019 9.304 -22.149 1.00 95.62 217 LYS A O 1
ATOM 1687 N N . ASP A 1 218 ? 29.233 8.354 -24.176 1.00 92.88 218 ASP A N 1
ATOM 1688 C CA . ASP A 1 218 ? 28.192 7.335 -23.999 1.00 92.88 218 ASP A CA 1
ATOM 1689 C C . ASP A 1 218 ? 28.480 6.436 -22.787 1.00 92.88 218 ASP A C 1
ATOM 1691 O O . ASP A 1 218 ? 27.583 6.169 -21.992 1.00 92.88 218 ASP A O 1
ATOM 1695 N N . LEU A 1 219 ? 29.743 6.049 -22.563 1.00 94.88 219 LEU A N 1
ATOM 1696 C CA . LEU A 1 219 ? 30.164 5.333 -21.349 1.00 94.88 219 LEU A CA 1
ATOM 1697 C C . LEU A 1 219 ? 29.993 6.172 -20.071 1.00 94.88 219 LEU A C 1
ATOM 1699 O O . LEU A 1 219 ? 29.608 5.635 -19.032 1.00 94.88 219 LEU A O 1
ATOM 1703 N N . SER A 1 220 ? 30.273 7.478 -20.124 1.00 96.44 220 SER A N 1
ATOM 1704 C CA . SER A 1 220 ? 30.087 8.385 -18.983 1.00 96.44 220 SER A CA 1
ATOM 1705 C C . SER A 1 220 ? 28.609 8.551 -18.627 1.00 96.44 220 SER A C 1
ATOM 1707 O O . SER A 1 220 ? 28.248 8.481 -17.452 1.00 96.44 220 SER A O 1
ATOM 1709 N N . ASP A 1 221 ? 27.750 8.730 -19.629 1.00 95.00 221 ASP A N 1
ATOM 1710 C CA . ASP A 1 221 ? 26.316 8.924 -19.434 1.00 95.00 221 ASP A CA 1
ATOM 1711 C C . ASP A 1 221 ? 25.618 7.603 -19.055 1.00 95.00 221 ASP A C 1
ATOM 1713 O O . ASP A 1 221 ? 24.794 7.594 -18.139 1.00 95.00 221 ASP A O 1
ATOM 1717 N N . ALA A 1 222 ? 26.032 6.463 -19.624 1.00 94.19 222 ALA A N 1
ATOM 1718 C CA . ALA A 1 222 ? 25.607 5.134 -19.177 1.00 94.19 222 ALA A CA 1
ATOM 1719 C C . ALA A 1 222 ? 25.973 4.876 -17.706 1.00 94.19 222 ALA A C 1
ATOM 1721 O O . ALA A 1 222 ? 25.127 4.407 -16.943 1.00 94.19 222 ALA A O 1
ATOM 1722 N N . LYS A 1 223 ? 27.190 5.245 -17.273 1.00 97.19 223 LYS A N 1
ATOM 1723 C CA . LYS A 1 223 ? 27.594 5.119 -15.866 1.00 97.19 223 LYS A CA 1
ATOM 1724 C C . LYS A 1 223 ? 26.746 5.999 -14.942 1.00 97.19 223 LYS A C 1
ATOM 1726 O O . LYS A 1 223 ? 26.231 5.497 -13.952 1.00 97.19 223 LYS A O 1
ATOM 1731 N N . LYS A 1 224 ? 26.526 7.277 -15.279 1.00 96.25 224 LYS A N 1
ATOM 1732 C CA . LYS A 1 224 ? 25.646 8.164 -14.488 1.00 96.25 224 LYS A CA 1
ATOM 1733 C C . LYS A 1 224 ? 24.225 7.609 -14.371 1.00 96.25 224 LYS A C 1
ATOM 1735 O O . LYS A 1 224 ? 23.615 7.721 -13.311 1.00 96.25 224 LYS A O 1
ATOM 1740 N N . ASN A 1 225 ? 23.702 7.019 -15.447 1.00 94.56 225 ASN A N 1
ATOM 1741 C CA . ASN A 1 225 ? 22.380 6.399 -15.453 1.00 94.56 225 ASN A CA 1
ATOM 1742 C C . ASN A 1 225 ? 22.333 5.143 -14.570 1.00 94.56 225 ASN A C 1
ATOM 1744 O O . ASN A 1 225 ? 21.359 4.972 -13.839 1.00 94.56 225 ASN A O 1
ATOM 1748 N N . ALA A 1 226 ? 23.385 4.316 -14.578 1.00 96.06 226 ALA A N 1
ATOM 1749 C CA . ALA A 1 226 ? 23.525 3.177 -13.671 1.00 96.06 226 ALA A CA 1
ATOM 1750 C C . ALA A 1 226 ? 23.594 3.631 -12.201 1.00 96.06 226 ALA A C 1
ATOM 1752 O O . ALA A 1 226 ? 22.756 3.210 -11.407 1.00 96.06 226 ALA A O 1
ATOM 1753 N N . ASP A 1 227 ? 24.486 4.570 -11.864 1.00 97.06 227 ASP A N 1
ATOM 1754 C CA . ASP A 1 227 ? 24.629 5.133 -10.510 1.00 97.06 227 ASP A CA 1
ATOM 1755 C C . ASP A 1 227 ? 23.298 5.756 -10.012 1.00 97.06 227 ASP A C 1
ATOM 1757 O O . ASP A 1 227 ? 22.922 5.640 -8.842 1.00 97.06 227 ASP A O 1
ATOM 1761 N N . ALA A 1 228 ? 22.547 6.423 -10.898 1.00 96.62 228 ALA A N 1
ATOM 1762 C CA . ALA A 1 228 ? 21.245 7.011 -10.579 1.00 96.62 228 ALA A CA 1
ATOM 1763 C C . ALA A 1 228 ? 20.128 5.963 -10.419 1.00 96.62 228 ALA A C 1
ATOM 1765 O O . ALA A 1 228 ? 19.207 6.167 -9.622 1.00 96.62 228 ALA A O 1
ATOM 1766 N N . TRP A 1 229 ? 20.184 4.859 -11.167 1.00 94.75 229 TRP A N 1
ATOM 1767 C CA . TRP A 1 229 ? 19.250 3.741 -11.036 1.00 94.75 229 TRP A CA 1
ATOM 1768 C C . TRP A 1 229 ? 19.516 2.942 -9.757 1.00 94.75 229 TRP A C 1
ATOM 1770 O O . TRP A 1 229 ? 18.574 2.668 -9.016 1.00 94.75 229 TRP A O 1
ATOM 1780 N N . GLU A 1 230 ? 20.783 2.681 -9.429 1.00 97.69 230 GLU A N 1
ATOM 1781 C CA . GLU A 1 230 ? 21.195 2.023 -8.186 1.00 97.69 230 GLU A CA 1
ATOM 1782 C C . GLU A 1 230 ? 20.717 2.809 -6.956 1.00 97.69 230 GLU A C 1
ATOM 1784 O O . GLU A 1 230 ? 20.062 2.246 -6.081 1.00 97.69 230 GLU A O 1
ATOM 1789 N N . ARG A 1 231 ? 20.916 4.135 -6.926 1.00 97.50 231 ARG A N 1
ATOM 1790 C CA . ARG A 1 231 ? 20.390 4.995 -5.845 1.00 97.50 231 ARG A CA 1
ATOM 1791 C C . ARG A 1 231 ? 18.866 4.938 -5.727 1.00 97.50 231 ARG A C 1
ATOM 1793 O O . ARG A 1 231 ? 18.340 4.923 -4.617 1.00 97.50 231 ARG A O 1
ATOM 1800 N N . LYS A 1 232 ? 18.136 4.897 -6.849 1.00 97.19 232 LYS A N 1
ATOM 1801 C CA . LYS A 1 232 ? 16.671 4.723 -6.838 1.00 97.19 232 LYS A CA 1
ATOM 1802 C C . LYS A 1 232 ? 16.266 3.349 -6.303 1.00 97.19 232 LYS A C 1
ATOM 1804 O O . LYS A 1 232 ? 15.244 3.256 -5.629 1.00 97.19 232 LYS A O 1
ATOM 1809 N N . LEU A 1 233 ? 17.040 2.305 -6.596 1.00 97.00 233 LEU A N 1
ATOM 1810 C CA . LEU A 1 233 ? 16.800 0.957 -6.091 1.00 97.00 233 LEU A CA 1
ATOM 1811 C C . LEU A 1 233 ? 17.059 0.883 -4.579 1.00 97.00 233 LEU A C 1
ATOM 1813 O O . LEU A 1 233 ? 16.189 0.420 -3.852 1.00 97.00 233 LEU A O 1
ATOM 1817 N N . GLN A 1 234 ? 18.178 1.432 -4.098 1.00 97.81 234 GLN A N 1
ATOM 1818 C CA . GLN A 1 234 ? 18.506 1.531 -2.669 1.00 97.81 234 GLN A CA 1
ATOM 1819 C C . GLN A 1 234 ? 17.433 2.302 -1.880 1.00 97.81 234 GLN A C 1
ATOM 1821 O O . GLN A 1 234 ? 17.002 1.846 -0.824 1.00 97.81 234 GLN A O 1
ATOM 1826 N N . LEU A 1 235 ? 16.934 3.427 -2.411 1.00 97.69 235 LEU A N 1
ATOM 1827 C CA . LEU A 1 235 ? 15.832 4.174 -1.787 1.00 97.69 235 LEU A CA 1
ATOM 1828 C C . LEU A 1 235 ? 14.524 3.370 -1.731 1.00 97.69 235 LEU A C 1
ATOM 1830 O O . LEU A 1 235 ? 13.816 3.448 -0.732 1.00 97.69 235 LEU A O 1
ATOM 1834 N N . LYS A 1 236 ? 14.206 2.584 -2.770 1.00 97.00 236 LYS A N 1
ATOM 1835 C CA . LYS A 1 236 ? 13.034 1.691 -2.766 1.00 97.00 236 LYS A CA 1
ATOM 1836 C C . LYS A 1 236 ? 13.182 0.521 -1.798 1.00 97.00 236 LYS A C 1
ATOM 1838 O O . LYS A 1 236 ? 12.195 0.144 -1.183 1.00 97.00 236 LYS A O 1
ATOM 1843 N N . ILE A 1 237 ? 14.378 -0.056 -1.682 1.00 97.38 237 ILE A N 1
ATOM 1844 C CA . ILE A 1 237 ? 14.663 -1.116 -0.707 1.00 97.38 237 ILE A CA 1
ATOM 1845 C C . ILE A 1 237 ? 14.414 -0.570 0.699 1.00 97.38 237 ILE A C 1
ATOM 1847 O O . ILE A 1 237 ? 13.605 -1.142 1.419 1.00 97.38 237 ILE A O 1
ATOM 1851 N N . LYS A 1 238 ? 14.970 0.604 1.022 1.00 98.12 238 LYS A N 1
ATOM 1852 C CA . LYS A 1 238 ? 14.750 1.240 2.323 1.00 98.12 238 LYS A CA 1
ATOM 1853 C C . LYS A 1 238 ? 13.274 1.562 2.607 1.00 98.12 238 LYS A C 1
ATOM 1855 O O . LYS A 1 238 ? 12.796 1.293 3.698 1.00 98.12 238 LYS A O 1
ATOM 1860 N N . ASP A 1 239 ? 12.534 2.108 1.639 1.00 97.62 239 ASP A N 1
ATOM 1861 C CA . ASP A 1 239 ? 11.092 2.387 1.799 1.00 97.62 239 ASP A CA 1
ATOM 1862 C C . ASP A 1 239 ? 10.270 1.105 2.051 1.00 97.62 239 ASP A C 1
ATOM 1864 O O . ASP A 1 239 ? 9.297 1.117 2.804 1.00 97.62 239 ASP A O 1
ATOM 1868 N N . LEU A 1 240 ? 10.684 -0.025 1.464 1.00 96.69 240 LEU A N 1
ATOM 1869 C CA . LEU A 1 240 ? 10.082 -1.333 1.729 1.00 96.69 240 LEU A CA 1
ATOM 1870 C C . LEU A 1 240 ? 10.488 -1.897 3.099 1.00 96.69 240 LEU A C 1
ATOM 1872 O O . LEU A 1 240 ? 9.625 -2.446 3.778 1.00 96.69 240 LEU A O 1
ATOM 1876 N N . GLU A 1 241 ? 11.742 -1.734 3.526 1.00 97.38 241 GLU A N 1
ATOM 1877 C CA . GLU A 1 241 ? 12.224 -2.106 4.867 1.00 97.38 241 GLU A CA 1
ATOM 1878 C C . GLU A 1 241 ? 11.468 -1.326 5.959 1.00 97.38 241 GLU A C 1
ATOM 1880 O O . GLU A 1 241 ? 10.821 -1.942 6.807 1.00 97.38 241 GLU A O 1
ATOM 1885 N N . ASP A 1 242 ? 11.423 0.011 5.860 1.00 97.69 242 ASP A N 1
ATOM 1886 C CA . ASP A 1 242 ? 10.668 0.903 6.758 1.00 97.69 242 ASP A CA 1
ATOM 1887 C C . ASP A 1 242 ? 9.166 0.525 6.812 1.00 97.69 242 ASP A C 1
ATOM 1889 O O . ASP A 1 242 ? 8.487 0.727 7.824 1.00 97.69 242 ASP A O 1
ATOM 1893 N N . LYS A 1 243 ? 8.607 -0.006 5.714 1.00 96.81 243 LYS A N 1
ATOM 1894 C CA . LYS A 1 243 ? 7.207 -0.450 5.636 1.00 96.81 243 LYS A CA 1
ATOM 1895 C C . LYS A 1 243 ? 6.982 -1.832 6.251 1.00 96.81 243 LYS A C 1
ATOM 1897 O O . LYS A 1 243 ? 5.925 -2.045 6.846 1.00 96.81 243 LYS A O 1
ATOM 1902 N N . VAL A 1 244 ? 7.930 -2.758 6.107 1.00 97.19 244 VAL A N 1
ATOM 1903 C CA . VAL A 1 244 ? 7.883 -4.071 6.768 1.00 97.19 244 VAL A CA 1
ATOM 1904 C C . VAL A 1 244 ? 7.974 -3.886 8.280 1.00 97.19 244 VAL A C 1
ATOM 1906 O O . VAL A 1 244 ? 7.111 -4.405 8.982 1.00 97.19 244 VAL A O 1
ATOM 1909 N N . GLU A 1 245 ? 8.904 -3.060 8.770 1.00 98.19 245 GLU A N 1
ATOM 1910 C CA . GLU A 1 245 ? 9.054 -2.782 10.207 1.00 98.19 245 GLU A CA 1
ATOM 1911 C C . GLU A 1 245 ? 7.750 -2.247 10.829 1.00 98.19 245 GLU A C 1
ATOM 1913 O O . GLU A 1 245 ? 7.309 -2.732 11.870 1.00 98.19 245 GLU A O 1
ATOM 1918 N N . ARG A 1 246 ? 7.066 -1.307 10.159 1.00 97.12 246 ARG A N 1
ATOM 1919 C CA . ARG A 1 246 ? 5.760 -0.796 10.623 1.00 97.12 246 ARG A CA 1
ATOM 1920 C C . ARG A 1 246 ? 4.677 -1.872 10.669 1.00 97.12 246 ARG A C 1
ATOM 1922 O O . ARG A 1 246 ? 3.915 -1.914 11.626 1.00 97.12 246 ARG A O 1
ATOM 1929 N N . LEU A 1 247 ? 4.608 -2.746 9.662 1.00 95.06 247 LEU A N 1
ATOM 1930 C CA . LEU A 1 247 ? 3.628 -3.838 9.636 1.00 95.06 247 LEU A CA 1
ATOM 1931 C C . LEU A 1 247 ? 3.914 -4.897 10.711 1.00 95.06 247 LEU A C 1
ATOM 1933 O O . LEU A 1 247 ? 2.978 -5.495 11.243 1.00 95.06 247 LEU A O 1
ATOM 1937 N N . GLU A 1 248 ? 5.183 -5.121 11.057 1.00 97.19 248 GLU A N 1
ATOM 1938 C CA . GLU A 1 248 ? 5.569 -5.975 12.182 1.00 97.19 248 GLU A CA 1
ATOM 1939 C C . GLU A 1 248 ? 5.184 -5.343 13.528 1.00 97.19 248 GLU A C 1
ATOM 1941 O O . GLU A 1 248 ? 4.593 -6.032 14.364 1.00 97.19 248 GLU A O 1
ATOM 1946 N N . GLN A 1 249 ? 5.419 -4.037 13.705 1.00 97.25 249 GLN A N 1
ATOM 1947 C CA . GLN A 1 249 ? 4.981 -3.274 14.883 1.00 97.25 249 GLN A CA 1
ATOM 1948 C C . GLN A 1 249 ? 3.450 -3.324 15.047 1.00 97.25 249 GLN A C 1
ATOM 1950 O O . GLN A 1 249 ? 2.969 -3.804 16.078 1.00 97.25 249 GLN A O 1
ATOM 1955 N N . ASP A 1 250 ? 2.684 -2.981 14.002 1.00 94.50 250 ASP A N 1
ATOM 1956 C CA . ASP A 1 250 ? 1.214 -3.077 13.976 1.00 94.50 250 ASP A CA 1
ATOM 1957 C C . ASP A 1 250 ? 0.724 -4.490 14.353 1.00 94.50 250 ASP A C 1
ATOM 1959 O O . ASP A 1 250 ? -0.241 -4.655 15.106 1.00 94.50 250 ASP A O 1
ATOM 1963 N N . ALA A 1 251 ? 1.394 -5.538 13.858 1.00 95.81 251 ALA A N 1
ATOM 1964 C CA . ALA A 1 251 ? 1.051 -6.924 14.166 1.00 95.81 251 ALA A CA 1
ATOM 1965 C C . ALA A 1 251 ? 1.393 -7.326 15.614 1.00 95.81 251 ALA A C 1
ATOM 1967 O O . ALA A 1 251 ? 0.714 -8.191 16.181 1.00 95.81 251 ALA A O 1
ATOM 1968 N N . THR A 1 252 ? 2.423 -6.735 16.230 1.00 96.50 252 THR A N 1
ATOM 1969 C CA . THR A 1 252 ? 2.712 -6.927 17.662 1.00 96.50 252 THR A CA 1
ATOM 1970 C C . THR A 1 252 ? 1.715 -6.193 18.555 1.00 96.50 252 THR A C 1
ATOM 1972 O O . THR A 1 252 ? 1.209 -6.800 19.503 1.00 96.50 252 THR A O 1
ATOM 1975 N N . ASP A 1 253 ? 1.340 -4.963 18.205 1.00 95.38 253 ASP A N 1
ATOM 1976 C CA . ASP A 1 253 ? 0.368 -4.167 18.959 1.00 95.38 253 ASP A CA 1
ATOM 1977 C C . ASP A 1 253 ? -1.031 -4.792 18.908 1.00 95.38 253 ASP A C 1
ATOM 1979 O O . ASP A 1 253 ? -1.675 -4.950 19.946 1.00 95.38 253 ASP A O 1
ATOM 1983 N N . GLN A 1 254 ? -1.474 -5.276 17.742 1.00 94.31 254 GLN A N 1
ATOM 1984 C CA . GLN A 1 254 ? -2.739 -6.014 17.620 1.00 94.31 254 GLN A CA 1
ATOM 1985 C C . GLN A 1 254 ? -2.758 -7.298 18.462 1.00 94.31 254 GLN A C 1
ATOM 1987 O O . GLN A 1 254 ? -3.781 -7.623 19.069 1.00 94.31 254 GLN A O 1
ATOM 1992 N N . LYS A 1 255 ? -1.637 -8.031 18.548 1.00 96.12 255 LYS A N 1
ATOM 1993 C CA . LYS A 1 255 ? -1.525 -9.215 19.422 1.00 96.12 255 LYS A CA 1
ATOM 1994 C C . LYS A 1 255 ? -1.592 -8.834 20.901 1.00 96.12 255 LYS A C 1
ATOM 1996 O O . LYS A 1 255 ? -2.225 -9.553 21.677 1.00 96.12 255 LYS A O 1
ATOM 2001 N N . LEU A 1 256 ? -0.970 -7.722 21.293 1.00 96.81 256 LEU A N 1
ATOM 2002 C CA . LEU A 1 256 ? -1.021 -7.218 22.664 1.00 96.81 256 LEU A CA 1
ATOM 2003 C C . LEU A 1 256 ? -2.434 -6.748 23.036 1.00 96.81 256 LEU A C 1
ATOM 2005 O O . LEU A 1 256 ? -2.945 -7.145 24.082 1.00 96.81 256 LEU A O 1
ATOM 2009 N N . GLU A 1 257 ? -3.096 -5.982 22.167 1.00 95.75 257 GLU A N 1
ATOM 2010 C CA . GLU A 1 257 ? -4.473 -5.517 22.370 1.00 95.75 257 GLU A CA 1
ATOM 2011 C C . GLU A 1 257 ? -5.457 -6.699 22.440 1.00 95.75 257 GLU A C 1
ATOM 2013 O O . GLU A 1 257 ? -6.310 -6.752 23.328 1.00 95.75 257 GLU A O 1
ATOM 2018 N N . ALA A 1 258 ? -5.310 -7.698 21.560 1.00 94.62 258 ALA A N 1
ATOM 2019 C CA . ALA A 1 258 ? -6.107 -8.923 21.599 1.00 94.62 258 ALA A CA 1
ATOM 2020 C C . ALA A 1 258 ? -5.907 -9.699 22.912 1.00 94.62 258 ALA A C 1
ATOM 2022 O O . ALA A 1 258 ? -6.885 -10.154 23.508 1.00 94.62 258 ALA A O 1
ATOM 2023 N N . LYS A 1 259 ? -4.664 -9.799 23.406 1.00 96.44 259 LYS A N 1
ATOM 2024 C CA . LYS A 1 259 ? -4.363 -10.424 24.702 1.00 96.44 259 LYS A CA 1
ATOM 2025 C C . LYS A 1 259 ? -4.996 -9.652 25.864 1.00 96.44 259 LYS A C 1
ATOM 2027 O O . LYS A 1 259 ? -5.646 -10.265 26.703 1.00 96.44 259 LYS A O 1
ATOM 2032 N N . GLN A 1 260 ? -4.877 -8.324 25.889 1.00 95.88 260 GLN A N 1
ATOM 2033 C CA . GLN A 1 260 ? -5.492 -7.479 26.922 1.00 95.88 260 GLN A CA 1
ATOM 2034 C C . GLN A 1 260 ? -7.024 -7.587 26.921 1.00 95.88 260 GLN A C 1
ATOM 2036 O O . GLN A 1 260 ? -7.630 -7.727 27.983 1.00 95.88 260 GLN A O 1
ATOM 2041 N N . LYS A 1 261 ? -7.660 -7.589 25.740 1.00 93.94 261 LYS A N 1
ATOM 2042 C CA . LYS A 1 261 ? -9.108 -7.822 25.593 1.00 93.94 261 LYS A CA 1
ATOM 2043 C C . LYS A 1 261 ? -9.513 -9.213 26.077 1.00 93.94 261 LYS A C 1
ATOM 2045 O O . LYS A 1 261 ? -10.545 -9.342 26.733 1.00 93.94 261 LYS A O 1
ATOM 2050 N N . HIS A 1 262 ? -8.711 -10.239 25.792 1.00 92.81 262 HIS A N 1
ATOM 2051 C CA . HIS A 1 262 ? -8.962 -11.598 26.269 1.00 92.81 262 HIS A CA 1
ATOM 2052 C C . HIS A 1 262 ? -8.862 -11.690 27.798 1.00 92.81 262 HIS A C 1
ATOM 2054 O O . HIS A 1 262 ? -9.808 -12.155 28.425 1.00 92.81 262 HIS A O 1
ATOM 2060 N N . GLU A 1 263 ? -7.801 -11.152 28.409 1.00 94.44 263 GLU A N 1
ATOM 2061 C CA . GLU A 1 263 ? -7.650 -11.089 29.873 1.00 94.44 263 GLU A CA 1
ATOM 2062 C C . GLU A 1 263 ? -8.790 -10.306 30.546 1.00 94.44 263 GLU A C 1
ATOM 2064 O O . GLU A 1 263 ? -9.311 -10.731 31.575 1.00 94.44 263 GLU A O 1
ATOM 2069 N N . ALA A 1 264 ? -9.215 -9.176 29.969 1.00 91.19 264 ALA A N 1
ATOM 2070 C CA . ALA A 1 264 ? -10.345 -8.400 30.482 1.00 91.19 264 ALA A CA 1
ATOM 2071 C C . ALA A 1 264 ? -11.674 -9.170 30.379 1.00 91.19 264 ALA A C 1
ATOM 2073 O O . ALA A 1 264 ? -12.476 -9.146 31.311 1.00 91.19 264 ALA A O 1
ATOM 2074 N N . THR A 1 265 ? -11.887 -9.892 29.273 1.00 90.25 265 THR A N 1
ATOM 2075 C CA . THR A 1 265 ? -13.064 -10.755 29.083 1.00 90.25 265 THR A CA 1
ATOM 2076 C C . THR A 1 265 ? -13.051 -11.924 30.066 1.00 90.25 265 THR A C 1
ATOM 2078 O O . THR A 1 265 ? -14.088 -12.251 30.632 1.00 90.25 265 THR A O 1
ATOM 2081 N N . GLN A 1 266 ? -11.884 -12.523 30.312 1.00 93.12 266 GLN A N 1
ATOM 2082 C CA . GLN A 1 266 ? -11.731 -13.618 31.263 1.00 93.12 266 GLN A CA 1
ATOM 2083 C C . GLN A 1 266 ? -12.037 -13.162 32.696 1.00 93.12 266 GLN A C 1
ATOM 2085 O O . GLN A 1 266 ? -12.872 -13.784 33.342 1.00 93.12 266 GLN A O 1
ATOM 2090 N N . ARG A 1 267 ? -11.481 -12.028 33.152 1.00 90.06 267 ARG A N 1
ATOM 2091 C CA . ARG A 1 267 ? -11.817 -11.442 34.468 1.00 90.06 267 ARG A CA 1
ATOM 2092 C C . ARG A 1 267 ? -13.310 -11.143 34.612 1.00 90.06 267 ARG A C 1
ATOM 2094 O O . ARG A 1 267 ? -13.869 -11.319 35.687 1.00 90.06 267 ARG A O 1
ATOM 2101 N N . TYR A 1 268 ? -13.961 -10.695 33.535 1.00 86.88 268 TYR A N 1
ATOM 2102 C CA . TYR A 1 268 ? -15.406 -10.470 33.538 1.00 86.88 268 TYR A CA 1
ATOM 2103 C C . TYR A 1 268 ? -16.192 -11.783 33.678 1.00 86.88 268 TYR A C 1
ATOM 2105 O O . TYR A 1 268 ? -17.108 -11.851 34.492 1.00 86.88 268 TYR A O 1
ATOM 2113 N N . ILE A 1 269 ? -15.809 -12.836 32.948 1.00 89.00 269 ILE A N 1
ATOM 2114 C CA . ILE A 1 269 ? -16.411 -14.174 33.075 1.00 89.00 269 ILE A CA 1
ATOM 2115 C C . ILE A 1 269 ? -16.211 -14.737 34.487 1.00 89.00 269 ILE A C 1
ATOM 2117 O O . ILE A 1 269 ? -17.166 -15.253 35.058 1.00 89.00 269 ILE A O 1
ATOM 2121 N N . GLU A 1 270 ? -15.013 -14.599 35.059 1.00 87.94 270 GLU A N 1
ATOM 2122 C CA . GLU A 1 270 ? -14.702 -15.007 36.436 1.00 87.94 270 GLU A CA 1
ATOM 2123 C C . GLU A 1 270 ? -15.603 -14.262 37.438 1.00 87.94 270 GLU A C 1
ATOM 2125 O O . GLU A 1 270 ? -16.306 -14.907 38.209 1.00 87.94 270 GLU A O 1
ATOM 2130 N N . SER A 1 271 ? -15.726 -12.930 37.336 1.00 82.00 271 SER A N 1
ATOM 2131 C CA . SER A 1 271 ? -16.646 -12.164 38.199 1.00 82.00 271 SER A CA 1
ATOM 2132 C C . SER A 1 271 ? -18.125 -12.535 38.025 1.00 82.00 271 SER A C 1
ATOM 2134 O O . SER A 1 271 ? -18.887 -12.500 38.986 1.00 82.00 271 SER A O 1
ATOM 2136 N N . LEU A 1 272 ? -18.542 -12.915 36.811 1.00 78.56 272 LEU A N 1
ATOM 2137 C CA . LEU A 1 272 ? -19.915 -13.342 36.546 1.00 78.56 272 LEU A CA 1
ATOM 2138 C C . LEU A 1 272 ? -20.186 -14.743 37.117 1.00 78.56 272 LEU A C 1
ATOM 2140 O O . LEU A 1 272 ? -21.312 -15.024 37.516 1.00 78.56 272 LEU A O 1
ATOM 2144 N N . ALA A 1 273 ? -19.173 -15.615 37.152 1.00 80.19 273 ALA A N 1
ATOM 2145 C CA . ALA A 1 273 ? -19.255 -16.910 37.815 1.00 80.19 273 ALA A CA 1
ATOM 2146 C C . ALA A 1 273 ? -19.392 -16.731 39.334 1.00 80.19 273 ALA A C 1
ATOM 2148 O O . ALA A 1 273 ? -20.327 -17.283 39.905 1.00 80.19 273 ALA A O 1
ATOM 2149 N N . ASP A 1 274 ? -18.569 -15.875 39.952 1.00 72.56 274 ASP A N 1
ATOM 2150 C CA . ASP A 1 274 ? -18.675 -15.537 41.381 1.00 72.56 274 ASP A CA 1
ATOM 2151 C C . ASP A 1 274 ? -20.068 -14.967 41.737 1.00 72.56 274 ASP A C 1
ATOM 2153 O O . ASP A 1 274 ? -20.690 -15.390 42.715 1.00 72.56 274 ASP A O 1
ATOM 2157 N N . ASP A 1 275 ? -20.604 -14.047 40.920 1.00 69.94 275 ASP A N 1
ATOM 2158 C CA . ASP A 1 275 ? -21.959 -13.491 41.083 1.00 69.94 275 ASP A CA 1
ATOM 2159 C C . ASP A 1 275 ? -23.060 -14.569 40.949 1.00 69.94 275 ASP A C 1
ATOM 2161 O O . ASP A 1 275 ? -24.076 -14.521 41.656 1.00 69.94 275 ASP A O 1
ATOM 2165 N N . ILE A 1 276 ? -22.887 -15.540 40.041 1.00 71.50 276 ILE A N 1
ATOM 2166 C CA . ILE A 1 276 ? -23.823 -16.658 39.838 1.00 71.50 276 ILE A CA 1
ATOM 2167 C C . ILE A 1 276 ? -23.758 -17.643 41.004 1.00 71.50 276 ILE A C 1
ATOM 2169 O O . ILE A 1 276 ? -24.816 -18.045 41.493 1.00 71.50 276 ILE A O 1
ATOM 2173 N N . ASP A 1 277 ? -22.570 -18.012 41.473 1.00 68.94 277 ASP A N 1
ATOM 2174 C CA . ASP A 1 277 ? -22.394 -18.939 42.592 1.00 68.94 277 ASP A CA 1
ATOM 2175 C C . ASP A 1 277 ? -22.958 -18.325 43.880 1.00 68.94 277 ASP A C 1
ATOM 2177 O O . ASP A 1 277 ? -23.792 -18.948 44.540 1.00 68.94 277 ASP A O 1
ATOM 2181 N N . ALA A 1 278 ? -22.666 -17.049 44.161 1.00 65.62 278 ALA A N 1
ATOM 2182 C CA . ALA A 1 278 ? -23.257 -16.321 45.287 1.00 65.62 278 ALA A CA 1
ATOM 2183 C C . ALA A 1 278 ? -24.797 -16.246 45.213 1.00 65.62 278 ALA A C 1
ATOM 2185 O O . ALA A 1 278 ? -25.487 -16.398 46.226 1.00 65.62 278 ALA A O 1
ATOM 2186 N N . ALA A 1 279 ? -25.367 -16.041 44.020 1.00 63.84 279 ALA A N 1
ATOM 2187 C CA . ALA A 1 279 ? -26.817 -16.075 43.824 1.00 63.84 279 ALA A CA 1
ATOM 2188 C C . ALA A 1 279 ? -27.404 -17.496 43.953 1.00 63.84 279 ALA A C 1
ATOM 2190 O O . ALA A 1 279 ? -28.542 -17.650 44.407 1.00 63.84 279 ALA A O 1
ATOM 2191 N N . THR A 1 280 ? -26.647 -18.525 43.572 1.00 66.25 280 THR A N 1
ATOM 2192 C CA . THR A 1 280 ? -27.067 -19.933 43.601 1.00 66.25 280 THR A CA 1
ATOM 2193 C C . THR A 1 280 ? -27.053 -20.482 45.022 1.00 66.25 280 THR A C 1
ATOM 2195 O O . THR A 1 280 ? -28.056 -21.059 45.439 1.00 66.25 280 THR A O 1
ATOM 2198 N N . ASP A 1 281 ? -26.005 -20.214 45.803 1.00 59.34 281 ASP A N 1
ATOM 2199 C CA . ASP A 1 281 ? -25.945 -20.525 47.237 1.00 59.34 281 ASP A CA 1
ATOM 2200 C C . ASP A 1 281 ? -27.097 -19.854 47.994 1.00 59.34 281 ASP A C 1
ATOM 2202 O O . ASP A 1 281 ? -27.798 -20.487 48.789 1.00 59.34 281 ASP A O 1
ATOM 2206 N N . PHE A 1 282 ? -27.371 -18.583 47.683 1.00 60.53 282 PHE A N 1
ATOM 2207 C CA . PHE A 1 282 ? -28.481 -17.851 48.285 1.00 60.53 282 PHE A CA 1
ATOM 2208 C C . PHE A 1 282 ? -29.853 -18.485 47.980 1.00 60.53 282 PHE A C 1
ATOM 2210 O O . PHE A 1 282 ? -30.727 -18.531 48.851 1.00 60.53 282 PHE A O 1
ATOM 2217 N N . LEU A 1 283 ? -30.054 -19.000 46.762 1.00 64.25 283 LEU A N 1
ATOM 2218 C CA . LEU A 1 283 ? -31.268 -19.733 46.386 1.00 64.25 283 LEU A CA 1
ATOM 2219 C C . LEU A 1 283 ? -31.323 -21.134 47.020 1.00 64.25 283 LEU A C 1
ATOM 2221 O O . LEU A 1 283 ? -32.397 -21.557 47.451 1.00 64.25 283 LEU A O 1
ATOM 2225 N N . ALA A 1 284 ? -30.191 -21.833 47.116 1.00 61.12 284 ALA A N 1
ATOM 2226 C CA . ALA A 1 284 ? -30.090 -23.189 47.658 1.00 61.12 284 ALA A CA 1
ATOM 2227 C C . ALA A 1 284 ? -30.369 -23.260 49.170 1.00 61.12 284 ALA A C 1
ATOM 2229 O O . ALA A 1 284 ? -30.921 -24.252 49.647 1.00 61.12 284 ALA A O 1
ATOM 2230 N N . ILE A 1 285 ? -30.044 -22.202 49.922 1.00 63.16 285 ILE A N 1
ATOM 2231 C CA . ILE A 1 285 ? -30.300 -22.110 51.371 1.00 63.16 285 ILE A CA 1
ATOM 2232 C C . ILE A 1 285 ? -31.806 -21.995 51.696 1.00 63.16 285 ILE A C 1
ATOM 2234 O O . ILE A 1 285 ? -32.223 -22.314 52.810 1.00 63.16 285 ILE A O 1
ATOM 2238 N N . GLY A 1 286 ? -32.645 -21.564 50.746 1.00 63.34 286 GLY A N 1
ATOM 2239 C CA . GLY A 1 286 ? -34.105 -21.527 50.915 1.00 63.34 286 GLY A CA 1
ATOM 2240 C C . GLY A 1 286 ? -34.630 -20.514 51.947 1.00 63.34 286 GLY A C 1
ATOM 2241 O O . GLY A 1 286 ? -35.809 -20.558 52.301 1.00 63.34 286 GLY A O 1
ATOM 2242 N N . ASP A 1 287 ? -33.796 -19.587 52.433 1.00 73.50 287 ASP A N 1
ATOM 2243 C CA . ASP A 1 287 ? -34.199 -18.557 53.401 1.00 73.50 287 ASP A CA 1
ATOM 2244 C C . ASP A 1 287 ? -35.009 -17.437 52.718 1.00 73.50 287 ASP A C 1
ATOM 2246 O O . ASP A 1 287 ? -34.526 -16.326 52.458 1.00 73.50 287 ASP A O 1
ATOM 2250 N N . GLU A 1 288 ? -36.291 -17.720 52.456 1.00 78.38 288 GLU A N 1
ATOM 2251 C CA . GLU A 1 288 ? -37.254 -16.734 51.949 1.00 78.38 288 GLU A CA 1
ATOM 2252 C C . GLU A 1 288 ? -37.315 -15.472 52.825 1.00 78.38 288 GLU A C 1
ATOM 2254 O O . GLU A 1 288 ? -37.568 -14.380 52.312 1.00 78.38 288 GLU A O 1
ATOM 2259 N N . ALA A 1 289 ? -37.061 -15.581 54.134 1.00 78.94 289 ALA A N 1
ATOM 2260 C CA . ALA A 1 289 ? -37.074 -14.432 55.030 1.00 78.94 289 ALA A CA 1
ATOM 2261 C C . ALA A 1 289 ? -35.864 -13.515 54.790 1.00 78.94 289 ALA A C 1
ATOM 2263 O O . ALA A 1 289 ? -36.022 -12.289 54.832 1.00 78.94 289 ALA A O 1
ATOM 2264 N N . SER A 1 290 ? -34.682 -14.062 54.484 1.00 74.81 290 SER A N 1
ATOM 2265 C CA . SER A 1 290 ? -33.532 -13.289 53.991 1.00 74.81 290 SER A CA 1
ATOM 2266 C C . SER A 1 290 ? -33.801 -12.682 52.624 1.00 74.81 290 SER A C 1
ATOM 2268 O O . SER A 1 290 ? -33.580 -11.480 52.461 1.00 74.81 290 SER A O 1
ATOM 2270 N N . LEU A 1 291 ? -34.359 -13.442 51.675 1.00 77.25 291 LEU A N 1
ATOM 2271 C CA . LEU A 1 291 ? -34.714 -12.901 50.357 1.00 77.25 291 LEU A CA 1
ATOM 2272 C C . LEU A 1 291 ? -35.690 -11.727 50.493 1.00 77.25 291 LEU A C 1
ATOM 2274 O O . LEU A 1 291 ? -35.506 -10.674 49.882 1.00 77.25 291 LEU A O 1
ATOM 2278 N N . ASP A 1 292 ? -36.693 -11.859 51.358 1.00 83.00 292 ASP A N 1
ATOM 2279 C CA . ASP A 1 292 ? -37.653 -10.798 51.628 1.00 83.00 292 ASP A CA 1
ATOM 2280 C C . ASP A 1 292 ? -37.013 -9.593 52.320 1.00 83.00 292 ASP A C 1
ATOM 2282 O O . ASP A 1 292 ? -37.383 -8.449 52.037 1.00 83.00 292 ASP A O 1
ATOM 2286 N N . ARG A 1 293 ? -36.063 -9.808 53.236 1.00 81.12 293 ARG A N 1
ATOM 2287 C CA . ARG A 1 293 ? -35.279 -8.725 53.850 1.00 81.12 293 ARG A CA 1
ATOM 2288 C C . ARG A 1 293 ? -34.476 -7.956 52.786 1.00 81.12 293 ARG A C 1
ATOM 2290 O O . ARG A 1 293 ? -34.537 -6.726 52.782 1.00 81.12 293 ARG A O 1
ATOM 2297 N N . ILE A 1 294 ? -33.812 -8.648 51.855 1.00 78.19 294 ILE A N 1
ATOM 2298 C CA . ILE A 1 294 ? -33.055 -8.040 50.743 1.00 78.19 294 ILE A CA 1
ATOM 2299 C C . ILE A 1 294 ? -33.984 -7.282 49.786 1.00 78.19 294 ILE A C 1
ATOM 2301 O O . ILE A 1 294 ? -33.742 -6.110 49.498 1.00 78.19 294 ILE A O 1
ATOM 2305 N N . LYS A 1 295 ? -35.095 -7.892 49.356 1.00 84.50 295 LYS A N 1
ATOM 2306 C CA . LYS A 1 295 ? -36.101 -7.257 48.482 1.00 84.50 295 LYS A CA 1
ATOM 2307 C C . LYS A 1 295 ? -36.629 -5.943 49.063 1.00 84.50 295 LYS A C 1
ATOM 2309 O O . LYS A 1 295 ? -36.671 -4.933 48.364 1.00 84.50 295 LYS A O 1
ATOM 2314 N N . ARG A 1 296 ? -36.987 -5.932 50.355 1.00 86.12 296 ARG A N 1
ATOM 2315 C CA . ARG A 1 296 ? -37.455 -4.724 51.064 1.00 86.12 296 ARG A CA 1
ATOM 2316 C C . ARG A 1 296 ? -36.367 -3.659 51.178 1.00 86.12 296 ARG A C 1
ATOM 2318 O O . ARG A 1 296 ? -36.670 -2.481 51.009 1.00 86.12 296 ARG A O 1
ATOM 2325 N N . ARG A 1 297 ? -35.111 -4.058 51.403 1.00 85.19 297 ARG A N 1
ATOM 2326 C CA . ARG A 1 297 ? -33.974 -3.130 51.397 1.00 85.19 297 ARG A CA 1
ATOM 2327 C C . ARG A 1 297 ? -33.761 -2.502 50.018 1.00 85.19 297 ARG A C 1
ATOM 2329 O O . ARG A 1 297 ? -33.678 -1.284 49.944 1.00 85.19 297 ARG A O 1
ATOM 2336 N N . ASN A 1 298 ? -33.725 -3.285 48.938 1.00 85.00 298 ASN A N 1
ATOM 2337 C CA . ASN A 1 298 ? -33.541 -2.729 47.594 1.00 85.00 298 ASN A CA 1
ATOM 2338 C C . ASN A 1 298 ? -34.690 -1.790 47.190 1.00 85.00 298 ASN A C 1
ATOM 2340 O O . ASN A 1 298 ? -34.439 -0.753 46.582 1.00 85.00 298 ASN A O 1
ATOM 2344 N N . LEU A 1 299 ? -35.933 -2.107 47.573 1.00 89.06 299 LEU A N 1
ATOM 2345 C CA . LEU A 1 299 ? -37.062 -1.189 47.407 1.00 89.06 299 LEU A CA 1
ATOM 2346 C C . LEU A 1 299 ? -36.780 0.161 48.086 1.00 89.06 299 LEU A C 1
ATOM 2348 O O . LEU A 1 299 ? -36.925 1.207 47.456 1.00 89.06 299 LEU A O 1
ATOM 2352 N N . LEU A 1 300 ? -36.335 0.139 49.345 1.00 90.69 300 LEU A N 1
ATOM 2353 C CA . LEU A 1 300 ? -36.001 1.345 50.101 1.00 90.69 300 LEU A CA 1
ATOM 2354 C C . LEU A 1 300 ? -34.837 2.122 49.465 1.00 90.69 300 LEU A C 1
ATOM 2356 O O . LEU A 1 300 ? -34.973 3.320 49.219 1.00 90.69 300 LEU A O 1
ATOM 2360 N N . ASP A 1 301 ? -33.730 1.445 49.150 1.00 88.31 301 ASP A N 1
ATOM 2361 C CA . ASP A 1 301 ? -32.546 2.046 48.525 1.00 88.31 301 ASP A CA 1
ATOM 2362 C C . ASP A 1 301 ? -32.909 2.689 47.167 1.00 88.31 301 ASP A C 1
ATOM 2364 O O . ASP A 1 301 ? -32.491 3.811 46.882 1.00 88.31 301 ASP A O 1
ATOM 2368 N N . ARG A 1 302 ? -33.780 2.058 46.365 1.00 88.81 302 ARG A N 1
ATOM 2369 C CA . ARG A 1 302 ? -34.275 2.600 45.086 1.00 88.81 302 ARG A CA 1
ATOM 2370 C C . ARG A 1 302 ? -35.183 3.821 45.248 1.00 88.81 302 ARG A C 1
ATOM 2372 O O . ARG A 1 302 ? -35.095 4.740 44.430 1.00 88.81 302 ARG A O 1
ATOM 2379 N N . VAL A 1 303 ? -36.036 3.863 46.275 1.00 92.06 303 VAL A N 1
ATOM 2380 C CA . VAL A 1 303 ? -36.821 5.072 46.591 1.00 92.06 303 VAL A CA 1
ATOM 2381 C C . VAL A 1 303 ? -35.881 6.199 47.012 1.00 92.06 303 VAL A C 1
ATOM 2383 O O . VAL A 1 303 ? -35.983 7.294 46.468 1.00 92.06 303 VAL A O 1
ATOM 2386 N N . GLN A 1 304 ? -34.930 5.926 47.912 1.00 93.44 304 GLN A N 1
ATOM 2387 C CA . GLN A 1 304 ? -33.938 6.905 48.373 1.00 93.44 304 GLN A CA 1
ATOM 2388 C C . GLN A 1 304 ? -33.098 7.456 47.211 1.00 93.44 304 GLN A C 1
ATOM 2390 O O . GLN A 1 304 ? -32.932 8.666 47.110 1.00 93.44 304 GLN A O 1
ATOM 2395 N N . ALA A 1 305 ? -32.636 6.598 46.296 1.00 90.56 305 ALA A N 1
ATOM 2396 C CA . ALA A 1 305 ? -31.910 7.016 45.097 1.00 90.56 305 ALA A CA 1
ATOM 2397 C C . ALA A 1 305 ? -32.772 7.878 44.159 1.00 90.56 305 ALA A C 1
ATOM 2399 O O . ALA A 1 305 ? -32.320 8.918 43.690 1.00 90.56 305 ALA A O 1
ATOM 2400 N N . THR A 1 306 ? -34.030 7.485 43.925 1.00 91.75 306 THR A N 1
ATOM 2401 C CA . THR A 1 306 ? -34.961 8.260 43.084 1.00 91.75 306 THR A CA 1
ATOM 2402 C C . THR A 1 306 ? -35.233 9.637 43.694 1.00 91.75 306 THR A C 1
ATOM 2404 O O . THR A 1 306 ? -35.150 10.638 42.988 1.00 91.75 306 THR A O 1
ATOM 2407 N N . LEU A 1 307 ? -35.485 9.705 45.006 1.00 94.25 307 LEU A N 1
ATOM 2408 C CA . LEU A 1 307 ? -35.676 10.970 45.717 1.00 94.25 307 LEU A CA 1
ATOM 2409 C C . LEU A 1 307 ? -34.400 11.824 45.724 1.00 94.25 307 LEU A C 1
ATOM 2411 O O . LEU A 1 307 ? -34.504 13.025 45.519 1.00 94.25 307 LEU A O 1
ATOM 2415 N N . ALA A 1 308 ? -33.206 11.247 45.898 1.00 94.62 308 ALA A N 1
ATOM 2416 C CA . ALA A 1 308 ? -31.954 12.004 45.813 1.00 94.62 308 ALA A CA 1
ATOM 2417 C C . ALA A 1 308 ? -31.742 12.648 44.441 1.00 94.62 308 ALA A C 1
ATOM 2419 O O . ALA A 1 308 ? -31.404 13.830 44.390 1.00 94.62 308 ALA A O 1
ATOM 2420 N N . SER A 1 309 ? -31.990 11.924 43.346 1.00 93.19 309 SER A N 1
ATOM 2421 C CA . SER A 1 309 ? -31.925 12.515 42.006 1.00 93.19 309 SER A CA 1
ATOM 2422 C C . SER A 1 309 ? -32.997 13.595 41.805 1.00 93.19 309 SER A C 1
ATOM 2424 O O . SER A 1 309 ? -32.674 14.666 41.304 1.00 93.19 309 SER A O 1
ATOM 2426 N N . SER A 1 310 ? -34.243 13.385 42.255 1.00 92.94 310 SER A N 1
ATOM 2427 C CA . SER A 1 310 ? -35.299 14.415 42.177 1.00 92.94 310 SER A CA 1
ATOM 2428 C C . SER A 1 310 ? -35.032 15.649 43.048 1.00 92.94 310 SER A C 1
ATOM 2430 O O . SER A 1 310 ? -35.480 16.738 42.714 1.00 92.94 310 SER A O 1
ATOM 2432 N N . LEU A 1 311 ? -34.309 15.504 44.160 1.00 94.75 311 LEU A N 1
ATOM 2433 C CA . LEU A 1 311 ? -33.931 16.614 45.038 1.00 94.75 311 LEU A CA 1
ATOM 2434 C C . LEU A 1 311 ? -32.668 17.352 44.555 1.00 94.75 311 LEU A C 1
ATOM 2436 O O . LEU A 1 311 ? -32.394 18.452 45.038 1.00 94.75 311 LEU A O 1
ATOM 2440 N N . GLY A 1 312 ? -31.912 16.783 43.608 1.00 94.94 312 GLY A N 1
ATOM 2441 C CA . GLY A 1 312 ? -30.606 17.298 43.180 1.00 94.94 312 GLY A CA 1
ATOM 2442 C C . GLY A 1 312 ? -29.478 17.023 44.183 1.00 94.94 312 GLY A C 1
ATOM 2443 O O . GLY A 1 312 ? -28.518 17.781 44.249 1.00 94.94 312 GLY A O 1
ATOM 2444 N N . LEU A 1 313 ? -29.601 15.965 44.994 1.00 95.00 313 LEU A N 1
ATOM 2445 C CA . LEU A 1 313 ? -28.565 15.533 45.944 1.00 95.00 313 LEU A CA 1
ATOM 2446 C C . LEU A 1 313 ? -27.467 14.685 45.285 1.00 95.00 313 LEU A C 1
ATOM 2448 O O . LEU A 1 313 ? -26.412 14.499 45.885 1.00 95.00 313 LEU A O 1
ATOM 2452 N N . SER A 1 314 ? -27.742 14.103 44.112 1.00 93.44 314 SER A N 1
ATOM 2453 C CA . SER A 1 314 ? -26.852 13.140 43.463 1.00 93.44 314 SER A CA 1
ATOM 2454 C C . SER A 1 314 ? -27.110 12.988 41.965 1.00 93.44 314 SER A C 1
ATOM 2456 O O . SER A 1 314 ? -28.224 12.641 41.557 1.00 93.44 314 SER A O 1
ATOM 2458 N N . ASP A 1 315 ? -26.044 13.140 41.178 1.00 89.00 315 ASP A N 1
ATOM 2459 C CA . ASP A 1 315 ? -25.995 12.764 39.759 1.00 89.00 315 ASP A CA 1
ATOM 2460 C C . ASP A 1 315 ? -25.591 11.287 39.559 1.00 89.00 315 ASP A C 1
ATOM 2462 O O . ASP A 1 315 ? -25.894 10.683 38.525 1.00 89.00 315 ASP A O 1
ATOM 2466 N N . ASP A 1 316 ? -24.934 10.673 40.552 1.00 86.69 316 ASP A N 1
ATOM 2467 C CA . ASP A 1 316 ? -24.475 9.283 40.493 1.00 86.69 316 ASP A CA 1
ATOM 2468 C C . ASP A 1 316 ? -25.533 8.320 41.051 1.00 86.69 316 ASP A C 1
ATOM 2470 O O . ASP A 1 316 ? -25.762 8.208 42.257 1.00 86.69 316 ASP A O 1
ATOM 2474 N N . ARG A 1 317 ? -26.135 7.538 40.150 1.00 79.19 317 ARG A N 1
ATOM 2475 C CA . ARG A 1 317 ? -27.153 6.528 40.475 1.00 79.19 317 ARG A CA 1
ATOM 2476 C C . ARG A 1 317 ? -26.696 5.497 41.510 1.00 79.19 317 ARG A C 1
ATOM 2478 O O . ARG A 1 317 ? -27.555 4.976 42.222 1.00 79.19 317 ARG A O 1
ATOM 2485 N N . TYR A 1 318 ? -25.401 5.192 41.594 1.00 77.94 318 TYR A N 1
ATOM 2486 C CA . TYR A 1 318 ? -24.862 4.218 42.547 1.00 77.94 318 TYR A CA 1
ATOM 2487 C C . TYR A 1 318 ? -24.705 4.813 43.955 1.00 77.94 318 TYR A C 1
ATOM 2489 O O . TYR A 1 318 ? -24.895 4.109 44.947 1.00 77.94 318 TYR A O 1
ATOM 2497 N N . LEU A 1 319 ? -24.436 6.119 44.061 1.00 83.69 319 LEU A N 1
ATOM 2498 C CA . LEU A 1 319 ? -24.246 6.822 45.337 1.00 83.69 319 LEU A CA 1
ATOM 2499 C C . LEU A 1 319 ? -25.507 7.545 45.840 1.00 83.69 319 LEU A C 1
ATOM 2501 O O . LEU A 1 319 ? -25.594 7.856 47.029 1.00 83.69 319 LEU A O 1
ATOM 2505 N N . ALA A 1 320 ? -26.520 7.749 44.996 1.00 88.69 320 ALA A N 1
ATOM 2506 C CA . ALA A 1 320 ? -27.723 8.520 45.315 1.00 88.69 320 ALA A CA 1
ATOM 2507 C C . ALA A 1 320 ? -28.444 8.085 46.609 1.00 88.69 320 ALA A C 1
ATOM 2509 O O . ALA A 1 320 ? -28.805 8.924 47.433 1.00 88.69 320 ALA A O 1
ATOM 2510 N N . SER A 1 321 ? -28.599 6.779 46.858 1.00 90.31 321 SER A N 1
ATOM 2511 C CA . SER A 1 321 ? -29.184 6.269 48.115 1.00 90.31 321 SER A CA 1
ATOM 2512 C C . SER A 1 321 ? -28.305 6.553 49.347 1.00 90.31 321 SER A C 1
ATOM 2514 O O . SER A 1 321 ? -28.809 6.746 50.457 1.00 90.31 321 SER A O 1
ATOM 2516 N N . HIS A 1 322 ? -26.979 6.579 49.187 1.00 89.38 322 HIS A N 1
ATOM 2517 C CA . HIS A 1 322 ? -26.058 6.959 50.258 1.00 89.38 322 HIS A CA 1
ATOM 2518 C C . HIS A 1 322 ? -26.200 8.449 50.583 1.00 89.38 322 HIS A C 1
ATOM 2520 O O . HIS A 1 322 ? -26.539 8.796 51.715 1.00 89.38 322 HIS A O 1
ATOM 2526 N N . GLN A 1 323 ? -26.075 9.300 49.564 1.00 92.88 323 GLN A N 1
ATOM 2527 C CA . GLN A 1 323 ? -26.139 10.758 49.683 1.00 92.88 323 GLN A CA 1
ATOM 2528 C C . GLN A 1 323 ? -27.506 11.239 50.204 1.00 92.88 323 GLN A C 1
ATOM 2530 O O . GLN A 1 323 ? -27.562 12.139 51.042 1.00 92.88 323 GLN A O 1
ATOM 2535 N N . PHE A 1 324 ? -28.607 10.559 49.854 1.00 95.19 324 PHE A N 1
ATOM 2536 C CA . PHE A 1 324 ? -29.918 10.767 50.488 1.00 95.19 324 PHE A CA 1
ATOM 2537 C C . PHE A 1 324 ? -29.874 10.606 52.018 1.00 95.19 324 PHE A C 1
ATOM 2539 O O . PHE A 1 324 ? -30.415 11.421 52.766 1.00 95.19 324 PHE A O 1
ATOM 2546 N N . ARG A 1 325 ? -29.234 9.538 52.510 1.00 93.38 325 ARG A N 1
ATOM 2547 C CA . ARG A 1 325 ? -29.162 9.232 53.949 1.00 93.38 325 ARG A CA 1
ATOM 2548 C C . ARG A 1 325 ? -28.207 10.150 54.703 1.00 93.38 325 ARG A C 1
ATOM 2550 O O . ARG A 1 325 ? -28.440 10.367 55.897 1.00 93.38 325 ARG A O 1
ATOM 2557 N N . GLU A 1 326 ? -27.185 10.664 54.022 1.00 94.25 326 GLU A N 1
ATOM 2558 C CA . GLU A 1 326 ? -26.264 11.690 54.521 1.00 94.25 326 GLU A CA 1
ATOM 2559 C C . GLU A 1 326 ? -26.938 13.060 54.631 1.00 94.25 326 GLU A C 1
ATOM 2561 O O . GLU A 1 326 ? -26.748 13.731 55.643 1.00 94.25 326 GLU A O 1
ATOM 2566 N N . ALA A 1 327 ? -27.794 13.440 53.674 1.00 96.19 327 ALA A N 1
ATOM 2567 C CA . ALA A 1 327 ? -28.552 14.696 53.710 1.00 96.19 327 ALA A CA 1
ATOM 2568 C C . ALA A 1 327 ? -29.494 14.800 54.930 1.00 96.19 327 ALA A C 1
ATOM 2570 O O . ALA A 1 327 ? -29.674 15.874 55.497 1.00 96.19 327 ALA A O 1
ATOM 2571 N N . LEU A 1 328 ? -30.020 13.670 55.423 1.00 96.19 328 LEU A N 1
ATOM 2572 C CA . LEU A 1 328 ? -30.770 13.604 56.692 1.00 96.19 328 LEU A CA 1
ATOM 2573 C C . LEU A 1 328 ? -29.880 13.798 57.948 1.00 96.19 328 LEU A C 1
ATOM 2575 O O . LEU A 1 328 ? -30.373 13.913 59.078 1.00 96.19 328 LEU A O 1
ATOM 2579 N N . GLY A 1 329 ? -28.559 13.852 57.771 1.00 93.81 329 GLY A N 1
ATOM 2580 C CA . GLY A 1 329 ? -27.548 14.102 58.795 1.00 93.81 329 GLY A CA 1
ATOM 2581 C C . GLY A 1 329 ? -27.252 12.903 59.708 1.00 93.81 329 GLY A C 1
ATOM 2582 O O . GLY A 1 329 ? -27.841 11.833 59.570 1.00 93.81 329 GLY A O 1
ATOM 2583 N N . PRO A 1 330 ? -26.352 13.054 60.695 1.00 93.00 330 PRO A N 1
ATOM 2584 C CA . PRO A 1 330 ? -25.840 11.942 61.501 1.00 93.00 330 PRO A CA 1
ATOM 2585 C C . PRO A 1 330 ? -26.684 11.598 62.744 1.00 93.00 330 PRO A C 1
ATOM 2587 O O . PRO A 1 330 ? -26.193 10.890 63.622 1.00 93.00 330 PRO A O 1
ATOM 2590 N N . SER A 1 331 ? -27.928 12.080 62.867 1.00 93.00 331 SER A N 1
ATOM 2591 C CA . SER A 1 331 ? -28.748 11.799 64.061 1.00 93.00 331 SER A CA 1
ATOM 2592 C C . SER A 1 331 ? -29.087 10.307 64.182 1.00 93.00 331 SER A C 1
ATOM 2594 O O . SER A 1 331 ? -29.250 9.609 63.177 1.00 93.00 331 SER A O 1
ATOM 2596 N N . SER A 1 332 ? -29.165 9.803 65.415 1.00 88.69 332 SER A N 1
ATOM 2597 C CA . SER A 1 332 ? -29.714 8.484 65.759 1.00 88.69 332 SER A CA 1
ATOM 2598 C C . SER A 1 332 ? -31.219 8.525 66.052 1.00 88.69 332 SER A C 1
ATOM 2600 O O . SER A 1 332 ? -31.860 7.475 66.037 1.00 88.69 332 SER A O 1
ATOM 2602 N N . SER A 1 333 ? -31.792 9.710 66.289 1.00 95.31 333 SER A N 1
ATOM 2603 C CA . SER A 1 333 ? -33.221 9.892 66.542 1.00 95.31 333 SER A CA 1
ATOM 2604 C C . SER A 1 333 ? -34.014 9.773 65.241 1.00 95.31 333 SER A C 1
ATOM 2606 O O . SER A 1 333 ? -33.822 10.551 64.302 1.00 95.31 333 SER A O 1
ATOM 2608 N N . LEU A 1 334 ? -34.925 8.797 65.181 1.00 92.88 334 LEU A N 1
ATOM 2609 C CA . LEU A 1 334 ? -35.811 8.608 64.030 1.00 92.88 334 LEU A CA 1
ATOM 2610 C C . LEU A 1 334 ? -36.721 9.826 63.816 1.00 92.88 334 LEU A C 1
ATOM 2612 O O . LEU A 1 334 ? -36.961 10.216 62.678 1.00 92.88 334 LEU A O 1
ATOM 2616 N N . GLU A 1 335 ? -37.183 10.448 64.902 1.00 95.62 335 GLU A N 1
ATOM 2617 C CA . GLU A 1 335 ? -38.045 11.630 64.849 1.00 95.62 335 GLU A CA 1
ATOM 2618 C C . GLU A 1 335 ? -37.324 12.842 64.250 1.00 95.62 335 GLU A C 1
ATOM 2620 O O . GLU A 1 335 ? -37.850 13.472 63.337 1.00 95.62 335 GLU A O 1
ATOM 2625 N N . GLU A 1 336 ? -36.081 13.116 64.659 1.00 96.25 336 GLU A N 1
ATOM 2626 C CA . GLU A 1 336 ? -35.283 14.200 64.066 1.00 96.25 336 GLU A CA 1
ATOM 2627 C C . GLU A 1 336 ? -35.022 13.971 62.574 1.00 96.25 336 GLU A C 1
ATOM 2629 O O . GLU A 1 336 ? -35.170 14.891 61.766 1.00 96.25 336 GLU A O 1
ATOM 2634 N N . ARG A 1 337 ? -34.665 12.738 62.184 1.00 96.12 337 ARG A N 1
ATOM 2635 C CA . ARG A 1 337 ? -34.459 12.382 60.770 1.00 96.12 337 ARG A CA 1
ATOM 2636 C C . ARG A 1 337 ? -35.754 12.498 59.964 1.00 96.12 337 ARG A C 1
ATOM 2638 O O . ARG A 1 337 ? -35.706 12.932 58.818 1.00 96.12 337 ARG A O 1
ATOM 2645 N N . ARG A 1 338 ? -36.904 12.152 60.553 1.00 95.62 338 ARG A N 1
ATOM 2646 C CA . ARG A 1 338 ? -38.229 12.282 59.927 1.00 95.62 338 ARG A CA 1
ATOM 2647 C C . ARG A 1 338 ? -38.639 13.744 59.748 1.00 95.62 338 ARG A C 1
ATOM 2649 O O . ARG A 1 338 ? -39.207 14.075 58.711 1.00 95.62 338 ARG A O 1
ATOM 2656 N N . THR A 1 339 ? -38.333 14.611 60.711 1.00 95.75 339 THR A N 1
ATOM 2657 C CA . THR A 1 339 ? -38.550 16.062 60.592 1.00 95.75 339 THR A CA 1
ATOM 2658 C C . THR A 1 339 ? -37.688 16.648 59.476 1.00 95.75 339 THR A C 1
ATOM 2660 O O . THR A 1 339 ? -38.241 17.240 58.555 1.00 95.75 339 THR A O 1
ATOM 2663 N N . ARG A 1 340 ? -36.379 16.356 59.452 1.00 96.75 340 ARG A N 1
ATOM 2664 C CA . ARG A 1 340 ? -35.480 16.781 58.358 1.00 96.75 340 ARG A CA 1
ATOM 2665 C C . ARG A 1 340 ? -35.910 16.258 56.991 1.00 96.75 340 ARG A C 1
ATOM 2667 O O . ARG A 1 340 ? -35.813 16.974 56.003 1.00 96.75 340 ARG A O 1
ATOM 2674 N N . LEU A 1 341 ? -36.402 15.018 56.920 1.00 96.25 341 LEU A N 1
ATOM 2675 C CA . LEU A 1 341 ? -36.941 14.453 55.683 1.00 96.25 341 LEU A CA 1
ATOM 2676 C C . LEU A 1 341 ? -38.166 15.240 55.196 1.00 96.25 341 LEU A C 1
ATOM 2678 O O . LEU A 1 341 ? -38.270 15.504 54.003 1.00 96.25 341 LEU A O 1
ATOM 2682 N N . ARG A 1 342 ? -39.076 15.634 56.095 1.00 95.50 342 ARG A N 1
ATOM 2683 C CA . ARG A 1 342 ? -40.219 16.487 55.734 1.00 95.50 342 ARG A CA 1
ATOM 2684 C C . ARG A 1 342 ? -39.762 17.858 55.257 1.00 95.50 342 ARG A C 1
ATOM 2686 O O . ARG A 1 342 ? -40.127 18.227 54.154 1.00 95.50 342 ARG A O 1
ATOM 2693 N N . GLU A 1 343 ? -38.906 18.541 56.014 1.00 95.62 343 GLU A N 1
ATOM 2694 C CA . GLU A 1 343 ? -38.336 19.845 55.637 1.00 95.62 343 GLU A CA 1
ATOM 2695 C C . GLU A 1 343 ? -37.672 19.793 54.250 1.00 95.62 343 GLU A C 1
ATOM 2697 O O . GLU A 1 343 ? -37.933 20.638 53.397 1.00 95.62 343 GLU A O 1
ATOM 2702 N N . MET A 1 344 ? -36.869 18.758 53.984 1.00 95.94 344 MET A N 1
ATOM 2703 C CA . MET A 1 344 ? -36.204 18.547 52.695 1.00 95.94 344 MET A CA 1
ATOM 2704 C C . MET A 1 344 ? -37.189 18.319 51.536 1.00 95.94 344 MET A C 1
ATOM 2706 O O . MET A 1 344 ? -36.928 18.784 50.428 1.00 95.94 344 MET A O 1
ATOM 2710 N N . LEU A 1 345 ? -38.310 17.628 51.773 1.00 94.44 345 LEU A N 1
ATOM 2711 C CA . LEU A 1 345 ? -39.353 17.411 50.764 1.00 94.44 345 LEU A CA 1
ATOM 2712 C C . LEU A 1 345 ? -40.254 18.647 50.582 1.00 94.44 345 LEU A C 1
ATOM 2714 O O . LEU A 1 345 ? -40.584 18.987 49.450 1.00 94.44 345 LEU A O 1
ATOM 2718 N N . ASP A 1 346 ? -40.620 19.347 51.659 1.00 94.12 346 ASP A N 1
ATOM 2719 C CA . ASP A 1 346 ? -41.427 20.575 51.616 1.00 94.12 346 ASP A CA 1
ATOM 2720 C C . ASP A 1 346 ? -40.683 21.711 50.892 1.00 94.12 346 ASP A C 1
ATOM 2722 O O . ASP A 1 346 ? -41.262 22.358 50.020 1.00 94.12 346 ASP A O 1
ATOM 2726 N N . ASN A 1 347 ? -39.381 21.890 51.155 1.00 94.56 347 ASN A N 1
ATOM 2727 C CA . ASN A 1 347 ? -38.535 22.889 50.481 1.00 94.56 347 ASN A CA 1
ATOM 2728 C C . ASN A 1 347 ? -38.424 22.683 48.957 1.00 94.56 347 ASN A C 1
ATOM 2730 O O . ASN A 1 347 ? -38.080 23.614 48.235 1.00 94.56 347 ASN A O 1
ATOM 2734 N N . LYS A 1 348 ? -38.679 21.462 48.473 1.00 93.88 348 LYS A N 1
ATOM 2735 C CA . LYS A 1 348 ? -38.539 21.033 47.070 1.00 93.88 348 LYS A CA 1
ATOM 2736 C C . LYS A 1 348 ? -39.875 20.621 46.440 1.00 93.88 348 LYS A C 1
ATOM 2738 O O . LYS A 1 348 ? -39.901 20.051 45.352 1.00 93.88 348 LYS A O 1
ATOM 2743 N N . LYS A 1 349 ? -40.997 20.902 47.106 1.00 92.25 349 LYS A N 1
ATOM 2744 C CA . LYS A 1 349 ? -42.326 20.355 46.787 1.00 92.25 349 LYS A CA 1
ATOM 2745 C C . LYS A 1 349 ? -42.825 20.635 45.366 1.00 92.25 349 LYS A C 1
ATOM 2747 O O . LYS A 1 349 ? -43.593 19.836 44.841 1.00 92.25 349 LYS A O 1
ATOM 2752 N N . GLU A 1 350 ? -42.402 21.743 44.760 1.00 91.62 350 GLU A N 1
ATOM 2753 C CA . GLU A 1 350 ? -42.764 22.119 43.384 1.00 91.62 350 GLU A CA 1
ATOM 2754 C C . GLU A 1 350 ? -41.894 21.428 42.317 1.00 91.62 350 GLU A C 1
ATOM 2756 O O . GLU A 1 350 ? -42.355 21.215 41.199 1.00 91.62 350 GLU A O 1
ATOM 2761 N N . GLU A 1 351 ? -40.663 21.036 42.665 1.00 90.12 351 GLU A N 1
ATOM 2762 C CA . GLU A 1 35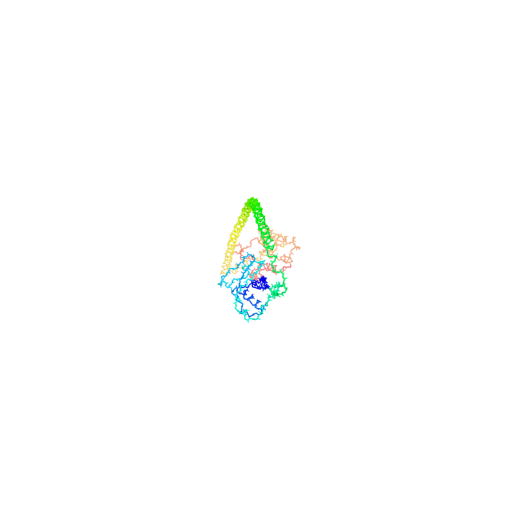1 ? -39.737 20.295 41.791 1.00 90.12 351 GLU A CA 1
ATOM 2763 C C . GLU A 1 351 ? -39.948 18.772 41.868 1.00 90.12 351 GLU A C 1
ATOM 2765 O O . GLU A 1 351 ? -39.540 18.022 40.979 1.00 90.12 351 GLU A O 1
ATOM 2770 N N . LEU A 1 352 ? -40.568 18.295 42.950 1.00 88.25 352 LEU A N 1
ATOM 2771 C CA . LEU A 1 352 ? -40.774 16.876 43.204 1.00 88.25 352 LEU A CA 1
ATOM 2772 C C . LEU A 1 352 ? -41.867 16.265 42.302 1.00 88.25 352 LEU A C 1
ATOM 2774 O O . LEU A 1 352 ? -42.915 16.879 42.089 1.00 88.25 352 LEU A O 1
ATOM 2778 N N . PRO A 1 353 ? -41.694 15.006 41.846 1.00 87.81 353 PRO A N 1
ATOM 2779 C CA . PRO A 1 353 ? -42.754 14.263 41.168 1.00 87.81 353 PRO A CA 1
ATOM 2780 C C . PRO A 1 353 ? -44.033 14.196 42.023 1.00 87.81 353 PRO A C 1
ATOM 2782 O O . PRO A 1 353 ? -43.963 14.103 43.254 1.00 87.81 353 PRO A O 1
ATOM 2785 N N . LYS A 1 354 ? -45.215 14.176 41.393 1.00 86.81 354 LYS A N 1
ATOM 2786 C CA . LYS A 1 354 ? -46.524 14.104 42.090 1.00 86.81 354 LYS A CA 1
ATOM 2787 C C . LYS A 1 354 ? -46.620 12.875 43.003 1.00 86.81 354 LYS A C 1
ATOM 2789 O O . LYS A 1 354 ? -47.289 12.882 44.035 1.00 86.81 354 LYS A O 1
ATOM 2794 N N . GLU A 1 355 ? -45.892 11.835 42.633 1.00 85.56 355 GLU A N 1
ATOM 2795 C CA . GLU A 1 355 ? -45.703 10.571 43.321 1.00 85.56 355 GLU A CA 1
ATOM 2796 C C . GLU A 1 355 ? -44.970 10.765 44.664 1.00 85.56 355 GLU A C 1
ATOM 2798 O O . GLU A 1 355 ? -45.310 10.126 45.660 1.00 85.56 355 GLU A O 1
ATOM 2803 N N . ALA A 1 356 ? -44.002 11.684 44.744 1.00 86.56 356 ALA A N 1
ATOM 2804 C CA . ALA A 1 356 ? -43.298 11.993 45.990 1.00 86.56 356 ALA A CA 1
ATOM 2805 C C . ALA A 1 356 ? -44.202 12.761 46.971 1.00 86.56 356 ALA A C 1
ATOM 2807 O O . ALA A 1 356 ? -44.155 12.514 48.178 1.00 86.56 356 ALA A O 1
ATOM 2808 N N . ALA A 1 357 ? -45.108 13.607 46.467 1.00 84.94 357 ALA A N 1
ATOM 2809 C CA . ALA A 1 357 ? -46.130 14.254 47.294 1.00 84.94 357 ALA A CA 1
ATOM 2810 C C . ALA A 1 357 ? -47.117 13.242 47.922 1.00 84.94 357 ALA A C 1
ATOM 2812 O O . ALA A 1 357 ? -47.644 13.483 49.011 1.00 84.94 357 ALA A O 1
ATOM 2813 N N . PHE A 1 358 ? -47.333 12.071 47.307 1.00 87.44 358 PHE A N 1
ATOM 2814 C CA . PHE A 1 358 ? -48.084 10.980 47.941 1.00 87.44 358 PHE A CA 1
ATOM 2815 C C . PHE A 1 358 ? -47.340 10.399 49.156 1.00 87.44 358 PHE A C 1
ATOM 2817 O O . PHE A 1 358 ? -47.967 10.177 50.193 1.00 87.44 358 PHE A O 1
ATOM 2824 N N . LEU A 1 359 ? -46.012 10.223 49.081 1.00 90.19 359 LEU A N 1
ATOM 2825 C CA . LEU A 1 359 ? -45.201 9.723 50.205 1.00 90.19 359 LEU A CA 1
ATOM 2826 C C . LEU A 1 359 ? -45.248 10.649 51.430 1.00 90.19 359 LEU A C 1
ATOM 2828 O O . LEU A 1 359 ? -45.261 10.160 52.559 1.00 90.19 359 LEU A O 1
ATOM 2832 N N . MET A 1 360 ? -45.337 11.969 51.234 1.00 88.38 360 MET A N 1
ATOM 2833 C CA . MET A 1 360 ? -45.438 12.943 52.335 1.00 88.38 360 MET A CA 1
ATOM 2834 C C . MET A 1 360 ? -46.669 12.710 53.230 1.00 88.38 360 MET A C 1
ATOM 2836 O O . MET A 1 360 ? -46.619 12.962 54.434 1.00 88.38 360 MET A O 1
ATOM 2840 N N . ASN A 1 361 ? -47.747 12.155 52.665 1.00 90.88 361 ASN A N 1
ATOM 2841 C CA . ASN A 1 361 ? -48.989 11.828 53.371 1.00 90.88 361 ASN A CA 1
ATOM 2842 C C . ASN A 1 361 ? -48.972 10.434 54.041 1.00 90.88 361 ASN A C 1
ATOM 2844 O O . ASN A 1 361 ? -49.991 9.992 54.573 1.00 90.88 361 ASN A O 1
ATOM 2848 N N . ARG A 1 362 ? -47.839 9.716 54.011 1.00 94.25 362 ARG A N 1
ATOM 2849 C CA . ARG A 1 362 ? -47.683 8.341 54.522 1.00 94.25 362 ARG A CA 1
ATOM 2850 C C . ARG A 1 362 ? -46.610 8.295 55.621 1.00 94.25 362 ARG A C 1
ATOM 2852 O O . ARG A 1 362 ? -45.436 8.057 55.321 1.00 94.25 362 ARG A O 1
ATOM 2859 N N . PRO A 1 363 ? -46.963 8.532 56.901 1.00 93.12 363 PRO A N 1
ATOM 2860 C CA . PRO A 1 363 ? -45.979 8.641 57.980 1.00 93.12 363 PRO A CA 1
ATOM 2861 C C . PRO A 1 363 ? -45.155 7.360 58.188 1.00 93.12 363 PRO A C 1
ATOM 2863 O O . PRO A 1 363 ? -44.001 7.455 58.604 1.00 93.12 363 PRO A O 1
ATOM 2866 N N . GLU A 1 364 ? -45.696 6.187 57.856 1.00 93.50 364 GLU A N 1
ATOM 2867 C CA . GLU A 1 364 ? -44.998 4.897 57.888 1.00 93.50 364 GLU A CA 1
ATOM 2868 C C . GLU A 1 364 ? -43.913 4.805 56.805 1.00 93.50 364 GLU A C 1
ATOM 2870 O O . GLU A 1 364 ? -42.836 4.266 57.052 1.00 93.50 364 GLU A O 1
ATOM 2875 N N . ALA A 1 365 ? -44.163 5.356 55.613 1.00 93.12 365 ALA A N 1
ATOM 2876 C CA . ALA A 1 365 ? -43.182 5.391 54.529 1.00 93.12 365 ALA A CA 1
ATOM 2877 C C . ALA A 1 365 ? -42.050 6.381 54.839 1.00 93.12 365 ALA A C 1
ATOM 2879 O O . ALA A 1 365 ? -40.877 6.057 54.652 1.00 93.12 365 ALA A O 1
ATOM 2880 N N . LEU A 1 366 ? -42.391 7.555 55.386 1.00 94.31 366 LEU A N 1
ATOM 2881 C CA . LEU A 1 366 ? -41.405 8.529 55.865 1.00 94.31 366 LEU A CA 1
ATOM 2882 C C . LEU A 1 366 ? -40.555 7.972 57.014 1.00 94.31 366 LEU A C 1
ATOM 2884 O O . LEU A 1 366 ? -39.361 8.249 57.060 1.00 94.31 366 LEU A O 1
ATOM 2888 N N . ALA A 1 367 ? -41.136 7.177 57.920 1.00 93.81 367 ALA A N 1
ATOM 2889 C CA . ALA A 1 367 ? -40.379 6.503 58.973 1.00 93.81 367 ALA A CA 1
ATOM 2890 C C . ALA A 1 367 ? -39.333 5.543 58.381 1.00 93.81 367 ALA A C 1
ATOM 2892 O O . ALA A 1 367 ? -38.154 5.681 58.692 1.00 93.81 367 ALA A O 1
ATOM 2893 N N . LEU A 1 368 ? -39.729 4.654 57.461 1.00 92.62 368 LEU A N 1
ATOM 2894 C CA . LEU A 1 368 ? -38.799 3.733 56.789 1.00 92.62 368 LEU A CA 1
ATOM 2895 C C . LEU A 1 368 ? -37.686 4.475 56.027 1.00 92.62 368 LEU A C 1
ATOM 2897 O O . LEU A 1 368 ? -36.520 4.098 56.115 1.00 92.62 368 LEU A O 1
ATOM 2901 N N . LEU A 1 369 ? -38.019 5.553 55.307 1.00 93.94 369 LEU A N 1
ATOM 2902 C CA . LEU A 1 369 ? -37.036 6.370 54.581 1.00 93.94 369 LEU A CA 1
ATOM 2903 C C . LEU A 1 369 ? -36.067 7.115 55.505 1.00 93.94 369 LEU A C 1
ATOM 2905 O O . LEU A 1 369 ? -34.922 7.351 55.114 1.00 93.94 369 LEU A O 1
ATOM 2909 N N . ALA A 1 370 ? -36.519 7.470 56.708 1.00 94.56 370 ALA A N 1
ATOM 2910 C CA . ALA A 1 370 ? -35.735 8.163 57.718 1.00 94.56 370 ALA A CA 1
ATOM 2911 C C . ALA A 1 370 ? -34.855 7.231 58.571 1.00 94.56 370 ALA A C 1
ATOM 2913 O O . ALA A 1 370 ? -34.013 7.738 59.312 1.00 94.56 370 ALA A O 1
ATOM 2914 N N . GLU A 1 371 ? -34.974 5.901 58.487 1.00 89.00 371 GLU A N 1
ATOM 2915 C CA . GLU A 1 371 ? -34.112 4.990 59.252 1.00 89.00 371 GLU A CA 1
ATOM 2916 C C . GLU A 1 371 ? -32.628 5.118 58.853 1.00 89.00 371 GLU A C 1
ATOM 2918 O O . GLU A 1 371 ? -32.254 5.051 57.681 1.00 89.00 371 GLU A O 1
ATOM 2923 N N . ARG A 1 372 ? -31.745 5.291 59.849 1.00 81.56 372 ARG A N 1
ATOM 2924 C CA . ARG A 1 372 ? -30.290 5.418 59.631 1.00 81.56 372 ARG A CA 1
ATOM 2925 C C . ARG A 1 372 ? -29.628 4.088 59.260 1.00 81.56 372 ARG A C 1
ATOM 2927 O O . ARG A 1 372 ? -28.763 4.051 58.390 1.00 81.56 372 ARG A O 1
ATOM 2934 N N . TYR A 1 373 ? -30.020 3.013 59.942 1.00 68.25 373 TYR A N 1
ATOM 2935 C CA . TYR A 1 373 ? -29.468 1.673 59.767 1.00 68.25 373 TYR A CA 1
ATOM 2936 C C . TYR A 1 373 ? -30.611 0.664 59.661 1.00 68.25 373 TYR A C 1
ATOM 2938 O O . TYR A 1 373 ? -31.132 0.196 60.672 1.00 68.25 373 TYR A O 1
ATOM 2946 N N . HIS A 1 374 ? -30.980 0.299 58.436 1.00 57.94 374 HIS A N 1
ATOM 2947 C CA . HIS A 1 374 ? -31.862 -0.843 58.226 1.00 57.94 374 HIS A CA 1
ATOM 2948 C C . HIS A 1 374 ? -31.112 -2.123 58.644 1.00 57.94 374 HIS A C 1
ATOM 2950 O O . HIS A 1 374 ? -29.953 -2.303 58.262 1.00 57.94 374 HIS A O 1
ATOM 2956 N N . ARG A 1 375 ? -31.748 -3.021 59.413 1.00 55.19 375 ARG A N 1
ATOM 2957 C CA . ARG A 1 375 ? -31.125 -4.206 60.065 1.00 55.19 375 ARG A CA 1
ATOM 2958 C C . ARG A 1 375 ? -30.609 -5.314 59.110 1.00 55.19 375 ARG A C 1
ATOM 2960 O O . ARG A 1 375 ? -30.457 -6.456 59.524 1.00 55.19 375 ARG A O 1
ATOM 2967 N N . VAL A 1 376 ? -30.400 -5.019 57.827 1.00 51.47 376 VAL A N 1
ATOM 2968 C CA . VAL A 1 376 ? -30.209 -5.993 56.732 1.00 51.47 376 VAL A CA 1
ATOM 2969 C C . VAL A 1 376 ? -28.971 -5.607 55.912 1.00 51.47 376 VAL A C 1
ATOM 2971 O O . VAL A 1 376 ? -29.098 -5.160 54.771 1.00 51.47 376 VAL A O 1
ATOM 2974 N N . ARG A 1 377 ? -27.778 -5.627 56.523 1.00 52.59 377 ARG A N 1
ATOM 2975 C CA . ARG A 1 377 ? -26.666 -4.797 56.021 1.00 52.59 377 ARG A CA 1
ATOM 2976 C C . ARG A 1 377 ? -25.281 -5.424 55.843 1.00 52.59 377 ARG A C 1
ATOM 2978 O O . ARG A 1 377 ? -24.327 -4.660 55.790 1.00 52.59 377 ARG A O 1
ATOM 2985 N N . LEU A 1 378 ? -25.170 -6.749 55.726 1.00 46.28 378 LEU A N 1
ATOM 2986 C CA . LEU A 1 378 ? -23.874 -7.404 55.488 1.00 46.28 378 LEU A CA 1
ATOM 2987 C C . LEU A 1 378 ? -23.844 -8.255 54.202 1.00 46.28 378 LEU A C 1
ATOM 2989 O O . LEU A 1 378 ? -23.145 -7.874 53.272 1.00 46.28 378 LEU A O 1
ATOM 2993 N N . ASP A 1 379 ? -24.666 -9.298 54.065 1.00 43.09 379 ASP A N 1
ATOM 2994 C CA . ASP A 1 379 ? -24.364 -10.375 53.091 1.00 43.09 379 ASP A CA 1
ATOM 2995 C C . ASP A 1 379 ? -25.227 -10.389 51.807 1.00 43.09 379 ASP A C 1
ATOM 2997 O O . ASP A 1 379 ? -25.589 -11.449 51.305 1.00 43.09 379 ASP A O 1
ATOM 3001 N N . GLY A 1 380 ? -25.642 -9.228 51.281 1.00 49.75 380 GLY A N 1
ATOM 3002 C CA . GLY A 1 380 ? -26.608 -9.201 50.164 1.00 49.75 380 GLY A CA 1
ATOM 3003 C C . GLY A 1 380 ? -26.611 -7.980 49.248 1.00 49.75 380 GLY A C 1
ATOM 3004 O O . GLY A 1 380 ? -27.572 -7.802 48.501 1.00 49.75 380 GLY A O 1
ATOM 3005 N N . ASP A 1 381 ? -25.594 -7.114 49.301 1.00 48.84 381 ASP A N 1
ATOM 3006 C CA . ASP A 1 381 ? -25.581 -5.880 48.501 1.00 48.84 381 ASP A CA 1
ATOM 3007 C C . ASP A 1 381 ? -25.426 -6.134 46.983 1.00 48.84 381 ASP A C 1
ATOM 3009 O O . ASP A 1 381 ? -26.103 -5.478 46.196 1.00 48.84 381 ASP A O 1
ATOM 3013 N N . GLN A 1 382 ? -24.630 -7.120 46.547 1.00 49.03 382 GLN A N 1
ATOM 3014 C CA . GLN A 1 382 ? -24.407 -7.393 45.112 1.00 49.03 382 GLN A CA 1
ATOM 3015 C C . GLN A 1 382 ? -25.665 -7.912 44.387 1.00 49.03 382 GLN A C 1
ATOM 3017 O O . GLN A 1 382 ? -26.050 -7.378 43.350 1.00 49.03 382 GLN A O 1
ATOM 3022 N N . VAL A 1 383 ? -26.386 -8.877 44.971 1.00 53.59 383 VAL A N 1
ATOM 3023 C CA . VAL A 1 383 ? -27.616 -9.460 44.382 1.00 53.59 383 VAL A CA 1
ATOM 3024 C C . VAL A 1 383 ? -28.773 -8.438 44.327 1.00 53.59 383 VAL A C 1
ATOM 3026 O O . VAL A 1 383 ? -29.700 -8.554 43.513 1.00 53.59 383 VAL A O 1
ATOM 3029 N N . ALA A 1 384 ? -28.732 -7.426 45.201 1.00 52.81 384 ALA A N 1
ATOM 3030 C CA . ALA A 1 384 ? -29.800 -6.455 45.403 1.00 52.81 384 ALA A CA 1
ATOM 3031 C C . ALA A 1 384 ? -29.877 -5.370 44.318 1.00 52.81 384 ALA A C 1
ATOM 3033 O O . ALA A 1 384 ? -30.981 -5.048 43.871 1.00 52.81 384 ALA A O 1
ATOM 3034 N N . HIS A 1 385 ? -28.750 -4.774 43.914 1.00 56.31 385 HIS A N 1
ATOM 3035 C CA . HIS A 1 385 ? -28.729 -3.499 43.177 1.00 56.31 385 HIS A CA 1
ATOM 3036 C C . HIS A 1 385 ? -28.993 -3.633 41.673 1.00 56.31 385 HIS A C 1
ATOM 3038 O O . HIS A 1 385 ? -28.120 -3.425 40.837 1.00 56.31 385 HIS A O 1
ATOM 3044 N N . GLY A 1 386 ? -30.250 -3.906 41.319 1.00 61.91 386 GLY A N 1
ATOM 3045 C CA . GLY A 1 386 ? -30.739 -3.856 39.940 1.00 61.91 386 GLY A CA 1
ATOM 3046 C C . GLY A 1 386 ? -32.109 -3.187 39.810 1.00 61.91 386 GLY A C 1
ATOM 3047 O O . GLY A 1 386 ? -32.897 -3.139 40.756 1.00 61.91 386 GLY A O 1
ATOM 3048 N N . TYR A 1 387 ? -32.434 -2.702 38.608 1.00 70.31 387 TYR A N 1
ATOM 3049 C CA . TYR A 1 387 ? -33.805 -2.308 38.269 1.00 70.31 387 TYR A CA 1
ATOM 3050 C C . TYR A 1 387 ? -34.674 -3.571 38.149 1.00 70.31 387 TYR A C 1
ATOM 3052 O O . TYR A 1 387 ? -34.668 -4.243 37.122 1.00 70.31 387 TYR A O 1
ATOM 3060 N N . ARG A 1 388 ? -35.409 -3.911 39.214 1.00 82.31 388 ARG A N 1
ATOM 3061 C CA . ARG A 1 388 ? -36.375 -5.025 39.231 1.00 82.31 388 ARG A CA 1
ATOM 3062 C C . ARG A 1 388 ? -37.803 -4.532 38.973 1.00 82.31 388 ARG A C 1
ATOM 3064 O O . ARG A 1 388 ? -38.128 -3.370 39.228 1.00 82.31 388 ARG A O 1
ATOM 3071 N N . GLU A 1 389 ? -38.670 -5.401 38.474 1.00 86.00 389 GLU A N 1
ATOM 3072 C CA . GLU A 1 389 ? -40.092 -5.091 38.284 1.00 86.00 389 GLU A CA 1
ATOM 3073 C C . GLU A 1 389 ? -40.857 -5.054 39.617 1.00 86.00 389 GLU A C 1
ATOM 3075 O O . GLU A 1 389 ? -40.413 -5.624 40.614 1.00 86.00 389 GLU A O 1
ATOM 3080 N N . ARG A 1 390 ? -42.037 -4.413 39.634 1.00 88.94 390 ARG A N 1
ATOM 3081 C CA . ARG A 1 390 ? -42.919 -4.327 40.815 1.00 88.94 390 ARG A CA 1
ATOM 3082 C C . ARG A 1 390 ? -43.188 -5.707 41.434 1.00 88.94 390 ARG A C 1
ATOM 3084 O O . ARG A 1 390 ? -43.015 -5.886 42.641 1.00 88.94 390 ARG A O 1
ATOM 3091 N N . SER A 1 391 ? -43.527 -6.677 40.586 1.00 87.75 391 SER A N 1
ATOM 3092 C CA . SER A 1 391 ? -43.807 -8.084 40.911 1.00 87.75 391 SER A CA 1
ATOM 3093 C C . SER A 1 391 ? -42.718 -8.750 41.763 1.00 87.75 391 SER A C 1
ATOM 3095 O O . SER A 1 391 ? -43.017 -9.549 42.652 1.00 87.75 391 SER A O 1
ATOM 3097 N N . TRP A 1 392 ? -41.446 -8.382 41.566 1.00 85.50 392 TRP A N 1
ATOM 3098 C CA . TRP A 1 392 ? -40.323 -8.931 42.329 1.00 85.50 392 TRP A CA 1
ATOM 3099 C C . TRP A 1 392 ? -40.406 -8.581 43.821 1.00 85.50 392 TRP A C 1
ATOM 3101 O O . TRP A 1 392 ? -40.038 -9.406 44.666 1.00 85.50 392 TRP A O 1
ATOM 3111 N N . TYR A 1 393 ? -40.924 -7.393 44.149 1.00 88.19 393 TYR A N 1
ATOM 3112 C CA . TYR A 1 393 ? -41.078 -6.894 45.517 1.00 88.19 393 TYR A CA 1
ATOM 3113 C C . TYR A 1 393 ? -42.417 -7.299 46.161 1.00 88.19 393 TYR A C 1
ATOM 3115 O O . TYR A 1 393 ? -42.463 -7.480 47.378 1.00 88.19 393 TYR A O 1
ATOM 3123 N N . GLU A 1 394 ? -43.496 -7.454 45.382 1.00 91.00 394 GLU A N 1
ATOM 3124 C CA . GLU A 1 394 ? -44.877 -7.606 45.888 1.00 91.00 394 GLU A CA 1
ATOM 3125 C C . GLU A 1 394 ? -45.056 -8.732 46.911 1.00 91.00 394 GLU A C 1
ATOM 3127 O O . GLU A 1 394 ? -45.662 -8.504 47.960 1.00 91.00 394 GLU A O 1
ATOM 3132 N N . GLY A 1 395 ? -44.496 -9.920 46.661 1.00 88.25 395 GLY A N 1
ATOM 3133 C CA . GLY A 1 395 ? -44.569 -11.041 47.609 1.00 88.25 395 GLY A CA 1
ATOM 3134 C C . GLY A 1 395 ? -43.914 -10.718 48.960 1.00 88.25 395 GLY A C 1
ATOM 3135 O O . GLY A 1 395 ? -44.490 -10.980 50.015 1.00 88.25 395 GLY A O 1
ATOM 3136 N N . SER A 1 396 ? -42.761 -10.046 48.927 1.00 87.56 396 SER A N 1
ATOM 3137 C CA . SER A 1 396 ? -42.005 -9.647 50.121 1.00 87.56 396 SER A CA 1
ATOM 3138 C C . SER A 1 396 ? -42.700 -8.541 50.923 1.00 87.56 396 SER A C 1
ATOM 3140 O O . SER A 1 396 ? -42.791 -8.595 52.153 1.00 87.56 396 SER A O 1
ATOM 3142 N N . VAL A 1 397 ? -43.258 -7.545 50.229 1.00 90.88 397 VAL A N 1
ATOM 3143 C CA . VAL A 1 397 ? -44.071 -6.492 50.854 1.00 90.88 397 VAL A CA 1
ATOM 3144 C C . VAL A 1 397 ? -45.338 -7.095 51.469 1.00 90.88 397 VAL A C 1
ATOM 3146 O O . VAL A 1 397 ? -45.691 -6.768 52.604 1.00 90.88 397 VAL A O 1
ATOM 3149 N N . SER A 1 398 ? -45.980 -8.036 50.773 1.00 91.00 398 SER A N 1
ATOM 3150 C CA . SER A 1 398 ? -47.210 -8.699 51.218 1.00 91.00 398 SER A CA 1
ATOM 3151 C C . SER A 1 398 ? -47.024 -9.551 52.473 1.00 91.00 398 SER A C 1
ATOM 3153 O O . SER A 1 398 ? -47.924 -9.551 53.320 1.00 91.00 398 SER A O 1
ATOM 3155 N N . ARG A 1 399 ? -45.872 -10.221 52.615 1.00 89.69 399 ARG A N 1
ATOM 3156 C CA . ARG A 1 399 ? -45.479 -11.011 53.798 1.00 89.69 399 ARG A CA 1
ATOM 3157 C C . ARG A 1 399 ? -44.973 -10.171 54.977 1.00 89.69 399 ARG A C 1
ATOM 3159 O O . ARG A 1 399 ? -44.776 -10.701 56.067 1.00 89.69 399 ARG A O 1
ATOM 3166 N N . SER A 1 400 ? -44.783 -8.862 54.801 1.00 88.06 400 SER A N 1
ATOM 3167 C CA . SER A 1 400 ? -44.419 -7.962 55.899 1.00 88.06 400 SER A CA 1
ATOM 3168 C C . SER A 1 400 ? -45.576 -7.789 56.898 1.00 88.06 400 SER A C 1
ATOM 3170 O O . SER A 1 400 ? -46.742 -7.745 56.509 1.00 88.06 400 SER A O 1
ATOM 3172 N N . SER A 1 401 ? -45.275 -7.662 58.192 1.00 85.38 401 SER A N 1
ATOM 3173 C CA . SER A 1 401 ? -46.273 -7.569 59.270 1.00 85.38 401 SER A CA 1
ATOM 3174 C C . SER A 1 401 ? -46.414 -6.151 59.839 1.00 85.38 401 SER A C 1
ATOM 3176 O O . SER A 1 401 ? -45.426 -5.431 59.989 1.00 85.38 401 SER A O 1
ATOM 3178 N N . GLY A 1 402 ? -47.632 -5.772 60.243 1.00 84.75 402 GLY A N 1
ATOM 3179 C CA . GLY A 1 402 ? -47.904 -4.511 60.947 1.00 84.75 402 GLY A CA 1
ATOM 3180 C C . GLY A 1 402 ? -47.625 -3.251 60.116 1.00 84.75 402 GLY A C 1
ATOM 3181 O O . GLY A 1 402 ? -47.724 -3.266 58.889 1.00 84.75 402 GLY A O 1
ATOM 3182 N N . GLY A 1 403 ? -47.257 -2.150 60.786 1.00 77.56 403 GLY A N 1
ATOM 3183 C CA . GLY A 1 403 ? -47.039 -0.838 60.150 1.00 77.56 403 GLY A CA 1
ATOM 3184 C C . GLY A 1 403 ? -45.979 -0.833 59.040 1.00 77.56 403 GLY A C 1
ATOM 3185 O O . GLY A 1 403 ? -46.102 -0.082 58.073 1.00 77.56 403 GLY A O 1
ATOM 3186 N N . GLY A 1 404 ? -45.000 -1.744 59.103 1.00 85.00 404 GLY A N 1
ATOM 3187 C CA . GLY A 1 404 ? -44.005 -1.918 58.043 1.00 85.00 404 GLY A CA 1
ATOM 3188 C C . GLY A 1 404 ? -44.628 -2.264 56.686 1.00 85.00 404 GLY A C 1
ATOM 3189 O O . GLY A 1 404 ? -44.141 -1.793 55.662 1.00 85.00 404 GLY A O 1
ATOM 3190 N N . LYS A 1 405 ? -45.737 -3.018 56.649 1.00 91.06 405 LYS A N 1
ATOM 3191 C CA . LYS A 1 405 ? -46.444 -3.345 55.397 1.00 91.06 405 LYS A CA 1
ATOM 3192 C C . LYS A 1 405 ? -47.034 -2.105 54.724 1.00 91.06 405 LYS A C 1
ATOM 3194 O O . LYS A 1 405 ? -46.914 -1.965 53.510 1.00 91.06 405 LYS A O 1
ATOM 3199 N N . VAL A 1 406 ? -47.630 -1.196 55.498 1.00 91.88 406 VAL A N 1
ATOM 3200 C CA . VAL A 1 406 ? -48.255 0.040 54.986 1.00 91.88 406 VAL A CA 1
ATOM 3201 C C . VAL A 1 406 ? -47.200 0.974 54.391 1.00 91.88 406 VAL A C 1
ATOM 3203 O O . VAL A 1 406 ? -47.356 1.451 53.263 1.00 91.88 406 VAL A O 1
ATOM 3206 N N . GLY A 1 407 ? -46.086 1.164 55.106 1.00 91.19 407 GLY A N 1
ATOM 3207 C CA . GLY A 1 407 ? -44.948 1.940 54.614 1.00 91.19 407 GLY A CA 1
ATOM 3208 C C . GLY A 1 407 ? -44.359 1.343 53.333 1.00 91.19 407 GLY A C 1
ATOM 3209 O O . GLY A 1 407 ? -44.281 2.028 52.318 1.00 91.19 407 GLY A O 1
ATOM 3210 N N . LEU A 1 408 ? -44.031 0.046 53.336 1.00 91.75 408 LEU A N 1
ATOM 3211 C CA . LEU A 1 408 ? -43.453 -0.641 52.175 1.00 91.75 408 LEU A CA 1
ATOM 3212 C C . LEU A 1 408 ? -44.383 -0.677 50.954 1.00 91.75 408 LEU A C 1
ATOM 3214 O O . LEU A 1 408 ? -43.898 -0.565 49.834 1.00 91.75 408 LEU A O 1
ATOM 3218 N N . THR A 1 409 ? -45.700 -0.793 51.146 1.00 94.12 409 THR A N 1
ATOM 3219 C CA . THR A 1 409 ? -46.668 -0.722 50.034 1.00 94.12 409 THR A CA 1
ATOM 3220 C C . THR A 1 409 ? -46.652 0.670 49.402 1.00 94.12 409 THR A C 1
ATOM 3222 O O . THR A 1 409 ? -46.527 0.790 48.189 1.00 94.12 409 THR A O 1
ATOM 3225 N N . SER A 1 410 ? -46.643 1.725 50.224 1.00 93.75 410 SER A N 1
ATOM 3226 C CA . SER A 1 410 ? -46.557 3.114 49.743 1.00 93.75 410 SER A CA 1
ATOM 3227 C C . SER A 1 410 ? -45.253 3.390 48.974 1.00 93.75 410 SER A C 1
ATOM 3229 O O . SER A 1 410 ? -45.260 4.094 47.966 1.00 93.75 410 SER A O 1
ATOM 3231 N N . LEU A 1 411 ? -44.135 2.810 49.428 1.00 93.56 411 LEU A N 1
ATOM 3232 C CA . LEU A 1 411 ? -42.836 2.866 48.746 1.00 93.56 411 LEU A CA 1
ATOM 3233 C C . LEU A 1 411 ? -42.842 2.097 47.413 1.00 93.56 411 LEU A C 1
ATOM 3235 O O . LEU A 1 411 ? -42.246 2.550 46.436 1.00 93.56 411 LEU A O 1
ATOM 3239 N N . LEU A 1 412 ? -43.525 0.950 47.362 1.00 93.25 412 LEU A N 1
ATOM 3240 C CA . LEU A 1 412 ? -43.680 0.149 46.149 1.00 93.25 412 LEU A CA 1
ATOM 3241 C C . LEU A 1 412 ? -44.533 0.870 45.101 1.00 93.25 412 LEU A C 1
ATOM 3243 O O . LEU A 1 412 ? -44.168 0.884 43.926 1.00 93.25 412 LEU A O 1
ATOM 3247 N N . ASP A 1 413 ? -45.626 1.504 45.518 1.00 92.75 413 ASP A N 1
ATOM 3248 C CA . ASP A 1 413 ? -46.477 2.307 44.637 1.00 92.75 413 ASP A CA 1
ATOM 3249 C C . ASP A 1 413 ? -45.698 3.480 44.031 1.00 92.75 413 ASP A C 1
ATOM 3251 O O . ASP A 1 413 ? -45.719 3.645 42.812 1.00 92.75 413 ASP A O 1
ATOM 3255 N N . PHE A 1 414 ? -44.903 4.198 44.833 1.00 92.38 414 PHE A N 1
ATOM 3256 C CA . PHE A 1 414 ? -44.038 5.281 44.349 1.00 92.38 414 PHE A CA 1
ATOM 3257 C C . PHE A 1 414 ? -43.092 4.854 43.210 1.00 92.38 414 PHE A C 1
ATOM 3259 O O . PHE A 1 414 ? -43.015 5.547 42.199 1.00 92.38 414 PHE A O 1
ATOM 3266 N N . ILE A 1 415 ? -42.400 3.710 43.320 1.00 89.56 415 ILE A N 1
ATOM 3267 C CA . ILE A 1 415 ? -41.474 3.256 42.257 1.00 89.56 415 ILE A CA 1
ATOM 3268 C C . ILE A 1 415 ? -42.165 2.606 41.048 1.00 89.56 415 ILE A C 1
ATOM 3270 O O . ILE A 1 415 ? -41.487 2.303 40.063 1.00 89.56 415 ILE A O 1
ATOM 3274 N N . SER A 1 416 ? -43.468 2.328 41.145 1.00 86.94 416 SER A N 1
ATOM 3275 C CA . SER A 1 416 ? -44.249 1.632 40.111 1.00 86.94 416 SER A CA 1
ATOM 3276 C C . SER A 1 416 ? -44.982 2.578 39.166 1.00 86.94 416 SER A C 1
ATOM 3278 O O . SER A 1 416 ? -45.481 2.140 38.131 1.00 86.94 416 SER A O 1
ATOM 3280 N N . LEU A 1 417 ? -45.092 3.853 39.534 1.00 80.62 417 LEU A N 1
ATOM 3281 C CA . LEU A 1 417 ? -45.778 4.855 38.733 1.00 80.62 417 LEU A CA 1
ATOM 3282 C C . LEU A 1 417 ? -44.922 5.201 37.498 1.00 80.62 417 LEU A C 1
ATOM 3284 O O . LEU A 1 417 ? -43.695 5.307 37.607 1.00 80.62 417 LEU A O 1
ATOM 3288 N N . PRO A 1 418 ? -45.533 5.312 36.302 1.00 70.25 418 PRO A N 1
ATOM 3289 C CA . PRO A 1 418 ? -44.793 5.561 35.074 1.00 70.25 418 PRO A CA 1
ATOM 3290 C C . PRO A 1 418 ? -44.123 6.934 35.148 1.00 70.25 418 PRO A C 1
ATOM 3292 O O . PRO A 1 418 ? -44.790 7.938 35.390 1.00 70.25 418 PRO A O 1
ATOM 3295 N N . ARG A 1 419 ? -42.805 6.976 34.921 1.00 65.12 419 ARG A N 1
ATOM 3296 C CA . ARG A 1 419 ? -42.067 8.238 34.787 1.00 65.12 419 ARG A CA 1
ATOM 3297 C C . ARG A 1 419 ? -42.605 8.976 33.555 1.00 65.12 419 ARG A C 1
ATOM 3299 O O . ARG A 1 419 ? -42.495 8.438 32.453 1.00 65.12 419 ARG A O 1
ATOM 3306 N N . GLN A 1 420 ? -43.224 10.135 33.783 1.00 54.19 420 GLN A N 1
ATOM 3307 C CA . GLN A 1 420 ? -43.676 11.065 32.739 1.00 54.19 420 GLN A CA 1
ATOM 3308 C C . GLN A 1 420 ? -42.496 11.847 32.155 1.00 54.19 420 GLN A C 1
ATOM 3310 O O . GLN A 1 420 ? -41.519 12.063 32.908 1.00 54.19 420 GLN A O 1
#

Secondary structure (DSSP, 8-state):
-------------EEEEEEEETTTTEEEEEEEETTSBHHHHHHHHHHHHHHHHT--GGGS-GGG-EEEETTTEEPP--TT--S-BHHHHS-TT--EEEEE----SSTTTTT-------------------------------SSSHHHHHHHHHHHHHHHHHHHHHHHHHHHHHHHHHHHHHHHHHHHHHHHHHHHHHHHHHHHHHHHHHHHHHHHHHHHHHHHHHHHHHHHHHHHHHHHHHHHHHHHHHHHHHHHHHHHHHHHHHHHHHHHHHHHHHHHHHHHT--HHHHHHHHHHHHHHHHHHHHHHHHTS-S-TTTHHHHHHHHT-S---HHHHHHHHHHHHHTTTTTS-HHHHHHHT-HHHHHHHH-SS-S--SS-HHHH-S---HHHHHHHHHT--THHHHHHHHHHHHHHS---

pLDDT: mean 80.16, std 18.92, range [27.97, 98.19]

Radius of gyration: 65.14 Å; chains: 1; bounding box: 108×50×198 Å

Sequence (420 aa):
MMKGTTRPQARIQSFSVTCHFAERSTTIKTRVSGSSTLPEVRSRIAAELAQHLGLQEADVEATGIIIASDDKGFLPYDTEDEDTLLSDVVGDQAGIHAIVPSKISQAGLDAGVPTSVITESPSFLSDPLTSSWNARMMTLGAQLKADLLEEQERREAKLREEQKDREAKLREEQKDREAKLQNKLMAKAAEQRKQDEEKAAVQRKKDAEKAEVQRKKDLSDAKKNADAWERKLQLKIKDLEDKVERLEQDATDQKLEAKQKHEATQRYIESLADDIDAATDFLAIGDEASLDRIKRRNLLDRVQATLASSLGLSDDRYLASHQFREALGPSSSLEERRTRLREMLDNKKEELPKEAAFLMNRPEALALLAERYHRVRLDGDQVAHGYRERSWYEGSVSRSSGGGKVGLTSLLDFISLPRQ

Foldseek 3Di:
DDDDPDDPDDPFQKAWEWEAEPPPRDIDIDIDTQQAFLLRVLLVVLVVVCVVVVHDSVLQDSLQKWKAKPVGGTDDSPPPCRRHGNPVVYPSPIYMYIYRDPPVPPPVVVPDDDDDDDDDDDDDDDDDDDDDDDDDDDDDDDDPCPVVVVVVVVVVVVVVVVVVVVVVVVVVVVVVVVVVVVVVVVVVVVVVVVVVVVVVVVVVVVVVVVVVVVVVVVVVVVVVVVVVVVVVVVVVVVVVVVVVVVVVVVVVVVVVVVVVVVVVVVVVVVVVVVVVVLVVVVVVVVPVVLLLLLLLVLLLLQLQLVVQVLLVQDPDSVCSSVSSLCQLPDDQDLVSSLVSLLVSCVVSVVSDDPLVVLLNVQSLLSSSNSHNDRPNPDRHPSVRPDPDALVSNVVSLVPDDDSNSSNSVSSSSSVHDDDD

Organism: Gymnopilus junonius (NCBI:txid109634)